Protein AF-A0A067MCN2-F1 (afdb_monomer_lite)

pLDDT: mean 72.57, std 23.81, range [27.14, 98.12]

Structure (mmCIF, N/CA/C/O backbone):
data_AF-A0A067MCN2-F1
#
_entry.id   AF-A0A067MCN2-F1
#
loop_
_atom_site.group_PDB
_atom_site.id
_atom_site.type_symbol
_atom_site.label_atom_id
_atom_site.label_alt_id
_atom_site.label_comp_id
_atom_site.label_asym_id
_atom_site.label_entity_id
_atom_site.label_seq_id
_atom_site.pdbx_PDB_ins_code
_atom_site.Cartn_x
_atom_site.Cartn_y
_atom_site.Cartn_z
_atom_site.occupancy
_atom_site.B_iso_or_equiv
_atom_site.auth_seq_id
_atom_site.auth_comp_id
_atom_site.auth_asym_id
_atom_site.auth_atom_id
_atom_site.pdbx_PDB_model_num
ATOM 1 N N . MET A 1 1 ? 66.334 -61.359 -11.860 1.00 48.31 1 MET A N 1
ATOM 2 C CA . MET A 1 1 ? 66.138 -59.903 -12.011 1.00 48.31 1 MET A CA 1
ATOM 3 C C . MET A 1 1 ? 66.367 -59.534 -13.465 1.00 48.31 1 MET A C 1
ATOM 5 O O . MET A 1 1 ? 67.465 -59.769 -13.944 1.00 48.31 1 MET A O 1
ATOM 9 N N . ALA A 1 2 ? 65.361 -58.977 -14.134 1.00 35.75 2 ALA A N 1
ATOM 10 C CA . ALA A 1 2 ? 65.529 -58.032 -15.238 1.00 35.75 2 ALA A CA 1
ATOM 11 C C . ALA A 1 2 ? 64.199 -57.281 -15.402 1.00 35.75 2 ALA A C 1
ATOM 13 O O . ALA A 1 2 ? 63.174 -57.877 -15.721 1.00 35.75 2 ALA A O 1
ATOM 14 N N . TYR A 1 3 ? 64.230 -55.997 -15.065 1.00 45.03 3 TYR A N 1
ATOM 15 C CA . TYR A 1 3 ? 63.166 -55.015 -15.247 1.00 45.03 3 TYR A CA 1
ATOM 16 C C . TYR A 1 3 ? 63.254 -54.443 -16.672 1.00 45.03 3 TYR A C 1
ATOM 18 O O . TYR A 1 3 ? 64.362 -54.212 -17.147 1.00 45.03 3 TYR A O 1
ATOM 26 N N . ASN A 1 4 ? 62.106 -54.195 -17.305 1.00 41.03 4 ASN A N 1
ATOM 27 C CA . ASN A 1 4 ? 61.803 -53.092 -18.238 1.00 41.03 4 ASN A CA 1
ATOM 28 C C . ASN A 1 4 ? 60.316 -53.272 -18.616 1.00 41.03 4 ASN A C 1
ATOM 30 O O . ASN A 1 4 ? 59.943 -54.330 -19.097 1.00 41.03 4 ASN A O 1
ATOM 34 N N . GLY A 1 5 ? 59.368 -52.377 -18.352 1.00 45.31 5 GLY A N 1
ATOM 35 C CA . GLY A 1 5 ? 59.460 -50.929 -18.265 1.00 45.31 5 GLY A CA 1
ATOM 36 C C . GLY A 1 5 ? 58.819 -50.308 -19.510 1.00 45.31 5 GLY A C 1
ATOM 37 O O . GLY A 1 5 ? 59.434 -50.318 -20.564 1.00 45.31 5 GLY A O 1
ATOM 38 N N . GLN A 1 6 ? 57.628 -49.724 -19.313 1.00 41.59 6 GLN A N 1
ATOM 39 C CA . GLN A 1 6 ? 57.078 -48.550 -20.016 1.00 41.59 6 GLN A CA 1
ATOM 40 C C . GLN A 1 6 ? 56.236 -48.734 -21.300 1.00 41.59 6 GLN A C 1
ATOM 42 O O . GLN A 1 6 ? 56.737 -48.913 -22.400 1.00 41.59 6 GLN A O 1
ATOM 47 N N . GLY A 1 7 ? 54.923 -48.520 -21.119 1.00 45.59 7 GLY A N 1
ATOM 48 C CA . GLY A 1 7 ? 54.154 -47.501 -21.846 1.00 45.59 7 GLY A CA 1
ATOM 49 C C . GLY A 1 7 ? 53.893 -47.726 -23.333 1.00 45.59 7 GLY A C 1
ATOM 50 O O . GLY A 1 7 ? 54.537 -47.095 -24.166 1.00 45.59 7 GLY A O 1
ATOM 51 N N . MET A 1 8 ? 52.852 -48.495 -23.667 1.00 43.06 8 MET A N 1
ATOM 52 C CA . MET A 1 8 ? 52.129 -48.269 -24.924 1.00 43.06 8 MET A CA 1
ATOM 53 C C . MET A 1 8 ? 51.456 -46.896 -24.837 1.00 43.06 8 MET A C 1
ATOM 55 O O . MET A 1 8 ? 50.372 -46.762 -24.274 1.00 43.06 8 MET A O 1
ATOM 59 N N . GLY A 1 9 ? 52.137 -45.859 -25.324 1.00 51.12 9 GLY A N 1
ATOM 60 C CA . GLY A 1 9 ? 51.478 -44.600 -25.637 1.00 51.12 9 GLY A CA 1
ATOM 61 C C . GLY A 1 9 ? 50.439 -44.858 -26.724 1.00 51.12 9 GLY A C 1
ATOM 62 O O . GLY A 1 9 ? 50.736 -45.538 -27.702 1.00 51.12 9 GLY A O 1
ATOM 63 N N . ASP A 1 10 ? 49.222 -44.353 -26.550 1.00 58.34 10 ASP A N 1
ATOM 64 C CA . ASP A 1 10 ? 48.214 -44.318 -27.610 1.00 58.34 10 ASP A CA 1
ATOM 65 C C . ASP A 1 10 ? 48.765 -43.464 -28.767 1.00 58.34 10 ASP A C 1
ATOM 67 O O . ASP A 1 10 ? 48.769 -42.231 -28.717 1.00 58.34 10 ASP A O 1
ATOM 71 N N . TYR A 1 11 ? 49.330 -44.108 -29.790 1.00 66.69 11 TYR A N 1
ATOM 72 C CA . TYR A 1 11 ? 49.914 -43.411 -30.933 1.00 66.69 11 TYR A CA 1
ATOM 73 C C . TYR A 1 11 ? 48.803 -43.018 -31.911 1.00 66.69 11 TYR A C 1
ATOM 75 O O . TYR A 1 11 ? 48.271 -43.843 -32.651 1.00 66.69 11 TYR A O 1
ATOM 83 N N . VAL A 1 12 ? 48.463 -41.730 -31.923 1.00 67.38 12 VAL A N 1
ATOM 84 C CA . VAL A 1 12 ? 47.519 -41.141 -32.881 1.00 67.38 12 VAL A CA 1
ATOM 85 C C . VAL A 1 12 ? 48.163 -41.100 -34.269 1.00 67.38 12 VAL A C 1
ATOM 87 O O . VAL A 1 12 ? 49.303 -40.657 -34.423 1.00 67.38 12 VAL A O 1
ATOM 90 N N . SER A 1 13 ? 47.441 -41.547 -35.300 1.00 77.25 13 SER A N 1
ATOM 91 C CA . SER A 1 13 ? 47.957 -41.518 -36.674 1.00 77.25 13 SER A CA 1
ATOM 92 C C . SER A 1 13 ? 48.257 -40.081 -37.128 1.00 77.25 13 SER A C 1
ATOM 94 O O . SER A 1 13 ? 47.570 -39.128 -36.752 1.00 77.25 13 SER A O 1
ATOM 96 N N . ALA A 1 14 ? 49.270 -39.904 -37.983 1.00 77.06 14 ALA A N 1
ATOM 97 C CA . ALA A 1 14 ? 49.677 -38.581 -38.472 1.00 77.06 14 ALA A CA 1
ATOM 98 C C . ALA A 1 14 ? 48.548 -37.825 -39.205 1.00 77.06 14 ALA A C 1
ATOM 100 O O . ALA A 1 14 ? 48.578 -36.597 -39.298 1.00 77.06 14 ALA A O 1
ATOM 101 N N . GLU A 1 15 ? 47.563 -38.551 -39.732 1.00 79.12 15 GLU A N 1
ATOM 102 C CA . GLU A 1 15 ? 46.374 -38.002 -40.379 1.00 79.12 15 GLU A CA 1
ATOM 103 C C . GLU A 1 15 ? 45.339 -37.510 -39.357 1.00 79.12 15 GLU A C 1
ATOM 105 O O . GLU A 1 15 ? 44.861 -36.383 -39.473 1.00 79.12 15 GLU A O 1
ATOM 110 N N . GLN A 1 16 ? 45.084 -38.277 -38.291 1.00 78.50 16 GLN A N 1
ATOM 111 C CA . GLN A 1 16 ? 44.243 -37.844 -37.166 1.00 78.50 16 GLN A CA 1
ATOM 112 C C . GLN A 1 16 ? 44.836 -36.629 -36.441 1.00 78.50 16 GLN A C 1
ATOM 114 O O . GLN A 1 16 ? 44.099 -35.716 -36.076 1.00 78.50 16 GLN A O 1
ATOM 119 N N . TYR A 1 17 ? 46.164 -36.572 -36.288 1.00 81.25 17 TYR A N 1
ATOM 120 C CA . TYR A 1 17 ? 46.850 -35.410 -35.719 1.00 81.25 17 TYR A CA 1
ATOM 121 C C . TYR A 1 17 ? 46.673 -34.155 -36.589 1.00 81.25 17 TYR A C 1
ATOM 123 O O . TYR A 1 17 ? 46.327 -33.087 -36.083 1.00 81.25 17 TYR A O 1
ATOM 131 N N . ARG A 1 18 ? 46.831 -34.281 -37.916 1.00 85.25 18 ARG A N 1
ATOM 132 C CA . ARG A 1 18 ? 46.593 -33.173 -38.856 1.00 85.25 18 ARG A CA 1
ATOM 133 C C . ARG A 1 18 ? 45.137 -32.710 -38.842 1.00 85.25 18 ARG A C 1
ATOM 135 O O . ARG A 1 18 ? 44.894 -31.511 -38.756 1.00 85.25 18 ARG A O 1
ATOM 142 N N . TYR A 1 19 ? 44.187 -33.643 -38.861 1.00 84.88 19 TYR A N 1
ATOM 143 C CA . TYR A 1 19 ? 42.757 -33.344 -38.782 1.00 84.88 19 TYR A CA 1
ATOM 144 C C . TYR A 1 19 ? 42.389 -32.622 -37.476 1.00 84.88 19 TYR A C 1
ATOM 146 O O . TYR A 1 19 ? 41.679 -31.617 -37.499 1.00 84.88 19 TYR A O 1
ATOM 154 N N . ALA A 1 20 ? 42.928 -33.076 -36.339 1.00 86.31 20 ALA A N 1
ATOM 155 C CA . ALA A 1 20 ? 42.730 -32.428 -35.047 1.00 86.31 20 ALA A CA 1
ATOM 156 C C . ALA A 1 20 ? 43.259 -30.986 -35.043 1.00 86.31 20 ALA A C 1
ATOM 158 O O . ALA A 1 20 ? 42.538 -30.082 -34.630 1.00 86.31 20 ALA A O 1
ATOM 159 N N . LEU A 1 21 ? 44.466 -30.740 -35.563 1.00 88.50 21 LEU A N 1
ATOM 160 C CA . LEU A 1 21 ? 45.024 -29.386 -35.661 1.00 88.50 21 LEU A CA 1
ATOM 161 C C . LEU A 1 21 ? 44.189 -28.466 -36.559 1.00 88.50 21 LEU A C 1
ATOM 163 O O . LEU A 1 21 ? 43.975 -27.302 -36.220 1.00 88.50 21 LEU A O 1
ATOM 167 N N . THR A 1 22 ? 43.683 -28.977 -37.684 1.00 90.12 22 THR A N 1
ATOM 168 C CA . THR A 1 22 ? 42.776 -28.214 -38.553 1.00 90.12 22 THR A CA 1
ATOM 169 C C . THR A 1 22 ? 41.476 -27.866 -37.827 1.00 90.12 22 THR A C 1
ATOM 171 O O . THR A 1 22 ? 41.043 -26.717 -37.881 1.00 90.12 22 THR A O 1
ATOM 174 N N . ASN A 1 23 ? 40.894 -28.805 -37.078 1.00 88.12 23 ASN A N 1
ATOM 175 C CA . ASN A 1 23 ? 39.693 -28.547 -36.282 1.00 88.12 23 ASN A CA 1
ATOM 176 C C . ASN A 1 23 ? 39.941 -27.560 -35.143 1.00 88.12 23 ASN A C 1
ATOM 178 O O . ASN A 1 23 ? 39.105 -26.689 -34.922 1.00 88.12 23 ASN A O 1
ATOM 182 N N . PHE A 1 24 ? 41.083 -27.647 -34.455 1.00 92.38 24 PHE A N 1
ATOM 183 C CA . PHE A 1 24 ? 41.461 -26.678 -33.426 1.00 92.38 24 PHE A CA 1
ATOM 184 C C . PHE A 1 24 ? 41.594 -25.276 -34.002 1.00 92.38 24 PHE A C 1
ATOM 186 O O . PHE A 1 24 ? 41.089 -24.329 -33.409 1.00 92.38 24 PHE A O 1
ATOM 193 N N . ARG A 1 25 ? 42.206 -25.141 -35.181 1.00 92.62 25 ARG A N 1
ATOM 194 C CA . ARG A 1 25 ? 42.311 -23.853 -35.867 1.00 92.62 25 ARG A CA 1
ATOM 195 C C . ARG A 1 25 ? 40.937 -23.299 -36.240 1.00 92.62 25 ARG A C 1
ATOM 197 O O . ARG A 1 25 ? 40.639 -22.161 -35.910 1.00 92.62 25 ARG A O 1
ATOM 204 N N . ILE A 1 26 ? 40.073 -24.117 -36.843 1.00 91.88 26 ILE A N 1
ATOM 205 C CA . ILE A 1 26 ? 38.706 -23.706 -37.202 1.00 91.88 26 ILE A CA 1
ATOM 206 C C . ILE A 1 26 ? 37.896 -23.330 -35.954 1.00 91.88 26 ILE A C 1
ATOM 208 O O . ILE A 1 26 ? 37.145 -22.357 -35.976 1.00 91.88 26 ILE A O 1
ATOM 212 N N . ALA A 1 27 ? 38.019 -24.095 -34.868 1.00 89.38 27 ALA A N 1
ATOM 213 C CA . ALA A 1 27 ? 37.332 -23.814 -33.614 1.00 89.38 27 ALA A CA 1
ATOM 214 C C . ALA A 1 27 ? 37.843 -22.517 -32.977 1.00 89.38 27 ALA A C 1
ATOM 216 O O . ALA A 1 27 ? 37.031 -21.697 -32.563 1.00 89.38 27 ALA A O 1
ATOM 217 N N . HIS A 1 28 ? 39.158 -22.300 -32.957 1.00 94.19 28 HIS A N 1
ATOM 218 C CA . HIS A 1 28 ? 39.766 -21.071 -32.457 1.00 94.19 28 HIS A CA 1
ATOM 219 C C . HIS A 1 28 ? 39.320 -19.854 -33.275 1.00 94.19 28 HIS A C 1
ATOM 221 O O . HIS A 1 28 ? 38.857 -18.873 -32.704 1.00 94.19 28 HIS A O 1
ATOM 227 N N . ASP A 1 29 ? 39.367 -19.939 -34.606 1.00 93.31 29 ASP A N 1
ATOM 228 C CA . ASP A 1 29 ? 38.913 -18.865 -35.495 1.00 93.31 29 ASP A CA 1
ATOM 229 C C . ASP A 1 29 ? 37.413 -18.570 -35.294 1.00 93.31 29 ASP A C 1
ATOM 231 O O . ASP A 1 29 ? 36.995 -17.411 -35.289 1.00 93.31 29 ASP A O 1
ATOM 235 N N . LYS A 1 30 ? 36.591 -19.603 -35.047 1.00 92.75 30 LYS A N 1
ATOM 236 C CA . LYS A 1 30 ? 35.173 -19.430 -34.691 1.00 92.75 30 LYS A CA 1
ATOM 237 C C . LYS A 1 30 ? 34.991 -18.755 -33.335 1.00 92.75 30 LYS A C 1
ATOM 239 O O . LYS A 1 30 ? 34.180 -17.837 -33.245 1.00 92.75 30 LYS A O 1
ATOM 244 N N . VAL A 1 31 ? 35.723 -19.172 -32.305 1.00 93.25 31 VAL A N 1
ATOM 245 C CA . VAL A 1 31 ? 35.661 -18.555 -30.970 1.00 93.25 31 VAL A CA 1
ATOM 246 C C . VAL A 1 31 ? 36.087 -17.091 -31.039 1.00 93.25 31 VAL A C 1
ATOM 248 O O . VAL A 1 31 ? 35.399 -16.236 -30.490 1.00 93.25 31 VAL A O 1
ATOM 251 N N . GLU A 1 32 ? 37.143 -16.774 -31.787 1.00 93.56 32 GLU A N 1
ATOM 252 C CA . GLU A 1 32 ? 37.590 -15.392 -31.971 1.00 93.56 32 GLU A CA 1
ATOM 253 C C . GLU A 1 32 ? 36.547 -14.564 -32.735 1.00 93.56 32 GLU A C 1
ATOM 255 O O . GLU A 1 32 ? 36.226 -13.445 -32.341 1.00 93.56 32 GLU A O 1
ATOM 260 N N . SER A 1 33 ? 35.921 -15.135 -33.771 1.00 91.62 33 SER A N 1
ATOM 261 C CA . SER A 1 33 ? 34.822 -14.465 -34.478 1.00 91.62 33 SER A CA 1
ATOM 262 C C . SER A 1 33 ? 33.610 -14.199 -33.574 1.00 91.62 33 SER A C 1
ATOM 264 O O . SER A 1 33 ? 32.999 -13.135 -33.668 1.00 91.62 33 SER A O 1
ATOM 266 N N . GLN A 1 34 ? 33.286 -15.123 -32.660 1.00 88.38 34 GLN A N 1
ATOM 267 C CA . GLN A 1 34 ? 32.222 -14.946 -31.668 1.00 88.38 34 GLN A CA 1
ATOM 268 C C . GLN A 1 34 ? 32.592 -13.877 -30.637 1.00 88.38 34 GLN A C 1
ATOM 270 O O . GLN A 1 34 ? 31.745 -13.059 -30.284 1.00 88.38 34 GLN A O 1
ATOM 275 N N . ARG A 1 35 ? 33.855 -13.837 -30.195 1.00 94.56 35 ARG A N 1
ATOM 276 C CA . ARG A 1 35 ? 34.378 -12.818 -29.276 1.00 94.56 35 ARG A CA 1
ATOM 277 C C . ARG A 1 35 ? 34.215 -11.415 -29.862 1.00 94.56 35 ARG A C 1
ATOM 279 O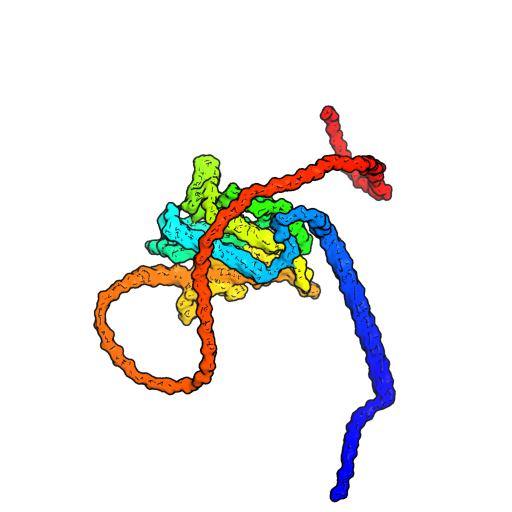 O . ARG A 1 35 ? 33.647 -10.550 -29.206 1.00 94.56 35 ARG A O 1
ATOM 286 N N . VAL A 1 36 ? 34.625 -11.216 -31.116 1.00 91.94 36 VAL A N 1
ATOM 287 C CA . VAL A 1 36 ? 34.497 -9.925 -31.817 1.00 91.94 36 VAL A CA 1
ATOM 288 C C . VAL A 1 36 ? 33.029 -9.523 -32.009 1.00 91.94 36 VAL A C 1
ATOM 290 O O . VAL A 1 36 ? 32.682 -8.356 -31.848 1.00 91.94 36 VAL A O 1
ATOM 293 N N . GLN A 1 37 ? 32.142 -10.476 -32.316 1.00 88.81 37 GLN A N 1
ATOM 294 C CA . GLN A 1 37 ? 30.702 -10.202 -32.406 1.00 88.81 37 GLN A CA 1
ATOM 295 C C . GLN A 1 37 ? 30.109 -9.765 -31.063 1.00 88.81 37 GLN A C 1
ATOM 297 O O . GLN A 1 37 ? 29.283 -8.854 -31.040 1.00 88.81 37 GLN A O 1
ATOM 302 N N . LEU A 1 38 ? 30.529 -10.384 -29.956 1.00 88.31 38 LEU A N 1
ATOM 303 C CA . LEU A 1 38 ? 30.098 -9.989 -28.615 1.00 88.31 38 LEU A CA 1
ATOM 304 C C . LEU A 1 38 ? 30.608 -8.593 -28.246 1.00 88.31 38 LEU A C 1
ATOM 306 O O . LEU A 1 38 ? 29.818 -7.784 -27.771 1.00 88.31 38 LEU A O 1
ATOM 310 N N . GLU A 1 39 ? 31.872 -8.272 -28.530 1.00 90.62 39 GLU A N 1
ATOM 311 C CA . GLU A 1 39 ? 32.421 -6.926 -28.292 1.00 90.62 39 GLU A CA 1
ATOM 312 C C . GLU A 1 39 ? 31.657 -5.845 -29.072 1.00 90.62 39 GLU A C 1
ATOM 314 O O . GLU A 1 39 ? 31.339 -4.782 -28.536 1.00 90.62 39 GLU A O 1
ATOM 319 N N . GLU A 1 40 ? 31.311 -6.117 -30.332 1.00 89.38 40 GLU A N 1
ATOM 320 C CA . GLU A 1 40 ? 30.525 -5.187 -31.146 1.00 89.38 40 GLU A CA 1
ATOM 321 C C . GLU A 1 40 ? 29.079 -5.062 -30.635 1.00 89.38 40 GLU A C 1
ATOM 323 O O . GLU A 1 40 ? 28.531 -3.959 -30.595 1.00 89.38 40 GLU A O 1
ATOM 328 N N . GLN A 1 41 ? 28.465 -6.155 -30.168 1.00 85.31 41 GLN A N 1
ATOM 329 C CA . GLN A 1 41 ? 27.161 -6.092 -29.502 1.00 85.31 41 GLN A CA 1
ATOM 330 C C . GLN A 1 41 ? 27.220 -5.259 -28.220 1.00 85.31 41 GLN A C 1
ATOM 332 O O . GLN A 1 41 ? 26.356 -4.410 -28.012 1.00 85.31 41 GLN A O 1
ATOM 337 N N . GLU A 1 42 ? 28.239 -5.439 -27.380 1.00 84.38 42 GLU A N 1
ATOM 338 C CA . GLU A 1 42 ? 28.426 -4.642 -26.165 1.00 84.38 42 GLU A CA 1
ATOM 339 C C . GLU A 1 42 ? 28.604 -3.155 -26.487 1.00 84.38 42 GLU A C 1
ATOM 341 O O . GLU A 1 42 ? 27.991 -2.300 -25.840 1.00 84.38 42 GLU A O 1
ATOM 346 N N . ARG A 1 43 ? 29.362 -2.838 -27.542 1.00 88.00 43 ARG A N 1
ATOM 347 C CA . ARG A 1 43 ? 29.525 -1.470 -28.045 1.00 88.00 43 ARG A CA 1
ATOM 348 C C . ARG A 1 43 ? 28.192 -0.873 -28.501 1.00 88.00 43 ARG A C 1
ATOM 350 O O . ARG A 1 43 ? 27.866 0.257 -28.131 1.00 88.00 43 ARG A O 1
ATOM 357 N N . GLN A 1 44 ? 27.406 -1.610 -29.282 1.00 85.12 44 GLN A N 1
ATOM 358 C CA . GLN A 1 44 ? 26.092 -1.154 -29.741 1.00 85.12 44 GLN A CA 1
ATOM 359 C C . GLN A 1 44 ? 25.116 -0.980 -28.575 1.00 85.12 44 GLN A C 1
ATOM 361 O O . GLN A 1 44 ? 24.413 0.028 -28.511 1.00 85.12 44 GLN A O 1
ATOM 366 N N . VAL A 1 45 ? 25.119 -1.902 -27.609 1.00 78.81 45 VAL A N 1
ATOM 367 C CA . VAL A 1 45 ? 24.333 -1.797 -26.374 1.00 78.81 45 VAL A CA 1
ATOM 368 C C . VAL A 1 45 ? 24.735 -0.554 -25.580 1.00 78.81 45 VAL A C 1
ATOM 370 O O . VAL A 1 45 ? 23.854 0.151 -25.092 1.00 78.81 45 VAL A O 1
ATOM 373 N N . ALA A 1 46 ? 26.026 -0.231 -25.479 1.00 77.38 46 ALA A N 1
ATOM 374 C CA . ALA A 1 46 ? 26.495 0.977 -24.802 1.00 77.38 46 ALA A CA 1
ATOM 375 C C . ALA A 1 46 ? 25.999 2.262 -25.491 1.00 77.38 46 ALA A C 1
ATOM 377 O O . ALA A 1 46 ? 25.467 3.147 -24.823 1.00 77.38 46 ALA A O 1
ATOM 378 N N . ILE A 1 47 ? 26.084 2.336 -26.824 1.00 81.06 47 ILE A N 1
ATOM 379 C CA . ILE A 1 47 ? 25.582 3.481 -27.604 1.00 81.06 47 ILE A CA 1
ATOM 380 C C . ILE A 1 47 ? 24.059 3.616 -27.470 1.00 81.06 47 ILE A C 1
ATOM 382 O O . ILE A 1 47 ? 23.537 4.723 -27.325 1.00 81.06 47 ILE A O 1
ATOM 386 N N . LEU A 1 48 ? 23.325 2.502 -27.510 1.00 75.62 48 LEU A N 1
ATOM 387 C CA . LEU A 1 48 ? 21.875 2.501 -27.317 1.00 75.62 48 LEU A CA 1
ATOM 388 C C . LEU A 1 48 ? 21.503 2.943 -25.900 1.00 75.62 48 LEU A C 1
ATOM 390 O O . LEU A 1 48 ? 20.591 3.750 -25.757 1.00 75.62 48 LEU A O 1
ATOM 394 N N . ARG A 1 49 ? 22.235 2.502 -24.870 1.00 71.06 49 ARG A N 1
ATOM 395 C CA . ARG A 1 49 ? 22.059 2.975 -23.486 1.00 71.06 49 ARG A CA 1
ATOM 396 C C . ARG A 1 49 ? 22.289 4.477 -23.365 1.00 71.06 49 ARG A C 1
ATOM 398 O O . ARG A 1 49 ? 21.480 5.155 -22.743 1.00 71.06 49 ARG A O 1
ATOM 405 N N . GLU A 1 50 ? 23.339 5.004 -23.991 1.00 70.75 50 GLU A N 1
ATOM 406 C CA . GLU A 1 50 ? 23.621 6.444 -24.002 1.00 70.75 50 GLU A CA 1
ATOM 407 C C . GLU A 1 50 ? 22.500 7.236 -24.694 1.00 70.75 50 GLU A C 1
ATOM 409 O O . GLU A 1 50 ? 22.066 8.279 -24.205 1.00 70.75 50 GLU A O 1
ATOM 414 N N . ARG A 1 51 ? 21.982 6.731 -25.821 1.00 69.81 51 ARG A N 1
ATOM 415 C CA . ARG A 1 51 ? 20.846 7.351 -26.519 1.00 69.81 51 ARG A CA 1
ATOM 416 C C . ARG A 1 51 ? 19.560 7.284 -25.706 1.00 69.81 51 ARG A C 1
ATOM 418 O O . ARG A 1 51 ? 18.851 8.282 -25.660 1.00 69.81 51 ARG A O 1
ATOM 425 N N . ILE A 1 52 ? 19.269 6.151 -25.068 1.00 67.44 52 ILE A N 1
ATOM 426 C CA . ILE A 1 52 ? 18.110 5.996 -24.182 1.00 67.44 52 ILE A CA 1
ATOM 427 C C . ILE A 1 52 ? 18.217 6.993 -23.027 1.00 67.44 52 ILE A C 1
ATOM 429 O O . ILE A 1 52 ? 17.279 7.747 -22.827 1.00 67.44 52 ILE A O 1
ATOM 433 N N . ALA A 1 53 ? 19.369 7.102 -22.358 1.00 66.88 53 ALA A N 1
ATOM 434 C CA . ALA A 1 53 ? 19.571 8.075 -21.282 1.00 66.88 53 ALA A CA 1
ATOM 435 C C . ALA A 1 53 ? 19.313 9.524 -21.744 1.00 66.88 53 ALA A C 1
ATOM 437 O O . ALA A 1 53 ? 18.593 10.272 -21.084 1.00 66.88 53 ALA A O 1
ATOM 438 N N . LYS A 1 54 ? 19.822 9.906 -22.924 1.00 66.56 54 LYS A N 1
ATOM 439 C CA . LYS A 1 54 ? 19.557 11.229 -23.519 1.00 66.56 54 LYS A CA 1
ATOM 440 C C . LYS A 1 54 ? 18.074 11.446 -23.841 1.00 66.56 54 LYS A C 1
ATOM 442 O O . LYS A 1 54 ? 17.554 12.527 -23.588 1.00 66.56 54 LYS A O 1
ATOM 447 N N . LEU A 1 55 ? 17.390 10.437 -24.383 1.00 60.91 55 LEU A N 1
ATOM 448 C CA . LEU A 1 55 ? 15.962 10.503 -24.725 1.00 60.91 55 LEU A CA 1
ATOM 449 C C . LEU A 1 55 ? 15.048 10.463 -23.490 1.00 60.91 55 LEU A C 1
ATOM 451 O O . LEU A 1 55 ? 13.970 11.049 -23.504 1.00 60.91 55 LEU A O 1
ATOM 455 N N . GLU A 1 56 ? 15.481 9.817 -22.410 1.00 62.78 56 GLU A N 1
ATOM 456 C CA . GLU A 1 56 ? 14.788 9.777 -21.120 1.00 62.78 56 GLU A CA 1
ATOM 457 C C . GLU A 1 56 ? 14.945 11.072 -20.307 1.00 62.78 56 GLU A C 1
ATOM 459 O O . GLU A 1 56 ? 14.333 11.200 -19.247 1.00 62.78 56 GLU A O 1
ATOM 464 N N . GLY A 1 57 ? 15.712 12.047 -20.805 1.00 52.53 57 GLY A N 1
ATOM 465 C CA . GLY A 1 57 ? 15.880 13.344 -20.157 1.00 52.53 57 GLY A CA 1
ATOM 466 C C . GLY A 1 57 ? 16.996 13.372 -19.117 1.00 52.53 57 GLY A C 1
ATOM 467 O O . GLY A 1 57 ? 16.886 14.095 -18.128 1.00 52.53 57 GLY A O 1
ATOM 468 N N . ASP A 1 58 ? 18.093 12.636 -19.330 1.00 47.44 58 ASP A N 1
ATOM 469 C CA . ASP A 1 58 ? 19.367 12.904 -18.651 1.00 47.44 58 ASP A CA 1
ATOM 470 C C . ASP A 1 58 ? 19.970 14.217 -19.183 1.00 47.44 58 ASP A C 1
ATOM 472 O O . ASP A 1 58 ? 21.018 14.260 -19.819 1.00 47.44 58 ASP A O 1
ATOM 476 N N . SER A 1 59 ? 19.245 15.321 -19.009 1.00 43.75 59 SER A N 1
ATOM 477 C CA . SER A 1 59 ? 19.798 16.646 -19.220 1.00 43.75 59 SER A CA 1
ATOM 478 C C . SER A 1 59 ? 20.773 16.910 -18.083 1.00 43.75 59 SER A C 1
ATOM 480 O O . SER A 1 59 ? 20.340 17.071 -16.935 1.00 43.75 59 SER A O 1
ATOM 482 N N . ASP A 1 60 ? 22.061 16.934 -18.431 1.00 42.47 60 ASP A N 1
ATOM 483 C CA . ASP A 1 60 ? 23.154 17.627 -17.748 1.00 42.47 60 ASP A CA 1
ATOM 484 C C . ASP A 1 60 ? 22.626 18.670 -16.754 1.00 42.47 60 ASP A C 1
ATOM 486 O O . ASP A 1 60 ? 22.367 19.829 -17.074 1.00 42.47 60 ASP A O 1
ATOM 490 N N . SER A 1 61 ? 22.425 18.238 -15.513 1.00 39.50 61 SER A N 1
ATOM 491 C CA . SER A 1 61 ? 22.160 19.130 -14.394 1.00 39.50 61 SER A CA 1
ATOM 492 C C . SER A 1 61 ? 23.480 19.337 -13.674 1.00 39.50 61 SER A C 1
ATOM 494 O O . SER A 1 61 ? 23.628 19.013 -12.500 1.00 39.50 61 SER A O 1
ATOM 496 N N . SER A 1 62 ? 24.445 19.913 -14.391 1.00 35.50 62 SER A N 1
ATOM 497 C CA . SER A 1 62 ? 25.640 20.547 -13.833 1.00 35.50 62 SER A CA 1
ATOM 498 C C . SER A 1 62 ? 25.285 21.879 -13.149 1.00 35.50 62 SER A C 1
ATOM 500 O O . SER A 1 62 ? 25.979 22.882 -13.310 1.00 35.50 62 SER A O 1
ATOM 502 N N . VAL A 1 63 ? 24.182 21.910 -12.396 1.00 38.25 63 VAL A N 1
ATOM 503 C CA . VAL A 1 63 ? 23.793 23.041 -11.557 1.00 38.25 63 VAL A CA 1
ATOM 504 C C . VAL A 1 63 ? 23.718 22.535 -10.129 1.00 38.25 63 VAL A C 1
ATOM 506 O O . VAL A 1 63 ? 22.799 21.825 -9.725 1.00 38.25 63 VAL A O 1
ATOM 509 N N . VAL A 1 64 ? 24.760 22.909 -9.399 1.00 40.56 64 VAL A N 1
ATOM 510 C CA . VAL A 1 64 ? 24.887 22.895 -7.950 1.00 40.56 64 VAL A CA 1
ATOM 511 C C . VAL A 1 64 ? 23.558 23.300 -7.307 1.00 40.56 64 VAL A C 1
ATOM 513 O O . VAL A 1 64 ? 23.187 24.467 -7.324 1.00 40.56 64 VAL A O 1
ATOM 516 N N . ASN A 1 65 ? 22.842 22.334 -6.735 1.00 30.84 65 ASN A N 1
ATOM 517 C CA . ASN A 1 65 ? 21.879 22.583 -5.670 1.00 30.84 65 ASN A CA 1
ATOM 518 C C . ASN A 1 65 ? 21.911 21.406 -4.696 1.00 30.84 65 ASN A C 1
ATOM 520 O O . ASN A 1 65 ? 21.302 20.353 -4.882 1.00 30.84 65 ASN A O 1
ATOM 524 N N . THR A 1 66 ? 22.704 21.610 -3.653 1.00 36.91 66 THR A N 1
ATOM 525 C CA . THR A 1 66 ? 22.775 20.844 -2.414 1.00 36.91 66 THR A CA 1
ATOM 526 C C . THR A 1 66 ? 21.448 20.960 -1.659 1.00 36.91 66 THR A C 1
ATOM 528 O O . THR A 1 66 ? 21.331 21.739 -0.725 1.00 36.91 66 THR A O 1
ATOM 531 N N . ALA A 1 67 ? 20.437 20.204 -2.081 1.00 37.81 67 ALA A N 1
ATOM 532 C CA . ALA A 1 67 ? 19.317 19.756 -1.251 1.00 37.81 67 ALA A CA 1
ATOM 533 C C . ALA A 1 67 ? 18.473 18.754 -2.056 1.00 37.81 67 ALA A C 1
ATOM 535 O O . ALA A 1 67 ? 17.941 19.082 -3.108 1.00 37.81 67 ALA A O 1
ATOM 536 N N . GLN A 1 68 ? 18.373 17.518 -1.562 1.00 39.94 68 GLN A N 1
ATOM 537 C CA . GLN A 1 68 ? 17.307 16.558 -1.892 1.00 39.94 68 GLN A CA 1
ATOM 538 C C . GLN A 1 68 ? 16.983 16.326 -3.386 1.00 39.94 68 GLN A C 1
ATOM 540 O O . GLN A 1 68 ? 15.866 16.541 -3.839 1.00 39.94 68 GLN A O 1
ATOM 545 N N . LYS A 1 69 ? 17.906 15.718 -4.139 1.00 39.56 69 LYS A N 1
ATOM 546 C CA . LYS A 1 69 ? 17.549 14.934 -5.339 1.00 39.56 69 LYS A CA 1
ATOM 547 C C . LYS A 1 69 ? 17.932 13.464 -5.146 1.00 39.56 69 LYS A C 1
ATOM 549 O O . LYS A 1 69 ? 18.911 12.981 -5.703 1.00 39.56 69 LYS A O 1
ATOM 554 N N . GLN A 1 70 ? 17.145 12.733 -4.352 1.00 44.31 70 GLN A N 1
ATOM 555 C CA . GLN A 1 70 ? 17.190 11.260 -4.255 1.00 44.31 70 GLN A CA 1
ATOM 556 C C . GLN A 1 70 ? 16.496 10.600 -5.468 1.00 44.31 70 GLN A C 1
ATOM 558 O O . GLN A 1 70 ? 15.576 9.806 -5.318 1.00 44.31 70 GLN A O 1
ATOM 563 N N . GLY A 1 71 ? 16.896 10.964 -6.690 1.00 41.47 71 GLY A N 1
ATOM 564 C CA . GLY A 1 71 ? 16.274 10.475 -7.933 1.00 41.47 71 GLY A CA 1
ATOM 565 C C . GLY A 1 71 ? 17.154 9.557 -8.790 1.00 41.47 71 GLY A C 1
ATOM 566 O O . GLY A 1 71 ? 16.776 9.248 -9.914 1.00 41.47 71 GLY A O 1
ATOM 567 N N . GLY A 1 72 ? 18.340 9.161 -8.310 1.00 43.53 72 GLY A N 1
ATOM 568 C CA . GLY A 1 72 ? 19.380 8.566 -9.164 1.00 43.53 72 GLY A CA 1
ATOM 569 C C . GLY A 1 72 ? 19.932 7.197 -8.759 1.00 43.53 72 GLY A C 1
ATOM 570 O O . GLY A 1 72 ? 20.736 6.653 -9.508 1.00 43.53 72 GLY A O 1
ATOM 571 N N . GLN A 1 73 ? 19.545 6.622 -7.615 1.00 45.66 73 GLN A N 1
ATOM 572 C CA . GLN A 1 73 ? 20.004 5.284 -7.216 1.00 45.66 73 GLN A CA 1
ATOM 573 C C . GLN A 1 73 ? 18.939 4.236 -7.539 1.00 45.66 73 GLN A C 1
ATOM 575 O O . GLN A 1 73 ? 17.758 4.419 -7.244 1.00 45.66 73 GLN A O 1
ATOM 580 N N . SER A 1 74 ? 19.364 3.145 -8.177 1.00 55.16 74 SER A N 1
ATOM 581 C CA . SER A 1 74 ? 18.547 1.950 -8.371 1.00 55.16 74 SER A CA 1
ATOM 582 C C . SER A 1 74 ? 17.989 1.483 -7.030 1.00 55.16 74 SER A C 1
ATOM 584 O O . SER A 1 74 ? 18.744 1.385 -6.064 1.00 55.16 74 SER A O 1
ATOM 586 N N . VAL A 1 75 ? 16.696 1.167 -6.967 1.00 68.56 75 VAL A N 1
ATOM 587 C CA . VAL A 1 75 ? 16.108 0.595 -5.752 1.00 68.56 75 VAL A CA 1
ATOM 588 C C . VAL A 1 75 ? 16.517 -0.863 -5.621 1.00 68.56 75 VAL A C 1
ATOM 590 O O . VAL A 1 75 ? 16.088 -1.713 -6.401 1.00 68.56 75 VAL A O 1
ATOM 593 N N . ASP A 1 76 ? 17.353 -1.123 -4.626 1.00 77.81 76 ASP A N 1
ATOM 594 C CA . ASP A 1 76 ? 17.760 -2.452 -4.191 1.00 77.81 76 ASP A CA 1
ATOM 595 C C . ASP A 1 76 ? 16.923 -2.938 -2.986 1.00 77.81 76 ASP A C 1
ATOM 597 O O . ASP A 1 76 ? 16.251 -2.160 -2.300 1.00 77.81 76 ASP A O 1
ATOM 601 N N . ASP A 1 77 ? 16.987 -4.240 -2.701 1.00 80.44 77 ASP A N 1
ATOM 602 C CA . ASP A 1 77 ? 16.231 -4.871 -1.612 1.00 80.44 77 ASP A CA 1
ATOM 603 C C . ASP A 1 77 ? 16.559 -4.295 -0.222 1.00 80.44 77 ASP A C 1
ATOM 605 O O . ASP A 1 77 ? 15.702 -4.296 0.665 1.00 80.44 77 ASP A O 1
ATOM 609 N N . PHE A 1 78 ? 17.783 -3.811 0.007 1.00 83.31 78 PHE A N 1
ATOM 610 C CA . PHE A 1 78 ? 18.188 -3.204 1.277 1.00 83.31 78 PHE A CA 1
ATOM 611 C C . PHE A 1 78 ? 17.566 -1.814 1.443 1.00 83.31 78 PHE A C 1
ATOM 613 O O . PHE A 1 78 ? 17.033 -1.506 2.513 1.00 83.31 78 PHE A O 1
ATOM 620 N N . SER A 1 79 ? 17.531 -1.016 0.377 1.00 86.94 79 SER A N 1
ATOM 621 C CA . SER A 1 79 ? 16.813 0.261 0.335 1.00 86.94 79 SER A CA 1
ATOM 622 C C . SER A 1 79 ? 15.315 0.078 0.615 1.00 86.94 79 SER A C 1
ATOM 624 O O . SER A 1 79 ? 14.770 0.768 1.484 1.00 86.94 79 SER A O 1
ATOM 626 N N . ILE A 1 80 ? 14.673 -0.919 -0.016 1.00 89.31 80 ILE A N 1
ATOM 627 C CA . ILE A 1 80 ? 13.267 -1.274 0.257 1.00 89.31 80 ILE A CA 1
ATOM 628 C C . ILE A 1 80 ? 13.090 -1.640 1.733 1.00 89.31 80 ILE A C 1
ATOM 630 O O . ILE A 1 80 ? 12.231 -1.071 2.409 1.00 89.31 80 ILE A O 1
ATOM 634 N N . LYS A 1 81 ? 13.909 -2.559 2.262 1.00 89.88 81 LYS A N 1
ATOM 635 C CA . LYS A 1 81 ? 13.812 -3.020 3.657 1.00 89.88 81 LYS A CA 1
ATOM 636 C C . LYS A 1 81 ? 13.967 -1.875 4.655 1.00 89.88 81 LYS A C 1
ATOM 638 O O . LYS A 1 81 ? 13.174 -1.785 5.591 1.00 89.88 81 LYS A O 1
ATOM 643 N N . ASN A 1 82 ? 14.935 -0.984 4.459 1.00 91.75 82 ASN A N 1
ATOM 644 C CA . ASN A 1 82 ? 15.188 0.134 5.370 1.00 91.75 82 ASN A CA 1
ATOM 645 C C . ASN A 1 82 ? 14.048 1.150 5.381 1.00 91.75 82 ASN A C 1
ATOM 647 O O . ASN A 1 82 ? 13.569 1.543 6.449 1.00 91.75 82 ASN A O 1
ATOM 651 N N . ALA A 1 83 ? 13.603 1.569 4.197 1.00 92.31 83 ALA A N 1
ATOM 652 C CA . ALA A 1 83 ? 12.529 2.543 4.059 1.00 92.31 83 ALA A CA 1
ATOM 653 C C . ALA A 1 83 ? 11.220 2.010 4.641 1.00 92.31 83 ALA A C 1
ATOM 655 O O . ALA A 1 83 ? 10.537 2.684 5.414 1.00 92.31 83 ALA A O 1
ATOM 656 N N . ALA A 1 84 ? 10.933 0.750 4.348 1.00 93.31 84 ALA A N 1
ATOM 657 C CA . ALA A 1 84 ? 9.733 0.104 4.808 1.00 93.31 84 ALA A CA 1
ATOM 658 C C . ALA A 1 84 ? 9.785 -0.185 6.325 1.00 93.31 84 ALA A C 1
ATOM 660 O O . ALA A 1 84 ? 8.783 -0.001 7.004 1.00 93.31 84 ALA A O 1
ATOM 661 N N . SER A 1 85 ? 10.958 -0.484 6.902 1.00 92.94 85 SER A N 1
ATOM 662 C CA . SER A 1 85 ? 11.152 -0.571 8.366 1.00 92.94 85 SER A CA 1
ATOM 663 C C . SER A 1 85 ? 10.986 0.780 9.079 1.00 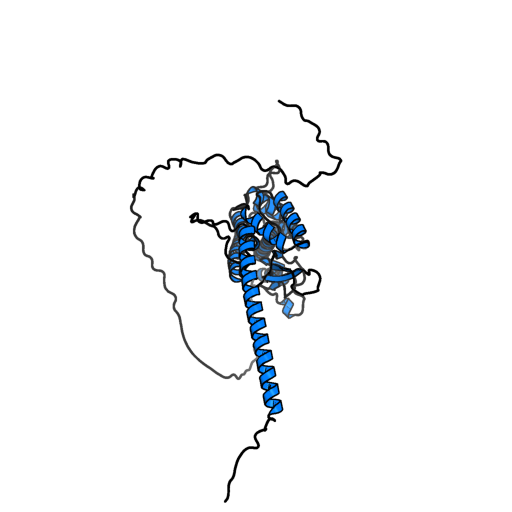92.94 85 SER A C 1
ATOM 665 O O . SER A 1 85 ? 10.622 0.844 10.256 1.00 92.94 85 SER A O 1
ATOM 667 N N . LYS A 1 86 ? 11.290 1.903 8.413 1.00 95.31 86 LYS A N 1
ATOM 668 C CA . LYS A 1 86 ? 11.006 3.244 8.950 1.00 95.31 86 LYS A CA 1
ATOM 669 C C . LYS A 1 86 ? 9.498 3.496 8.993 1.00 95.31 86 LYS A C 1
ATOM 671 O O . LYS A 1 86 ? 9.007 3.939 10.028 1.00 95.31 86 LYS A O 1
ATOM 676 N N . LEU A 1 87 ? 8.794 3.176 7.910 1.00 96.56 87 LEU A N 1
ATOM 677 C CA . LEU A 1 87 ? 7.343 3.326 7.815 1.00 96.56 87 LEU A CA 1
ATOM 678 C C . LEU A 1 87 ? 6.612 2.435 8.832 1.00 96.56 87 LEU A C 1
ATOM 680 O O . LEU A 1 87 ? 5.771 2.919 9.582 1.00 96.56 87 LEU A O 1
ATOM 684 N N . GLU A 1 88 ? 7.015 1.170 8.952 1.00 95.94 88 GLU A N 1
ATOM 685 C CA . GLU A 1 88 ? 6.471 0.211 9.922 1.00 95.94 88 GLU A CA 1
ATOM 686 C C . GLU A 1 88 ? 6.567 0.722 11.369 1.00 95.94 88 GLU A C 1
ATOM 688 O O . GLU A 1 88 ? 5.612 0.636 12.142 1.00 95.94 88 GLU A O 1
ATOM 693 N N . ARG A 1 89 ? 7.699 1.341 11.738 1.00 96.69 89 ARG A N 1
ATOM 694 C CA . ARG A 1 89 ? 7.878 1.947 13.068 1.00 96.69 89 ARG A CA 1
ATOM 695 C C . ARG A 1 89 ? 6.931 3.117 13.324 1.00 96.69 89 ARG A C 1
ATOM 697 O O . ARG A 1 89 ? 6.502 3.278 14.465 1.00 96.69 89 ARG A O 1
ATOM 704 N N . LEU A 1 90 ? 6.625 3.927 12.308 1.00 97.75 90 LEU A N 1
ATOM 705 C CA . LEU A 1 90 ? 5.668 5.032 12.434 1.00 97.75 90 LEU A CA 1
ATOM 706 C C . LEU A 1 90 ? 4.249 4.497 12.644 1.00 97.75 90 LEU A C 1
ATOM 708 O O . LEU A 1 90 ? 3.592 4.910 13.597 1.00 97.75 90 LEU A O 1
ATOM 712 N N . ILE A 1 91 ? 3.832 3.520 11.834 1.00 97.94 91 ILE A N 1
ATOM 713 C CA . ILE A 1 91 ? 2.522 2.861 11.949 1.00 97.94 91 ILE A CA 1
ATOM 714 C C . ILE A 1 91 ? 2.363 2.218 13.334 1.00 97.94 91 ILE A C 1
ATOM 716 O O . ILE A 1 91 ? 1.372 2.448 14.024 1.00 97.94 91 ILE A O 1
ATOM 720 N N . ASN A 1 92 ? 3.362 1.452 13.786 1.00 96.75 92 ASN A N 1
ATOM 721 C CA . ASN A 1 92 ? 3.324 0.798 15.093 1.00 96.75 92 ASN A CA 1
ATOM 722 C C . ASN A 1 92 ? 3.246 1.806 16.253 1.00 96.75 92 ASN A C 1
ATOM 724 O O . ASN A 1 92 ? 2.473 1.606 17.193 1.00 96.75 92 ASN A O 1
ATOM 728 N N . ARG A 1 93 ? 4.034 2.889 16.185 1.00 97.56 93 ARG A N 1
ATOM 729 C CA . ARG A 1 93 ? 4.023 3.953 17.195 1.00 97.56 93 ARG A CA 1
ATOM 730 C C . ARG A 1 93 ? 2.662 4.636 17.260 1.00 97.56 93 ARG A C 1
ATOM 732 O O . ARG A 1 93 ? 2.110 4.737 18.348 1.00 97.56 93 ARG A O 1
ATOM 739 N N . TRP A 1 94 ? 2.119 5.046 16.119 1.00 97.56 94 TRP A N 1
ATOM 740 C CA . TRP A 1 94 ? 0.804 5.680 16.045 1.00 97.56 94 TRP A CA 1
ATOM 741 C C . TRP A 1 94 ? -0.296 4.767 16.596 1.00 97.56 94 TRP A C 1
ATOM 743 O O . TRP A 1 94 ? -1.054 5.186 17.464 1.00 97.56 94 TRP A O 1
ATOM 753 N N . ALA A 1 95 ? -0.331 3.494 16.193 1.00 97.69 95 ALA A N 1
ATOM 754 C CA . ALA A 1 95 ? -1.325 2.553 16.703 1.00 97.69 95 ALA A CA 1
ATOM 755 C C . ALA A 1 95 ? -1.210 2.358 18.229 1.00 97.69 95 ALA A C 1
ATOM 757 O O . ALA A 1 95 ? -2.218 2.253 18.924 1.00 97.69 95 ALA A O 1
ATOM 758 N N . ALA A 1 96 ? 0.016 2.330 18.770 1.00 97.25 96 ALA A N 1
ATOM 759 C CA . ALA A 1 96 ? 0.240 2.274 20.216 1.00 97.25 96 ALA A CA 1
ATOM 760 C C . ALA A 1 96 ? -0.229 3.554 20.930 1.00 97.25 96 ALA A C 1
ATOM 762 O O . ALA A 1 96 ? -0.787 3.481 22.022 1.00 97.25 96 ALA A O 1
ATOM 763 N N . GLU A 1 97 ? 0.001 4.723 20.329 1.00 96.94 97 GLU A N 1
ATOM 764 C CA . GLU A 1 97 ? -0.423 6.018 20.866 1.00 96.94 97 GLU A CA 1
ATOM 765 C C . GLU A 1 97 ? -1.945 6.140 20.921 1.00 96.94 97 GLU A C 1
ATOM 767 O O . GLU A 1 97 ? -2.462 6.532 21.966 1.00 96.94 97 GLU A O 1
ATOM 772 N N . VAL A 1 98 ? -2.646 5.731 19.858 1.00 97.06 98 VAL A N 1
ATOM 773 C CA . VAL A 1 98 ? -4.116 5.707 19.811 1.00 97.06 98 VAL A CA 1
ATOM 774 C C . VAL A 1 98 ? -4.670 4.816 20.916 1.00 97.06 98 VAL A C 1
ATOM 776 O O . VAL A 1 98 ? -5.549 5.230 21.652 1.00 97.06 98 VAL A O 1
ATOM 779 N N . VAL A 1 99 ? -4.131 3.614 21.112 1.00 97.31 99 VAL A N 1
ATOM 780 C CA . VAL A 1 99 ? -4.633 2.713 22.163 1.00 97.31 99 VAL A CA 1
ATOM 781 C C . VAL A 1 99 ? -4.282 3.196 23.575 1.00 97.31 99 VAL A C 1
ATOM 783 O O . VAL A 1 99 ? -5.025 2.937 24.520 1.00 97.31 99 VAL A O 1
ATOM 786 N N . ARG A 1 100 ? -3.164 3.912 23.739 1.00 96.75 100 ARG A N 1
ATOM 787 C CA . ARG A 1 100 ? -2.748 4.490 25.026 1.00 96.75 100 ARG A CA 1
ATOM 788 C C . ARG A 1 100 ? -3.595 5.702 25.426 1.00 96.75 100 ARG A C 1
ATOM 790 O O . ARG A 1 100 ? -3.803 5.917 26.615 1.00 96.75 100 ARG A O 1
ATOM 797 N N . ALA A 1 101 ? -4.024 6.505 24.458 1.00 95.88 101 ALA A N 1
ATOM 798 C CA . ALA A 1 101 ? -4.847 7.693 24.660 1.00 95.88 101 ALA A CA 1
ATOM 799 C C . ALA A 1 101 ? -5.981 7.708 23.619 1.00 95.88 101 ALA A C 1
ATOM 801 O O . ALA A 1 101 ? -5.906 8.460 22.643 1.00 95.88 101 ALA A O 1
ATOM 802 N N . PRO A 1 102 ? -6.995 6.840 23.786 1.00 94.81 102 PRO A N 1
ATOM 803 C CA . PRO A 1 102 ? -7.987 6.611 22.748 1.00 94.81 102 PRO A CA 1
ATOM 804 C C . PRO A 1 102 ? -8.958 7.795 22.629 1.00 94.81 102 PRO A C 1
ATOM 806 O O . PRO A 1 102 ? -9.441 8.289 23.649 1.00 94.81 102 PRO A O 1
ATOM 809 N N . PRO A 1 103 ? -9.249 8.268 21.400 1.00 92.75 103 PRO A N 1
ATOM 810 C CA . PRO A 1 103 ? -10.173 9.383 21.175 1.00 92.75 103 PRO A CA 1
ATOM 811 C C . PRO A 1 103 ? -11.648 9.000 21.382 1.00 92.75 103 PRO A C 1
ATOM 813 O O . PRO A 1 103 ? -12.485 9.880 21.557 1.00 92.75 103 PRO A O 1
ATOM 816 N N . ALA A 1 104 ? -11.960 7.702 21.382 1.00 95.06 104 ALA A N 1
ATOM 817 C CA . ALA A 1 104 ? -13.281 7.127 21.637 1.00 95.06 104 ALA A CA 1
ATOM 818 C C . ALA A 1 104 ? -13.138 5.797 22.396 1.00 95.06 104 ALA A C 1
ATOM 820 O O . ALA A 1 104 ? -12.020 5.382 22.712 1.00 95.06 104 ALA A O 1
ATOM 821 N N . HIS A 1 105 ? -14.245 5.115 22.703 1.00 95.62 105 HIS A N 1
ATOM 822 C CA . HIS A 1 105 ? -14.160 3.814 23.357 1.00 95.62 105 HIS A CA 1
ATOM 823 C C . HIS A 1 105 ? -13.457 2.796 22.441 1.00 95.62 105 HIS A C 1
ATOM 825 O O . HIS A 1 105 ? -13.576 2.849 21.218 1.00 95.62 105 HIS A O 1
ATOM 831 N N . LEU A 1 106 ? -12.715 1.844 23.019 1.00 95.19 106 LEU A N 1
ATOM 832 C CA . LEU A 1 106 ? -11.985 0.846 22.224 1.00 95.19 106 LEU A CA 1
ATOM 833 C C . LEU A 1 106 ? -12.925 -0.033 21.382 1.00 95.19 106 LEU A C 1
ATOM 835 O O . LEU A 1 106 ? -12.522 -0.461 20.302 1.00 95.19 106 LEU A O 1
ATOM 839 N N . ASN A 1 107 ? -14.159 -0.258 21.852 1.00 94.50 107 ASN A N 1
ATOM 840 C CA . ASN A 1 107 ? -15.205 -0.938 21.075 1.00 94.50 107 ASN A CA 1
ATOM 841 C C . ASN A 1 107 ? -15.544 -0.132 19.818 1.00 94.50 107 ASN A C 1
ATOM 843 O O . ASN A 1 107 ? -15.424 -0.666 18.726 1.00 94.50 107 ASN A O 1
ATOM 847 N N . ASP A 1 108 ? -15.807 1.171 19.947 1.00 95.38 108 ASP A N 1
ATOM 848 C CA . ASP A 1 108 ? -16.135 2.035 18.805 1.00 95.38 108 ASP A CA 1
ATOM 849 C C . ASP A 1 108 ? -15.017 2.032 17.750 1.00 95.38 108 ASP A C 1
ATOM 851 O O . ASP A 1 108 ? -15.274 1.946 16.553 1.00 95.38 108 ASP A O 1
ATOM 855 N N . ILE A 1 109 ? -13.753 2.081 18.192 1.00 96.19 109 ILE A N 1
ATOM 856 C CA . ILE A 1 109 ? -12.590 2.051 17.292 1.00 96.19 109 ILE A CA 1
ATOM 857 C C . ILE A 1 109 ? -12.471 0.689 16.595 1.00 96.19 109 ILE A C 1
ATOM 859 O O . ILE A 1 109 ? -12.171 0.637 15.402 1.00 96.19 109 ILE A O 1
ATOM 863 N N . ARG A 1 110 ? -12.678 -0.415 17.325 1.00 94.38 110 ARG A N 1
ATOM 864 C CA . ARG A 1 110 ? -12.680 -1.772 16.759 1.00 94.38 110 ARG A CA 1
ATOM 865 C C . ARG A 1 110 ? -13.776 -1.908 15.708 1.00 94.38 110 ARG A C 1
ATOM 867 O O . ARG A 1 110 ? -13.493 -2.392 14.619 1.00 94.38 110 ARG A O 1
ATOM 874 N N . ASP A 1 111 ? -14.988 -1.494 16.044 1.00 94.12 111 ASP A N 1
ATOM 875 C CA . ASP A 1 111 ? -16.180 -1.688 15.224 1.00 94.12 111 ASP A CA 1
ATOM 876 C C . ASP A 1 111 ? -16.087 -0.837 13.953 1.00 94.12 111 ASP A C 1
ATOM 878 O O . ASP A 1 111 ? -16.326 -1.338 12.858 1.00 94.12 111 ASP A O 1
ATOM 882 N N . ALA A 1 112 ? -15.610 0.407 14.068 1.00 95.06 112 ALA A N 1
ATOM 883 C CA . ALA A 1 112 ? -15.310 1.247 12.913 1.00 95.06 112 ALA A CA 1
ATOM 884 C C . ALA A 1 112 ? -14.213 0.650 12.021 1.00 95.06 112 ALA A C 1
ATOM 886 O O . ALA A 1 112 ? -14.359 0.636 10.802 1.00 95.06 112 ALA A O 1
ATOM 887 N N . ALA A 1 113 ? -13.136 0.116 12.610 1.00 95.12 113 ALA A N 1
ATOM 888 C CA . ALA A 1 113 ? -12.086 -0.536 11.835 1.00 95.12 113 ALA A CA 1
ATOM 889 C C . ALA A 1 113 ? -12.608 -1.786 11.108 1.00 95.12 113 ALA A C 1
ATOM 891 O O . ALA A 1 113 ? -12.311 -1.965 9.937 1.00 95.12 113 ALA A O 1
ATOM 892 N N . LEU A 1 114 ? -13.397 -2.643 11.763 1.00 93.62 114 LEU A N 1
ATOM 893 C CA . LEU A 1 114 ? -13.974 -3.832 11.123 1.00 93.62 114 LEU A CA 1
ATOM 894 C C . LEU A 1 114 ? -14.990 -3.467 10.036 1.00 93.62 114 LEU A C 1
ATOM 896 O O . LEU A 1 114 ? -14.986 -4.101 8.984 1.00 93.62 114 LEU A O 1
ATOM 900 N N . SER A 1 115 ? -15.794 -2.423 10.262 1.00 94.06 115 SER A N 1
ATOM 901 C CA . SER A 1 115 ? -16.735 -1.894 9.272 1.00 94.06 115 SER A CA 1
ATOM 902 C C . SER A 1 115 ? -16.025 -1.432 8.001 1.00 94.06 115 SER A C 1
ATOM 904 O O . SER A 1 115 ? -16.501 -1.716 6.905 1.00 94.06 115 SER A O 1
ATOM 906 N N . ASP A 1 116 ? -14.894 -0.735 8.132 1.00 94.56 116 ASP A N 1
ATOM 907 C CA . ASP A 1 116 ? -14.121 -0.263 6.978 1.00 94.56 116 ASP A CA 1
ATOM 908 C C . ASP A 1 116 ? -13.375 -1.414 6.275 1.00 94.56 116 ASP A C 1
ATOM 910 O O . ASP A 1 116 ? -13.302 -1.445 5.051 1.00 94.56 116 ASP A O 1
ATOM 914 N N . LEU A 1 117 ? -12.865 -2.388 7.037 1.00 92.38 117 LEU A N 1
ATOM 915 C CA . LEU A 1 117 ? -12.064 -3.517 6.537 1.00 92.38 117 LEU A CA 1
ATOM 916 C C . LEU A 1 117 ? -12.893 -4.684 5.966 1.00 92.38 117 LEU A C 1
ATOM 918 O O . LEU A 1 117 ? -12.326 -5.704 5.572 1.00 92.38 117 LEU A O 1
ATOM 922 N N . GLY A 1 118 ? -14.227 -4.597 5.994 1.00 84.69 118 GLY A N 1
ATOM 923 C CA . GLY A 1 118 ? -15.109 -5.708 5.619 1.00 84.69 118 GLY A CA 1
ATOM 924 C C . GLY A 1 118 ? -14.957 -6.942 6.520 1.00 84.69 118 GLY A C 1
ATOM 925 O O . GLY A 1 118 ? -15.143 -8.068 6.062 1.00 84.69 118 GLY A O 1
ATOM 926 N N . GLY A 1 119 ? -14.564 -6.741 7.782 1.00 74.06 119 GLY A N 1
ATOM 927 C CA . GLY A 1 119 ? -14.414 -7.811 8.767 1.00 74.06 119 GLY A CA 1
ATOM 928 C C . GLY A 1 119 ? -15.757 -8.308 9.311 1.00 74.06 119 GLY A C 1
ATOM 929 O O . GLY A 1 119 ? -16.752 -7.587 9.289 1.00 74.06 119 GLY A O 1
ATOM 930 N N . ASP A 1 120 ? -15.771 -9.542 9.822 1.00 71.50 120 ASP A N 1
ATOM 931 C CA . ASP A 1 120 ? -16.953 -10.118 10.478 1.00 71.50 120 ASP A CA 1
ATOM 932 C C . ASP A 1 120 ? -17.377 -9.317 11.719 1.00 71.50 120 ASP A C 1
ATOM 934 O O . ASP A 1 120 ? -16.559 -8.647 12.360 1.00 71.50 120 ASP A O 1
ATOM 938 N N . ASP A 1 121 ? -18.661 -9.449 12.067 1.00 67.81 121 ASP A N 1
ATOM 939 C CA . ASP A 1 121 ? -19.298 -8.760 13.189 1.00 67.81 121 ASP A CA 1
ATOM 940 C C . ASP A 1 121 ? -18.489 -8.980 14.484 1.00 67.81 121 ASP A C 1
ATOM 942 O O . ASP A 1 121 ? -18.199 -10.132 14.850 1.00 67.81 121 ASP A O 1
ATOM 946 N N . PRO A 1 122 ? -18.055 -7.909 15.169 1.00 65.31 122 PRO A N 1
ATOM 947 C CA . PRO A 1 122 ? -17.361 -8.030 16.436 1.00 65.31 122 PRO A CA 1
ATOM 948 C C . PRO A 1 122 ? -18.245 -8.796 17.421 1.00 65.31 122 PRO A C 1
ATOM 950 O O . PRO A 1 122 ? -19.281 -8.303 17.848 1.00 65.31 122 PRO A O 1
ATOM 953 N N . GLY A 1 123 ? -17.835 -10.009 17.801 1.00 64.50 123 GLY A N 1
ATOM 954 C CA . GLY A 1 123 ? -18.554 -10.766 18.828 1.00 64.50 123 GLY A CA 1
ATOM 955 C C . GLY A 1 123 ? -18.744 -9.946 20.115 1.00 64.50 123 GLY A C 1
ATOM 956 O O . GLY A 1 123 ? -17.971 -9.026 20.378 1.00 64.50 123 GLY A O 1
ATOM 957 N N . ASP A 1 124 ? -19.728 -10.328 20.936 1.00 65.44 124 ASP A N 1
ATOM 958 C CA . ASP A 1 124 ? -20.270 -9.585 22.098 1.00 65.44 124 ASP A CA 1
ATOM 959 C C . ASP A 1 124 ? -19.283 -9.224 23.246 1.00 65.44 124 ASP A C 1
ATOM 961 O O . ASP A 1 124 ? -19.701 -8.847 24.340 1.00 65.44 124 ASP A O 1
ATOM 965 N N . GLY A 1 125 ? -17.968 -9.364 23.062 1.00 78.38 125 GLY A N 1
ATOM 966 C CA . GLY A 1 125 ? -16.948 -9.065 24.071 1.00 78.38 125 GLY A CA 1
ATOM 967 C C . GLY A 1 125 ? -16.365 -7.652 23.983 1.00 78.38 125 GLY A C 1
ATOM 968 O O . GLY A 1 125 ? -16.388 -7.014 22.931 1.00 78.38 125 GLY A O 1
ATOM 969 N N . ASP A 1 126 ? -15.753 -7.193 25.077 1.00 85.75 126 ASP A N 1
ATOM 970 C CA . ASP A 1 126 ? -14.990 -5.940 25.101 1.00 85.75 126 ASP A CA 1
ATOM 971 C C . ASP A 1 126 ? -13.714 -6.023 24.251 1.00 85.75 126 ASP A C 1
ATOM 973 O O . ASP A 1 126 ? -12.946 -6.991 24.292 1.00 85.75 126 ASP A O 1
ATOM 977 N N . ALA A 1 127 ? -13.467 -4.962 23.488 1.00 87.88 127 ALA A N 1
ATOM 978 C CA . ALA A 1 127 ? -12.319 -4.804 22.623 1.00 87.88 127 ALA A CA 1
ATOM 979 C C . ALA A 1 127 ? -11.045 -4.641 23.445 1.00 87.88 127 ALA A C 1
ATOM 981 O O . ALA A 1 127 ? -10.899 -3.760 24.295 1.00 87.88 127 ALA A O 1
ATOM 982 N N . GLN A 1 128 ? -10.061 -5.471 23.128 1.00 89.88 128 GLN A N 1
ATOM 983 C CA . GLN A 1 128 ? -8.768 -5.387 23.774 1.00 89.88 128 GLN A CA 1
ATOM 984 C C . GLN A 1 128 ? -7.841 -4.394 23.093 1.00 89.88 128 GLN A C 1
ATOM 986 O O . GLN A 1 128 ? -7.746 -4.344 21.867 1.00 89.88 128 GLN A O 1
ATOM 991 N N . SER A 1 129 ? -7.016 -3.725 23.897 1.00 93.06 129 SER A N 1
ATOM 992 C CA . SER A 1 129 ? -5.938 -2.846 23.438 1.00 93.06 129 SER A CA 1
ATOM 993 C C . SER A 1 129 ? -5.073 -3.477 22.341 1.00 93.06 129 SER A C 1
ATOM 995 O O . SER A 1 129 ? -4.816 -2.854 21.315 1.00 93.06 129 SER A O 1
ATOM 997 N N . ALA A 1 130 ? -4.660 -4.736 22.517 1.00 91.19 130 ALA A N 1
ATOM 998 C CA . ALA A 1 130 ? -3.832 -5.437 21.537 1.00 91.19 130 ALA A CA 1
ATOM 999 C C . ALA A 1 130 ? -4.583 -5.741 20.228 1.00 91.19 130 ALA A C 1
ATOM 1001 O O . ALA A 1 130 ? -3.981 -5.703 19.156 1.00 91.19 130 ALA A O 1
ATOM 1002 N N . GLN A 1 131 ? -5.884 -6.031 20.301 1.00 91.94 131 GLN A N 1
ATOM 1003 C CA . GLN A 1 131 ? -6.720 -6.266 19.126 1.00 91.94 131 GLN A CA 1
ATOM 1004 C C . GLN A 1 131 ? -6.876 -4.973 18.324 1.00 91.94 131 GLN A C 1
ATOM 1006 O O . GLN A 1 131 ? -6.511 -4.942 17.150 1.00 91.94 131 GLN A O 1
ATOM 1011 N N . VAL A 1 132 ? -7.319 -3.897 18.983 1.00 95.12 132 VAL A N 1
ATOM 1012 C CA . VAL A 1 132 ? -7.487 -2.572 18.370 1.00 95.12 132 VAL A CA 1
ATOM 1013 C C . VAL A 1 132 ? -6.177 -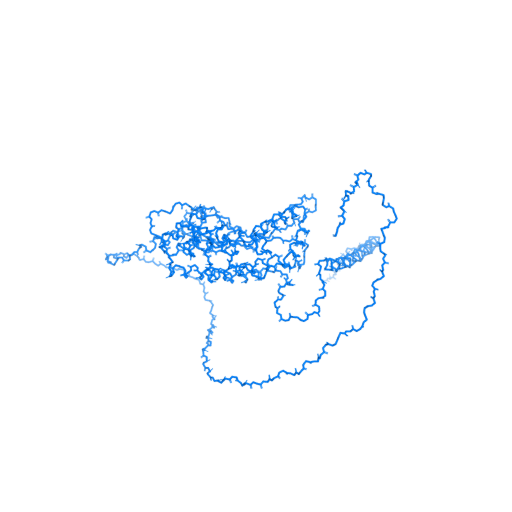2.098 17.753 1.00 95.12 132 VAL A C 1
ATOM 1015 O O . VAL A 1 132 ? -6.156 -1.687 16.598 1.00 95.12 132 VAL A O 1
ATOM 1018 N N . GLN A 1 133 ? -5.055 -2.238 18.466 1.00 95.81 133 GLN A N 1
ATOM 1019 C CA . GLN A 1 133 ? -3.753 -1.833 17.946 1.00 95.81 133 GLN A CA 1
ATOM 1020 C C . GLN A 1 133 ? -3.417 -2.532 16.624 1.00 95.81 133 GLN A C 1
ATOM 1022 O O . GLN A 1 133 ? -2.899 -1.889 15.719 1.00 95.81 133 GLN A O 1
ATOM 1027 N N . ASN A 1 134 ? -3.685 -3.831 16.494 1.00 95.19 134 ASN A N 1
ATOM 1028 C CA . ASN A 1 134 ? -3.371 -4.570 15.271 1.00 95.19 134 ASN A CA 1
ATOM 1029 C C . ASN A 1 134 ? -4.364 -4.279 14.136 1.00 95.19 134 ASN A C 1
ATOM 1031 O O . ASN A 1 134 ? -3.933 -4.199 12.989 1.00 95.19 134 ASN A O 1
ATOM 1035 N N . LEU A 1 135 ? -5.646 -4.054 14.445 1.00 95.50 135 LEU A N 1
ATOM 1036 C CA . LEU A 1 135 ? -6.641 -3.606 13.462 1.00 95.50 135 LEU A CA 1
ATOM 1037 C C . LEU A 1 135 ? -6.285 -2.228 12.892 1.00 95.50 135 LEU A C 1
ATOM 1039 O O . LEU A 1 135 ? -6.306 -2.049 11.681 1.00 95.50 135 LEU A O 1
ATOM 1043 N N . LEU A 1 136 ? -5.840 -1.289 13.734 1.00 97.38 136 LEU A N 1
ATOM 1044 C CA . LEU A 1 136 ? -5.340 0.016 13.287 1.00 97.38 136 LEU A CA 1
ATOM 1045 C C . LEU A 1 136 ? -4.158 -0.128 12.314 1.00 97.38 136 LEU A C 1
ATOM 1047 O O . LEU A 1 136 ? -4.095 0.568 11.301 1.00 97.38 136 LEU A O 1
ATOM 1051 N N . ARG A 1 137 ? -3.217 -1.043 12.593 1.00 97.50 137 ARG A N 1
ATOM 1052 C CA . ARG A 1 137 ? -2.093 -1.313 11.676 1.00 97.50 137 ARG A CA 1
ATOM 1053 C C . ARG A 1 137 ? -2.558 -1.936 10.361 1.00 97.50 137 ARG A C 1
ATOM 1055 O O . ARG A 1 137 ? -1.982 -1.596 9.329 1.00 97.50 137 ARG A O 1
ATOM 1062 N N . HIS A 1 138 ? -3.584 -2.790 10.393 1.00 97.19 138 HIS A N 1
ATOM 1063 C CA . HIS A 1 138 ? -4.199 -3.352 9.188 1.00 97.19 138 HIS A CA 1
ATOM 1064 C C . HIS A 1 138 ? -4.812 -2.238 8.338 1.00 97.19 138 HIS A C 1
ATOM 1066 O O . HIS A 1 138 ? -4.390 -2.052 7.202 1.00 97.19 138 HIS A O 1
ATOM 1072 N N . ALA A 1 139 ? -5.700 -1.438 8.927 1.00 97.56 139 ALA A N 1
ATOM 1073 C CA . ALA A 1 139 ? -6.369 -0.309 8.283 1.00 97.56 139 ALA A CA 1
ATOM 1074 C C . ALA A 1 139 ? -5.383 0.676 7.636 1.00 97.56 139 ALA A C 1
ATOM 1076 O O . ALA A 1 139 ? -5.533 1.067 6.478 1.00 97.56 139 ALA A O 1
ATOM 1077 N N . MET A 1 140 ? -4.304 1.019 8.345 1.00 98.12 140 MET A N 1
ATOM 1078 C CA . MET A 1 140 ? -3.259 1.882 7.792 1.00 98.12 140 MET A CA 1
ATOM 1079 C C . MET A 1 140 ? -2.438 1.188 6.692 1.00 98.12 140 MET A C 1
ATOM 1081 O O . MET A 1 140 ? -2.056 1.830 5.717 1.00 98.12 140 MET A O 1
ATOM 1085 N N . SER A 1 141 ? -2.164 -0.115 6.819 1.00 97.62 141 SER A N 1
ATOM 1086 C CA . SER A 1 141 ? -1.470 -0.888 5.778 1.00 97.62 141 SER A CA 1
ATOM 1087 C C . SER A 1 141 ? -2.279 -0.939 4.483 1.00 97.62 141 SER A C 1
ATOM 1089 O O . SER A 1 141 ? -1.699 -0.804 3.409 1.00 97.62 141 SER A O 1
ATOM 1091 N N . GLU A 1 142 ? -3.597 -1.102 4.584 1.00 96.56 142 GLU A N 1
ATOM 1092 C CA . GLU A 1 142 ? -4.517 -1.118 3.444 1.00 96.56 142 GLU A CA 1
ATOM 1093 C C . GLU A 1 142 ? -4.622 0.259 2.791 1.00 96.56 142 GLU A C 1
ATOM 1095 O O . GLU A 1 142 ? -4.397 0.385 1.588 1.00 96.56 142 GLU A O 1
ATOM 1100 N N . THR A 1 143 ? -4.799 1.307 3.601 1.00 97.25 143 THR A N 1
ATOM 1101 C CA . THR A 1 143 ? -4.782 2.702 3.130 1.00 97.25 143 THR A CA 1
ATOM 1102 C C . THR A 1 143 ? -3.489 3.027 2.372 1.00 97.25 143 THR A C 1
ATOM 1104 O O . THR A 1 143 ? -3.515 3.672 1.328 1.00 97.25 143 THR A O 1
ATOM 1107 N N . ILE A 1 144 ? -2.333 2.569 2.865 1.00 97.19 144 ILE A N 1
ATOM 1108 C CA . ILE A 1 144 ? -1.043 2.772 2.190 1.00 97.19 144 ILE A CA 1
ATOM 1109 C C . ILE A 1 144 ? -0.938 1.928 0.915 1.00 97.19 144 ILE A C 1
ATOM 1111 O O . ILE A 1 144 ? -0.388 2.404 -0.080 1.00 97.19 144 ILE A O 1
ATOM 1115 N N . SER A 1 145 ? -1.426 0.686 0.935 1.00 96.50 145 SER A N 1
ATOM 1116 C CA . SER A 1 145 ? -1.406 -0.195 -0.234 1.00 96.50 145 SER A CA 1
ATOM 1117 C C . SER A 1 145 ? -2.178 0.431 -1.388 1.00 96.50 145 SER A C 1
ATOM 1119 O O . SER A 1 145 ? -1.583 0.730 -2.422 1.00 96.50 145 SER A O 1
ATOM 1121 N N . GLU A 1 146 ? -3.464 0.703 -1.179 1.00 94.81 146 GLU A N 1
ATOM 1122 C CA . GLU A 1 146 ? -4.377 1.140 -2.235 1.00 94.81 146 GLU A CA 1
ATOM 1123 C C . GLU A 1 146 ? -4.258 2.638 -2.521 1.00 94.81 146 GLU A C 1
ATOM 1125 O O . GLU A 1 146 ? -4.125 3.046 -3.676 1.00 94.81 146 GLU A O 1
ATOM 1130 N N . GLY A 1 147 ? -4.203 3.459 -1.473 1.00 93.69 147 GLY A N 1
ATOM 1131 C CA . GLY A 1 147 ? -4.213 4.914 -1.602 1.00 93.69 147 GLY A CA 1
ATOM 1132 C C . GLY A 1 147 ? -2.874 5.529 -1.999 1.00 93.69 147 GLY A C 1
ATOM 1133 O O . GLY A 1 147 ? -2.862 6.634 -2.538 1.00 93.69 147 GLY A O 1
ATOM 1134 N N . ILE A 1 148 ? -1.743 4.848 -1.753 1.00 94.62 148 ILE A N 1
ATOM 1135 C CA . ILE A 1 148 ? -0.401 5.449 -1.894 1.00 94.62 148 ILE A CA 1
ATOM 1136 C C . ILE A 1 148 ? 0.544 4.666 -2.811 1.00 94.62 148 ILE A C 1
ATOM 1138 O O . ILE A 1 148 ? 1.227 5.264 -3.644 1.00 94.62 148 ILE A O 1
ATOM 1142 N N . VAL A 1 149 ? 0.678 3.350 -2.626 1.00 94.19 149 VAL A N 1
ATOM 1143 C CA . VAL A 1 149 ? 1.637 2.548 -3.410 1.00 94.19 149 VAL A CA 1
ATOM 1144 C C . VAL A 1 149 ? 1.026 2.132 -4.745 1.00 94.19 149 VAL A C 1
ATOM 1146 O O . VAL A 1 149 ? 1.669 2.265 -5.782 1.00 94.19 149 VAL A O 1
ATOM 1149 N N . ASN A 1 150 ? -0.220 1.664 -4.736 1.00 94.38 150 ASN A N 1
ATOM 1150 C CA . ASN A 1 150 ? -0.914 1.220 -5.943 1.00 94.38 150 ASN A CA 1
ATOM 1151 C C . ASN A 1 150 ? -1.509 2.387 -6.751 1.00 94.38 150 ASN A C 1
ATOM 1153 O O . ASN A 1 150 ? -1.833 2.204 -7.924 1.00 94.38 150 ASN A O 1
ATOM 1157 N N . CYS A 1 151 ? -1.576 3.590 -6.171 1.00 91.75 151 CYS A N 1
ATOM 1158 C CA . CYS A 1 151 ? -1.986 4.822 -6.840 1.00 91.75 151 CYS A CA 1
ATOM 1159 C C . CYS A 1 151 ? -0.767 5.707 -7.162 1.00 91.75 151 CYS A C 1
ATOM 1161 O O . CYS A 1 151 ? 0.027 6.053 -6.288 1.00 91.75 151 CYS A O 1
ATOM 1163 N N . LEU A 1 152 ? -0.607 6.111 -8.426 1.00 87.69 152 LEU A N 1
ATOM 1164 C CA . LEU A 1 152 ? 0.453 7.031 -8.843 1.00 87.69 152 LEU A CA 1
ATOM 1165 C C . LEU A 1 152 ? 0.131 8.454 -8.371 1.00 87.69 152 LEU A C 1
ATOM 1167 O O . LEU A 1 152 ? -0.491 9.237 -9.090 1.00 87.69 152 LEU A O 1
ATOM 1171 N N . ILE A 1 153 ? 0.582 8.795 -7.165 1.00 90.31 153 ILE A N 1
ATOM 1172 C CA . ILE A 1 153 ? 0.448 10.145 -6.615 1.00 90.31 153 ILE A CA 1
ATOM 1173 C C . ILE A 1 153 ? 1.434 11.087 -7.305 1.00 90.31 153 ILE A C 1
ATOM 1175 O O . ILE A 1 153 ? 2.643 11.019 -7.093 1.00 90.31 153 ILE A O 1
ATOM 1179 N N . VAL A 1 154 ? 0.900 11.970 -8.144 1.00 88.56 154 VAL A N 1
ATOM 1180 C CA . VAL A 1 154 ? 1.675 12.923 -8.948 1.00 88.56 154 VAL A CA 1
ATOM 1181 C C . VAL A 1 154 ? 1.173 14.343 -8.725 1.00 88.56 154 VAL A C 1
ATOM 1183 O O . VAL A 1 154 ? 1.972 15.269 -8.630 1.00 88.56 154 VAL A O 1
ATOM 1186 N N . ALA A 1 155 ? -0.140 14.523 -8.615 1.00 89.69 155 ALA A N 1
ATOM 1187 C CA . ALA A 1 155 ? -0.789 15.810 -8.422 1.00 89.69 155 ALA A CA 1
ATOM 1188 C C . ALA A 1 155 ? -1.451 15.895 -7.043 1.00 89.69 155 ALA A C 1
ATOM 1190 O O . ALA A 1 155 ? -1.771 14.880 -6.424 1.00 89.69 155 ALA A O 1
ATOM 1191 N N . ASN A 1 156 ? -1.743 17.118 -6.594 1.00 86.94 156 ASN A N 1
ATOM 1192 C CA . ASN A 1 156 ? -2.498 17.365 -5.364 1.00 86.94 156 ASN A CA 1
ATOM 1193 C C . ASN A 1 156 ? -4.022 17.188 -5.566 1.00 86.94 156 ASN A C 1
ATOM 1195 O O . ASN A 1 156 ? -4.816 18.053 -5.206 1.00 86.94 156 ASN A O 1
ATOM 1199 N N . SER A 1 157 ? -4.417 16.111 -6.248 1.00 89.50 157 SER A N 1
ATOM 1200 C CA . SER A 1 157 ? -5.800 15.775 -6.601 1.00 89.50 157 SER A CA 1
ATOM 1201 C C . SER A 1 157 ? -5.935 14.257 -6.705 1.00 89.50 157 SER A C 1
ATOM 1203 O O . SER A 1 157 ? -5.307 13.639 -7.568 1.00 89.50 157 SER A O 1
ATOM 1205 N N . VAL A 1 158 ? -6.769 13.664 -5.845 1.00 89.62 158 VAL A N 1
ATOM 1206 C CA . VAL A 1 158 ? -7.001 12.210 -5.810 1.00 89.62 158 VAL A CA 1
ATOM 1207 C C . VAL A 1 158 ? -7.572 11.713 -7.142 1.00 89.62 158 VAL A C 1
ATOM 1209 O O . VAL A 1 158 ? -7.016 10.795 -7.738 1.00 89.62 158 VAL A O 1
ATOM 1212 N N . GLU A 1 159 ? -8.587 12.388 -7.689 1.00 90.38 159 GLU A N 1
ATOM 1213 C CA . GLU A 1 159 ? -9.191 12.037 -8.987 1.00 90.38 159 GLU A CA 1
ATOM 1214 C C . GLU A 1 159 ? -8.171 12.030 -10.134 1.00 90.38 159 GLU A C 1
ATOM 1216 O O . GLU A 1 159 ? -8.149 11.119 -10.966 1.00 90.38 159 GLU A O 1
ATOM 1221 N N . THR A 1 160 ? -7.284 13.031 -10.163 1.00 91.88 160 THR A N 1
ATOM 1222 C CA . THR A 1 160 ? -6.223 13.112 -11.176 1.00 91.88 160 THR A CA 1
ATOM 1223 C C . THR A 1 160 ? -5.264 11.931 -11.048 1.00 91.88 160 THR A C 1
ATOM 1225 O O . THR A 1 160 ? -4.919 11.310 -12.053 1.00 91.88 160 THR A O 1
ATOM 1228 N N . ASN A 1 161 ? -4.867 11.578 -9.824 1.00 92.75 161 ASN A N 1
ATOM 1229 C CA . ASN A 1 161 ? -3.967 10.453 -9.570 1.00 92.75 161 ASN A CA 1
ATOM 1230 C C . ASN A 1 161 ? -4.610 9.109 -9.945 1.00 92.75 161 ASN A C 1
ATOM 1232 O O . ASN A 1 161 ? -3.956 8.270 -10.567 1.00 92.75 161 ASN A O 1
ATOM 1236 N N . VAL A 1 162 ? -5.909 8.928 -9.685 1.00 92.69 162 VAL A N 1
ATOM 1237 C CA . VAL A 1 162 ? -6.668 7.748 -10.132 1.00 92.69 162 VAL A CA 1
ATOM 1238 C C . VAL A 1 162 ? -6.673 7.648 -11.660 1.00 92.69 162 VAL A C 1
ATOM 1240 O O . VAL A 1 162 ? -6.398 6.584 -12.219 1.00 92.69 162 VAL A O 1
ATOM 1243 N N . HIS A 1 163 ? -6.928 8.750 -12.369 1.00 93.38 163 HIS A N 1
ATOM 1244 C CA . HIS A 1 163 ? -6.894 8.760 -13.834 1.00 93.38 163 HIS A CA 1
ATOM 1245 C C . HIS A 1 163 ? -5.500 8.471 -14.397 1.00 93.38 163 HIS A C 1
ATOM 1247 O O . HIS A 1 163 ? -5.373 7.661 -15.317 1.00 93.38 163 HIS A O 1
ATOM 1253 N N . LEU A 1 164 ? -4.451 9.073 -13.833 1.00 92.62 164 LEU A N 1
ATOM 1254 C CA . LEU A 1 164 ? -3.065 8.814 -14.232 1.00 92.62 164 LEU A CA 1
ATOM 1255 C C . LEU A 1 164 ? -2.667 7.356 -13.986 1.00 92.62 164 LEU A C 1
ATOM 1257 O O . LEU A 1 164 ? -2.014 6.751 -14.836 1.00 92.62 164 LEU A O 1
ATOM 1261 N N . THR A 1 165 ? -3.118 6.772 -12.877 1.00 92.19 165 THR A N 1
ATOM 1262 C CA . THR A 1 165 ? -2.914 5.352 -12.565 1.00 92.19 165 THR A CA 1
ATOM 1263 C C . THR A 1 165 ? -3.567 4.466 -13.621 1.00 92.19 165 THR A C 1
ATOM 1265 O O . THR A 1 165 ? -2.900 3.614 -14.203 1.00 92.19 165 THR A O 1
ATOM 1268 N N . ARG A 1 166 ? -4.832 4.724 -13.978 1.00 92.69 166 ARG A N 1
ATOM 1269 C CA . ARG A 1 166 ? -5.527 3.976 -15.041 1.00 92.69 166 ARG A CA 1
ATOM 1270 C C . ARG A 1 166 ? -4.845 4.125 -16.400 1.00 92.69 166 ARG A C 1
ATOM 1272 O O . ARG A 1 166 ? -4.738 3.154 -17.147 1.00 92.69 166 ARG A O 1
ATOM 1279 N N . ILE A 1 167 ? -4.386 5.327 -16.753 1.00 92.88 167 ILE A N 1
ATOM 1280 C CA . ILE A 1 167 ? -3.637 5.556 -17.998 1.00 92.88 167 ILE A CA 1
ATOM 1281 C C . ILE A 1 167 ? -2.353 4.727 -17.987 1.00 92.88 167 ILE A C 1
ATOM 1283 O O . ILE A 1 167 ? -2.091 4.006 -18.948 1.00 92.88 167 ILE A O 1
ATOM 1287 N N . HIS A 1 168 ? -1.593 4.768 -16.892 1.00 90.94 168 HIS A N 1
ATOM 1288 C CA . HIS A 1 168 ? -0.384 3.969 -16.739 1.00 90.94 168 HIS A CA 1
ATOM 1289 C C . HIS A 1 168 ? -0.657 2.476 -16.901 1.00 90.94 168 HIS A C 1
ATOM 1291 O O . HIS A 1 168 ? 0.056 1.819 -17.649 1.00 90.94 168 HIS A O 1
ATOM 1297 N N . GLU A 1 169 ? -1.685 1.935 -16.250 1.00 89.12 169 GLU A N 1
ATOM 1298 C CA . GLU A 1 169 ? -2.038 0.517 -16.361 1.00 89.12 169 GLU A CA 1
ATOM 1299 C C . GLU A 1 169 ? -2.389 0.116 -17.796 1.00 89.12 169 GLU A C 1
ATOM 1301 O O . GLU A 1 169 ? -1.916 -0.912 -18.284 1.00 89.12 169 GLU A O 1
ATOM 1306 N N . ASN A 1 170 ? -3.143 0.958 -18.507 1.00 90.56 170 ASN A N 1
ATOM 1307 C CA . ASN A 1 170 ? -3.462 0.741 -19.918 1.00 90.56 170 ASN A CA 1
ATOM 1308 C C . ASN A 1 170 ? -2.214 0.765 -20.811 1.00 90.56 170 ASN A C 1
ATOM 1310 O O . ASN A 1 170 ? -2.098 -0.046 -21.732 1.00 90.56 170 ASN A O 1
ATOM 1314 N N . ILE A 1 171 ? -1.272 1.681 -20.559 1.00 90.31 171 ILE A N 1
ATOM 1315 C CA . ILE A 1 171 ? 0.010 1.709 -21.276 1.00 90.31 171 ILE A CA 1
ATOM 1316 C C . ILE A 1 171 ? 0.816 0.458 -20.915 1.00 90.31 171 ILE A C 1
ATOM 1318 O O . ILE A 1 171 ? 1.343 -0.189 -21.811 1.00 90.31 171 ILE A O 1
ATOM 1322 N N . PHE A 1 172 ? 0.854 0.066 -19.640 1.00 87.00 172 PHE A N 1
ATOM 1323 C CA . PHE A 1 172 ? 1.650 -1.055 -19.140 1.00 87.00 172 PHE A CA 1
ATOM 1324 C C . PHE A 1 172 ? 1.200 -2.394 -19.728 1.00 87.00 172 PHE A C 1
ATOM 1326 O O . PHE A 1 172 ? 2.035 -3.227 -20.066 1.00 87.00 172 PHE A O 1
ATOM 1333 N N . GLN A 1 173 ? -0.106 -2.593 -19.921 1.00 84.25 173 GLN A N 1
ATOM 1334 C CA . GLN A 1 173 ? -0.640 -3.776 -20.604 1.00 84.25 173 GLN A CA 1
ATOM 1335 C C . GLN A 1 173 ? -0.193 -3.875 -22.070 1.00 84.25 173 GLN A C 1
ATOM 1337 O O . GLN A 1 173 ? -0.034 -4.977 -22.595 1.00 84.25 173 GLN A O 1
ATOM 1342 N N . ARG A 1 174 ? -0.002 -2.733 -22.742 1.00 86.25 174 ARG A N 1
ATOM 1343 C CA . ARG A 1 174 ? 0.428 -2.676 -24.147 1.00 86.25 174 ARG A CA 1
ATOM 1344 C C . ARG A 1 174 ? 1.941 -2.794 -24.268 1.00 86.25 174 ARG A C 1
ATOM 1346 O O . ARG A 1 174 ? 2.442 -3.609 -25.038 1.00 86.25 174 ARG A O 1
ATOM 1353 N N . ASP A 1 175 ? 2.648 -1.974 -23.503 1.00 83.00 175 ASP A N 1
ATOM 1354 C CA . ASP A 1 175 ? 4.096 -1.871 -23.493 1.00 83.00 175 ASP A CA 1
ATOM 1355 C C . ASP A 1 175 ? 4.595 -1.474 -22.084 1.00 83.00 175 ASP A C 1
ATOM 1357 O O . ASP A 1 175 ? 4.587 -0.289 -21.719 1.00 83.00 175 ASP A O 1
ATOM 1361 N N . PRO A 1 176 ? 5.052 -2.458 -21.282 1.00 81.69 176 PRO A N 1
ATOM 1362 C CA . PRO A 1 176 ? 5.622 -2.213 -19.959 1.00 81.69 176 PRO A CA 1
ATOM 1363 C C . PRO A 1 176 ? 6.811 -1.249 -19.970 1.00 81.69 176 PRO A C 1
ATOM 1365 O O . PRO A 1 176 ? 6.987 -0.490 -19.020 1.00 81.69 176 PRO A O 1
ATOM 1368 N N . THR A 1 177 ? 7.610 -1.244 -21.040 1.00 80.38 177 THR A N 1
ATOM 1369 C CA . THR A 1 177 ? 8.785 -0.377 -21.157 1.00 80.38 177 THR A CA 1
ATOM 1370 C C . THR A 1 177 ? 8.362 1.076 -21.293 1.00 80.38 177 THR A C 1
ATOM 1372 O O . THR A 1 177 ? 8.808 1.927 -20.521 1.00 80.38 177 THR A O 1
ATOM 1375 N N . VAL A 1 178 ? 7.430 1.364 -22.204 1.00 84.81 178 VAL A N 1
ATOM 1376 C CA . VAL A 1 178 ? 6.890 2.723 -22.377 1.00 84.81 178 VAL A CA 1
ATOM 1377 C C . VAL A 1 178 ? 6.194 3.201 -21.104 1.00 84.81 178 VAL A C 1
ATOM 1379 O O . VAL A 1 178 ? 6.402 4.340 -20.685 1.00 84.81 178 VAL A O 1
ATOM 1382 N N . ALA A 1 179 ? 5.417 2.337 -20.448 1.00 87.25 179 ALA A N 1
ATOM 1383 C CA . ALA A 1 179 ? 4.769 2.673 -19.183 1.00 87.25 179 ALA A CA 1
ATOM 1384 C C . ALA A 1 179 ? 5.779 3.013 -18.083 1.00 87.25 179 ALA A C 1
ATOM 1386 O O . ALA A 1 179 ? 5.605 4.006 -17.378 1.00 87.25 179 ALA A O 1
ATOM 1387 N N . CYS A 1 180 ? 6.863 2.244 -17.962 1.00 82.06 180 CYS A N 1
ATOM 1388 C CA . CYS A 1 180 ? 7.917 2.513 -16.992 1.00 82.06 180 CYS A CA 1
ATOM 1389 C C . CYS A 1 180 ? 8.649 3.836 -17.268 1.00 82.06 180 CYS A C 1
ATOM 1391 O O . CYS A 1 180 ? 8.901 4.581 -16.320 1.00 82.06 180 CYS A O 1
ATOM 1393 N N . VAL A 1 181 ? 8.941 4.168 -18.532 1.00 83.06 181 VAL A N 1
ATOM 1394 C CA . VAL A 1 181 ? 9.512 5.476 -18.914 1.00 83.06 181 VAL A CA 1
ATOM 1395 C C . VAL A 1 181 ? 8.551 6.607 -18.554 1.00 83.06 181 VAL A C 1
ATOM 1397 O O . VAL A 1 181 ? 8.936 7.546 -17.856 1.00 83.06 181 VAL A O 1
ATOM 1400 N N . TRP A 1 182 ? 7.288 6.488 -18.971 1.00 87.56 182 TRP A N 1
ATOM 1401 C CA . TRP A 1 182 ? 6.251 7.478 -18.694 1.00 87.56 182 TRP A CA 1
ATOM 1402 C C . TRP A 1 182 ? 6.068 7.691 -17.192 1.00 87.56 182 TRP A C 1
ATOM 1404 O O . TRP A 1 182 ? 6.034 8.829 -16.730 1.00 87.56 182 TRP A O 1
ATOM 1414 N N . ARG A 1 183 ? 6.030 6.610 -16.405 1.00 88.56 183 ARG A N 1
ATOM 1415 C CA . ARG A 1 183 ? 5.937 6.665 -14.943 1.00 88.56 183 ARG A CA 1
ATOM 1416 C C . ARG A 1 183 ? 7.106 7.448 -14.362 1.00 88.56 183 ARG A C 1
ATOM 1418 O O . ARG A 1 183 ? 6.881 8.380 -13.600 1.00 88.56 183 ARG A O 1
ATOM 1425 N N . ARG A 1 184 ? 8.347 7.117 -14.738 1.00 83.44 184 ARG A N 1
ATOM 1426 C CA . ARG A 1 184 ? 9.541 7.825 -14.244 1.00 83.44 184 ARG A CA 1
ATOM 1427 C C . ARG A 1 184 ? 9.471 9.316 -14.559 1.00 83.44 184 ARG A C 1
ATOM 1429 O O . ARG A 1 184 ? 9.645 10.123 -13.652 1.00 83.44 184 ARG A O 1
ATOM 1436 N N . GLN A 1 185 ? 9.158 9.674 -15.805 1.00 83.69 185 GLN A N 1
ATOM 1437 C CA . GLN A 1 185 ? 9.003 11.071 -16.222 1.00 83.69 185 GLN A CA 1
ATOM 1438 C C . GLN A 1 185 ? 7.903 11.776 -15.428 1.00 83.69 185 GLN A C 1
ATOM 1440 O O . GLN A 1 185 ? 8.113 12.869 -14.912 1.00 83.69 185 GLN A O 1
ATOM 1445 N N . THR A 1 186 ? 6.764 11.123 -15.236 1.00 85.25 186 THR A N 1
ATOM 1446 C CA . THR A 1 186 ? 5.645 11.674 -14.470 1.00 85.25 186 THR A CA 1
ATOM 1447 C C . THR A 1 186 ? 6.041 11.927 -13.008 1.00 85.25 186 THR A C 1
ATOM 1449 O O . THR A 1 186 ? 5.751 12.990 -12.466 1.00 85.25 186 THR A O 1
ATOM 1452 N N . PHE A 1 187 ? 6.817 11.028 -12.392 1.00 84.69 187 PHE A N 1
ATOM 1453 C CA . PHE A 1 187 ? 7.351 11.209 -11.035 1.00 84.69 187 PHE A CA 1
ATOM 1454 C C . PHE A 1 187 ? 8.412 12.317 -10.913 1.00 84.69 187 PHE A C 1
ATOM 1456 O O . PHE A 1 187 ? 8.665 12.785 -9.800 1.00 84.69 187 PHE A O 1
ATOM 1463 N N . THR A 1 188 ? 9.017 12.776 -12.018 1.00 78.81 188 THR A N 1
ATOM 1464 C CA . THR A 1 188 ? 9.901 13.960 -11.992 1.00 78.81 188 THR A CA 1
ATOM 1465 C C . THR A 1 188 ? 9.135 15.270 -11.817 1.00 78.81 188 THR A C 1
ATOM 1467 O O . THR A 1 188 ? 9.690 16.221 -11.273 1.00 78.81 188 THR A O 1
ATOM 1470 N N . ALA A 1 189 ? 7.865 15.302 -12.226 1.00 79.06 189 ALA A N 1
ATOM 1471 C CA . ALA A 1 189 ? 6.962 16.441 -12.072 1.00 79.06 189 ALA A CA 1
ATOM 1472 C C . ALA A 1 189 ? 5.978 16.270 -10.899 1.00 79.06 189 ALA A C 1
ATOM 1474 O O . ALA A 1 189 ? 5.062 17.075 -10.744 1.00 79.06 189 ALA A O 1
ATOM 1475 N N . ALA A 1 190 ? 6.142 15.214 -10.096 1.00 84.31 190 ALA A N 1
ATOM 1476 C CA . ALA A 1 190 ? 5.246 14.910 -8.991 1.00 84.31 190 ALA A CA 1
ATOM 1477 C C . ALA A 1 190 ? 5.412 15.881 -7.815 1.00 84.31 190 ALA A C 1
ATOM 1479 O O . ALA A 1 190 ? 6.498 16.412 -7.572 1.00 84.31 190 ALA A O 1
ATOM 1480 N N . ILE A 1 191 ? 4.335 16.048 -7.045 1.00 88.06 191 ILE A N 1
ATOM 1481 C CA . ILE A 1 191 ? 4.338 16.790 -5.779 1.00 88.06 191 ILE A CA 1
ATOM 1482 C C . ILE A 1 191 ? 5.414 16.271 -4.813 1.00 88.06 191 ILE A C 1
ATOM 1484 O O . ILE A 1 191 ? 5.792 15.099 -4.835 1.00 88.06 191 ILE A O 1
ATOM 1488 N N . GLU A 1 192 ? 5.923 17.128 -3.931 1.00 85.69 192 GLU A N 1
ATOM 1489 C CA . GLU A 1 192 ? 6.963 16.729 -2.972 1.00 85.69 192 GLU A CA 1
ATOM 1490 C C . GLU A 1 192 ? 6.395 16.086 -1.701 1.00 85.69 192 GLU A C 1
ATOM 1492 O O . GLU A 1 192 ? 7.016 15.172 -1.155 1.00 85.69 192 GLU A O 1
ATOM 1497 N N . SER A 1 193 ? 5.200 16.509 -1.284 1.00 87.00 193 SER A N 1
ATOM 1498 C CA . SER A 1 193 ? 4.467 16.023 -0.110 1.00 87.00 193 SER A CA 1
ATOM 1499 C C . SER A 1 193 ? 2.962 16.020 -0.380 1.00 87.00 193 SER A C 1
ATOM 1501 O O . SER A 1 193 ? 2.484 16.772 -1.233 1.00 87.00 193 SER A O 1
ATOM 1503 N N . CYS A 1 194 ? 2.208 15.203 0.357 1.00 89.81 194 CYS A N 1
ATOM 1504 C CA . CYS A 1 194 ? 0.749 15.208 0.260 1.00 89.81 194 CYS A CA 1
ATOM 1505 C C . CYS A 1 194 ? 0.192 16.425 1.011 1.00 89.81 194 CYS A C 1
ATOM 1507 O O . CYS A 1 194 ? 0.625 16.722 2.124 1.00 89.81 194 CYS A O 1
ATOM 1509 N N . SER A 1 195 ? -0.765 17.151 0.425 1.00 92.31 195 SER A N 1
ATOM 1510 C CA . SER A 1 195 ? -1.449 18.209 1.180 1.00 92.31 195 SER A CA 1
ATOM 1511 C C . SER A 1 195 ? -2.318 17.616 2.298 1.00 92.31 195 SER A C 1
ATOM 1513 O O . SER A 1 195 ? -2.733 16.452 2.203 1.00 92.31 195 SER A O 1
ATOM 1515 N N . PRO A 1 196 ? -2.636 18.391 3.352 1.00 91.56 196 PRO A N 1
ATOM 1516 C CA . PRO A 1 196 ? -3.591 17.965 4.371 1.00 91.56 196 PRO A CA 1
ATOM 1517 C C . PRO A 1 196 ? -4.944 17.576 3.771 1.00 91.56 196 PRO A C 1
ATOM 1519 O O . PRO A 1 196 ? -5.518 16.571 4.171 1.00 91.56 196 PRO A O 1
ATOM 1522 N N . GLU A 1 197 ? -5.418 18.320 2.770 1.00 92.25 197 GLU A N 1
ATOM 1523 C CA . GLU A 1 197 ? -6.691 18.065 2.099 1.00 92.25 197 GLU A CA 1
ATOM 1524 C C . GLU A 1 197 ? -6.677 16.724 1.363 1.00 92.25 197 GLU A C 1
ATOM 1526 O O . GLU A 1 197 ? -7.595 15.921 1.519 1.00 92.25 197 GLU A O 1
ATOM 1531 N N . MET A 1 198 ? -5.612 16.450 0.605 1.00 92.75 198 MET A N 1
ATOM 1532 C CA . MET A 1 198 ? -5.433 15.171 -0.082 1.00 92.75 198 MET A CA 1
ATOM 1533 C C . MET A 1 198 ? -5.304 14.013 0.913 1.00 92.75 198 MET A C 1
ATOM 1535 O O . MET A 1 198 ? -5.868 12.946 0.697 1.00 92.75 198 MET A O 1
ATOM 1539 N N . THR A 1 199 ? -4.604 14.231 2.026 1.00 94.75 199 THR A N 1
ATOM 1540 C CA . THR A 1 199 ? -4.470 13.234 3.094 1.00 94.75 199 THR A CA 1
ATOM 1541 C C . THR A 1 199 ? -5.830 12.893 3.700 1.00 94.75 199 THR A C 1
ATOM 1543 O O . THR A 1 199 ? -6.153 11.717 3.840 1.00 94.75 199 THR A O 1
ATOM 1546 N N . SER A 1 200 ? -6.658 13.897 4.004 1.00 95.38 200 SER A N 1
ATOM 1547 C CA . SER A 1 200 ? -8.024 13.675 4.489 1.00 95.38 200 SER A CA 1
ATOM 1548 C C . SER A 1 200 ? -8.880 12.925 3.472 1.00 95.38 200 SER A C 1
ATOM 1550 O O . SER A 1 200 ? -9.643 12.051 3.866 1.00 95.38 200 SER A O 1
ATOM 1552 N N . GLN A 1 201 ? -8.746 13.232 2.178 1.00 94.75 201 GLN A N 1
ATOM 1553 C CA . GLN A 1 201 ? -9.475 12.527 1.119 1.00 94.75 201 GLN A CA 1
ATOM 1554 C C . GLN A 1 201 ? -9.074 11.050 1.030 1.00 94.75 201 GLN A C 1
ATOM 1556 O O . GLN A 1 201 ? -9.954 10.199 1.009 1.00 94.75 201 GLN A O 1
ATOM 1561 N N . ILE A 1 202 ? -7.772 10.741 1.060 1.00 95.31 202 ILE A N 1
ATOM 1562 C CA . ILE A 1 202 ? -7.268 9.357 1.045 1.00 95.31 202 ILE A CA 1
ATOM 1563 C C . ILE A 1 202 ? -7.812 8.571 2.246 1.00 95.31 202 ILE A C 1
ATOM 1565 O O . ILE A 1 202 ? -8.277 7.445 2.099 1.00 95.31 202 ILE A O 1
ATOM 1569 N N . LEU A 1 203 ? -7.786 9.163 3.443 1.00 96.00 203 LEU A N 1
ATOM 1570 C CA . LEU A 1 203 ? -8.299 8.510 4.650 1.00 96.00 203 LEU A CA 1
ATOM 1571 C C . LEU A 1 203 ? -9.817 8.312 4.586 1.00 96.00 203 LEU A C 1
ATOM 1573 O O . LEU A 1 203 ? -10.304 7.247 4.947 1.00 96.00 203 LEU A O 1
ATOM 1577 N N . ALA A 1 204 ? -10.557 9.314 4.110 1.00 95.25 204 ALA A N 1
ATOM 1578 C CA . ALA A 1 204 ? -12.006 9.232 3.962 1.00 95.25 204 ALA A CA 1
ATOM 1579 C C . ALA A 1 204 ? -12.444 8.215 2.894 1.00 95.25 204 ALA A C 1
ATOM 1581 O O . ALA A 1 204 ? -13.553 7.701 2.979 1.00 95.25 204 ALA A O 1
ATOM 1582 N N . GLU A 1 205 ? -11.599 7.924 1.902 1.00 94.50 205 GLU A N 1
ATOM 1583 C CA . GLU A 1 205 ? -11.871 6.909 0.880 1.00 94.50 205 GLU A CA 1
ATOM 1584 C C . GLU A 1 205 ? -11.634 5.485 1.400 1.00 94.50 205 GLU A C 1
ATOM 1586 O O . GLU A 1 205 ? -12.457 4.607 1.155 1.00 94.50 205 GLU A O 1
ATOM 1591 N N . HIS A 1 206 ? -10.540 5.253 2.133 1.00 95.12 206 HIS A N 1
ATOM 1592 C CA . HIS A 1 206 ? -10.137 3.898 2.533 1.00 95.12 206 HIS A CA 1
ATOM 1593 C C . HIS A 1 206 ? -10.603 3.474 3.926 1.00 95.12 206 HIS A C 1
ATOM 1595 O O . HIS A 1 206 ? -10.814 2.290 4.158 1.00 95.12 206 HIS A O 1
ATOM 1601 N N . ILE A 1 207 ? -10.727 4.412 4.864 1.00 96.25 207 ILE A N 1
ATOM 1602 C CA . ILE A 1 207 ? -11.085 4.131 6.260 1.00 96.25 207 ILE A CA 1
ATOM 1603 C C . ILE A 1 207 ? -12.084 5.172 6.798 1.00 96.25 207 ILE A C 1
ATOM 1605 O O . ILE A 1 207 ? -11.786 5.865 7.774 1.00 96.25 207 ILE A O 1
ATOM 1609 N N . PRO A 1 208 ? -13.253 5.355 6.151 1.00 95.75 208 PRO A N 1
ATOM 1610 C CA . PRO A 1 208 ? -14.180 6.445 6.459 1.00 95.75 208 PRO A CA 1
ATOM 1611 C C . PRO A 1 208 ? -14.683 6.442 7.907 1.00 95.75 208 PRO A C 1
ATOM 1613 O O . PRO A 1 208 ? -14.714 7.500 8.547 1.00 95.75 208 PRO A O 1
ATOM 1616 N N . SER A 1 209 ? -15.066 5.281 8.442 1.00 95.75 209 SER A N 1
ATOM 1617 C CA . SER A 1 209 ? -15.635 5.161 9.790 1.00 95.75 209 SER A CA 1
ATOM 1618 C C . SER A 1 209 ? -14.567 5.421 10.845 1.00 95.75 209 SER A C 1
ATOM 1620 O O . SER A 1 209 ? -14.768 6.182 11.795 1.00 95.75 209 SER A O 1
ATOM 1622 N N . LEU A 1 210 ? -13.387 4.833 10.654 1.00 95.81 210 LEU A N 1
ATOM 1623 C CA . LEU A 1 210 ? -12.254 5.009 11.545 1.00 95.81 210 LEU A CA 1
ATOM 1624 C C . LEU A 1 210 ? -11.707 6.443 11.474 1.00 95.81 210 LEU A C 1
ATOM 1626 O O . LEU A 1 210 ? -11.371 7.026 12.505 1.00 95.81 210 LEU A O 1
ATOM 1630 N N . PHE A 1 211 ? -11.659 7.049 10.287 1.00 96.06 211 PHE A N 1
ATOM 1631 C CA . PHE A 1 211 ? -11.249 8.441 10.103 1.00 96.06 211 PHE A CA 1
ATOM 1632 C C . PHE A 1 211 ? -12.167 9.401 10.864 1.00 96.06 211 PHE A C 1
ATOM 1634 O O . PHE A 1 211 ? -11.668 10.295 11.557 1.00 96.06 211 PHE A O 1
ATOM 1641 N N . ALA A 1 212 ? -13.482 9.165 10.824 1.00 95.06 212 ALA A N 1
ATOM 1642 C CA . ALA A 1 212 ? -14.454 9.960 11.567 1.00 95.06 212 ALA A CA 1
ATOM 1643 C C . ALA A 1 212 ? -14.218 9.914 13.087 1.00 95.06 212 ALA A C 1
ATOM 1645 O O . ALA A 1 212 ? -14.330 10.937 13.763 1.00 95.06 212 ALA A O 1
ATOM 1646 N N . ILE A 1 213 ? -13.831 8.757 13.632 1.00 95.38 213 ILE A N 1
ATOM 1647 C CA . ILE A 1 213 ? -13.505 8.616 15.060 1.00 95.38 213 ILE A CA 1
ATOM 1648 C C . ILE A 1 213 ? -12.166 9.278 15.405 1.00 95.38 213 ILE A C 1
ATOM 1650 O O . ILE A 1 213 ? -12.039 9.941 16.434 1.00 95.38 213 ILE A O 1
ATOM 1654 N N . LEU A 1 214 ? -11.146 9.090 14.567 1.00 94.12 214 LEU A N 1
ATOM 1655 C CA . LEU A 1 214 ? -9.783 9.533 14.866 1.00 94.12 214 LEU A CA 1
ATOM 1656 C C . LEU A 1 214 ? -9.572 11.038 14.680 1.00 94.12 214 LEU A C 1
ATOM 1658 O O . LEU A 1 214 ? -8.740 11.624 15.373 1.00 94.12 214 LEU A O 1
ATOM 1662 N N . CYS A 1 215 ? -10.256 11.643 13.709 1.00 92.00 215 CYS A N 1
ATOM 1663 C CA . CYS A 1 215 ? -10.054 13.039 13.308 1.00 92.00 215 CYS A CA 1
ATOM 1664 C C . CYS A 1 215 ? -11.321 13.899 13.449 1.00 92.00 215 CYS A C 1
ATOM 1666 O O . CYS A 1 215 ? -11.222 15.125 13.421 1.00 92.00 215 CYS A O 1
ATOM 1668 N N . GLY A 1 216 ? -12.488 13.281 13.643 1.00 90.38 216 GLY A N 1
ATOM 1669 C CA . GLY A 1 216 ? -13.789 13.943 13.724 1.00 90.38 216 GLY A CA 1
ATOM 1670 C C . GLY A 1 216 ? -14.660 13.686 12.492 1.00 90.38 216 GLY A C 1
ATOM 1671 O O . GLY A 1 216 ? -14.181 13.308 11.427 1.00 90.38 216 GLY A O 1
ATOM 1672 N N . ALA A 1 217 ? -15.966 13.898 12.625 1.00 87.00 217 ALA A N 1
ATOM 1673 C CA . ALA A 1 217 ? -16.880 13.822 11.490 1.00 87.00 217 ALA A CA 1
ATOM 1674 C C . ALA A 1 217 ? -16.721 15.048 10.562 1.00 87.00 217 ALA A C 1
ATOM 1676 O O . ALA A 1 217 ? -16.270 16.104 11.021 1.00 87.00 217 ALA A O 1
ATOM 1677 N N . PRO A 1 218 ? -17.116 14.942 9.278 1.00 88.19 218 PRO A N 1
ATOM 1678 C CA . PRO A 1 218 ? -17.232 16.103 8.400 1.00 88.19 218 PRO A CA 1
ATOM 1679 C C . PRO A 1 218 ? -18.124 17.186 9.025 1.00 88.19 218 PRO A C 1
ATOM 1681 O O . PRO A 1 218 ? -19.104 16.873 9.707 1.00 88.19 218 PRO A O 1
ATOM 1684 N N . ASP A 1 219 ? -17.797 18.458 8.795 1.00 87.88 219 ASP A N 1
ATOM 1685 C CA . ASP A 1 219 ? -18.633 19.561 9.277 1.00 87.88 219 ASP A CA 1
ATOM 1686 C C . ASP A 1 219 ? -19.974 19.653 8.517 1.00 87.88 219 ASP A C 1
ATOM 1688 O O . ASP A 1 219 ? -20.240 18.920 7.562 1.00 87.88 219 ASP A O 1
ATOM 1692 N N . GLN A 1 220 ? -20.848 20.577 8.931 1.00 85.94 220 GLN A N 1
ATOM 1693 C CA . GLN A 1 220 ? -22.157 20.775 8.290 1.00 85.94 220 GLN A CA 1
ATOM 1694 C C . GLN A 1 220 ? -22.054 21.201 6.815 1.00 85.94 220 GLN A C 1
ATOM 1696 O O . GLN A 1 220 ? -23.039 21.124 6.083 1.00 85.94 220 GLN A O 1
ATOM 1701 N N . GLN A 1 221 ? -20.883 21.668 6.381 1.00 86.44 221 GLN A N 1
ATOM 1702 C CA . GLN A 1 221 ? -20.581 22.061 5.011 1.00 86.44 221 GLN A CA 1
ATOM 1703 C C . GLN A 1 221 ? -19.909 20.924 4.217 1.00 86.44 221 GLN A C 1
ATOM 1705 O O . GLN A 1 221 ? -19.558 21.122 3.054 1.00 86.44 221 GLN A O 1
ATOM 1710 N N . GLY A 1 222 ? -19.746 19.739 4.815 1.00 84.56 222 GLY A N 1
ATOM 1711 C CA . GLY A 1 222 ? -19.099 18.580 4.202 1.00 84.56 222 GLY A CA 1
ATOM 1712 C C . GLY A 1 222 ? -17.573 18.681 4.146 1.00 84.56 222 GLY A C 1
ATOM 1713 O O . GLY A 1 222 ? -16.934 17.897 3.445 1.00 84.56 222 GLY A O 1
ATOM 1714 N N . LYS A 1 223 ? -16.961 19.634 4.858 1.00 88.38 223 LYS A N 1
ATOM 1715 C CA . LYS A 1 223 ? -15.508 19.763 4.926 1.00 88.38 223 LYS A CA 1
ATOM 1716 C C . LYS A 1 223 ? -14.943 18.674 5.831 1.00 88.38 223 LYS A C 1
ATOM 1718 O O . LYS A 1 223 ? -15.340 18.534 6.988 1.00 88.38 223 LYS A O 1
ATOM 1723 N N . LEU A 1 224 ? -13.980 17.926 5.299 1.00 91.19 224 LEU A N 1
ATOM 1724 C CA . LEU A 1 224 ? -13.256 16.910 6.055 1.00 91.19 224 LEU A CA 1
ATOM 1725 C C . LEU A 1 224 ? -12.371 17.562 7.133 1.00 91.19 224 LEU A C 1
ATOM 1727 O O . LEU A 1 224 ? -11.793 18.630 6.888 1.00 91.19 224 LEU A O 1
ATOM 1731 N N . PRO A 1 225 ? -12.226 16.930 8.310 1.00 92.25 225 PRO A N 1
ATOM 1732 C CA . PRO A 1 225 ? -11.311 17.413 9.335 1.00 92.25 225 PRO A CA 1
ATOM 1733 C C . PRO A 1 225 ? -9.856 17.317 8.864 1.00 92.25 225 PRO A C 1
ATOM 1735 O O . PRO A 1 225 ? -9.505 16.520 7.987 1.00 92.25 225 PRO A O 1
ATOM 1738 N N . ALA A 1 226 ? -8.990 18.122 9.480 1.00 90.94 226 ALA A N 1
ATOM 1739 C CA . ALA A 1 226 ? -7.555 18.017 9.261 1.00 90.94 226 ALA A CA 1
ATOM 1740 C C . ALA A 1 226 ? -7.012 16.732 9.922 1.00 90.94 226 ALA A C 1
ATOM 1742 O O . ALA A 1 226 ? -7.384 16.445 11.065 1.00 90.94 226 ALA A O 1
ATOM 1743 N N . PRO A 1 227 ? -6.113 15.978 9.265 1.00 92.94 227 PRO A N 1
ATOM 1744 C CA . PRO A 1 227 ? -5.510 14.797 9.866 1.00 92.94 227 PRO A CA 1
ATOM 1745 C C . PRO A 1 227 ? -4.603 15.189 11.035 1.00 92.94 227 PRO A C 1
ATOM 1747 O O . PRO A 1 227 ? -3.997 16.265 11.053 1.00 92.94 227 PRO A O 1
ATOM 1750 N N . THR A 1 228 ? -4.453 14.289 12.006 1.00 92.69 228 THR A N 1
ATOM 1751 C CA . THR A 1 228 ? -3.467 14.480 13.080 1.00 92.69 228 THR A CA 1
ATOM 1752 C C . THR A 1 228 ? -2.038 14.469 12.528 1.00 92.69 228 THR A C 1
ATOM 1754 O O . THR A 1 228 ? -1.742 13.795 11.541 1.00 92.69 228 THR A O 1
ATOM 1757 N N . GLN A 1 229 ? -1.112 15.148 13.213 1.00 93.06 229 GLN A N 1
ATOM 1758 C CA . GLN A 1 229 ? 0.294 15.213 12.795 1.00 93.06 229 GLN A CA 1
ATOM 1759 C C . GLN A 1 229 ? 0.937 13.824 12.631 1.00 93.06 229 GLN A C 1
ATOM 1761 O O . GLN A 1 229 ? 1.727 13.618 11.710 1.00 93.06 229 GLN A O 1
ATOM 1766 N N . SER A 1 230 ? 0.592 12.863 13.498 1.00 93.81 230 SER A N 1
ATOM 1767 C CA . SER A 1 230 ? 1.097 11.487 13.413 1.00 93.81 230 SER A CA 1
ATOM 1768 C C . SER A 1 230 ? 0.619 10.778 12.144 1.00 93.81 230 SER A C 1
ATOM 1770 O O . SER A 1 230 ? 1.403 10.066 11.520 1.00 93.81 230 SER A O 1
ATOM 1772 N N . ILE A 1 231 ? -0.636 11.002 11.735 1.00 95.38 231 ILE A N 1
ATOM 1773 C CA . ILE A 1 231 ? -1.190 10.436 10.500 1.00 95.38 231 ILE A CA 1
ATOM 1774 C C . ILE A 1 231 ? -0.535 11.089 9.280 1.00 95.38 231 ILE A C 1
ATOM 1776 O O . ILE A 1 231 ? -0.051 10.370 8.407 1.00 95.38 231 ILE A O 1
ATOM 1780 N N . SER A 1 232 ? -0.418 12.420 9.249 1.00 95.00 232 SER A N 1
ATOM 1781 C CA . SER A 1 232 ? 0.267 13.120 8.152 1.00 95.00 232 SER A CA 1
ATOM 1782 C C . SER A 1 232 ? 1.709 12.633 7.981 1.00 95.00 232 SER A C 1
ATOM 1784 O O . SER A 1 232 ? 2.133 12.344 6.868 1.00 95.00 232 SER A O 1
ATOM 1786 N N . ALA A 1 233 ? 2.443 12.424 9.080 1.00 95.69 233 ALA A N 1
ATOM 1787 C CA . ALA A 1 233 ? 3.808 11.898 9.031 1.00 95.69 233 ALA A CA 1
ATOM 1788 C C . ALA A 1 233 ? 3.896 10.465 8.467 1.00 95.69 233 ALA A C 1
ATOM 1790 O O . ALA A 1 233 ? 4.887 10.120 7.815 1.00 95.69 233 ALA A O 1
ATOM 1791 N N . ILE A 1 234 ? 2.888 9.621 8.717 1.00 97.25 234 ILE A N 1
ATOM 1792 C CA . ILE A 1 234 ? 2.801 8.280 8.123 1.00 97.25 234 ILE A CA 1
ATOM 1793 C C . ILE A 1 234 ? 2.567 8.390 6.620 1.00 97.25 234 ILE A C 1
ATOM 1795 O O . ILE A 1 234 ? 3.297 7.756 5.860 1.00 97.25 234 ILE A O 1
ATOM 1799 N N . ILE A 1 235 ? 1.604 9.210 6.194 1.00 96.44 235 ILE A N 1
ATOM 1800 C CA . ILE A 1 235 ? 1.243 9.371 4.782 1.00 96.44 235 ILE A CA 1
ATOM 1801 C C . ILE A 1 235 ? 2.385 10.003 3.983 1.00 96.44 235 ILE A C 1
ATOM 1803 O O . ILE A 1 235 ? 2.737 9.485 2.927 1.00 96.44 235 ILE A O 1
ATOM 1807 N N . ASP A 1 236 ? 3.069 11.012 4.520 1.00 94.25 236 ASP A N 1
ATOM 1808 C CA . ASP A 1 236 ? 4.267 11.580 3.891 1.00 94.25 236 ASP A CA 1
ATOM 1809 C C . ASP A 1 236 ? 5.396 10.546 3.776 1.00 94.25 236 ASP A C 1
ATOM 1811 O O . ASP A 1 236 ? 6.064 10.442 2.743 1.00 94.25 236 ASP A O 1
ATOM 1815 N N . SER A 1 237 ? 5.609 9.731 4.816 1.00 95.56 237 SER A N 1
ATOM 1816 C CA . SER A 1 237 ? 6.609 8.661 4.766 1.00 95.56 237 SER A CA 1
ATOM 1817 C C . SER A 1 237 ? 6.216 7.540 3.799 1.00 95.56 237 SER A C 1
ATOM 1819 O O . SER A 1 237 ? 7.104 6.940 3.189 1.00 95.56 237 SER A O 1
ATOM 1821 N N . ALA A 1 238 ? 4.924 7.238 3.661 1.00 96.19 238 ALA A N 1
ATOM 1822 C CA . ALA A 1 238 ? 4.397 6.274 2.703 1.00 96.19 238 ALA A CA 1
ATOM 1823 C C . ALA A 1 238 ? 4.532 6.798 1.270 1.00 96.19 238 ALA A C 1
ATOM 1825 O O . ALA A 1 238 ? 4.961 6.064 0.382 1.00 96.19 238 ALA A O 1
ATOM 1826 N N . TYR A 1 239 ? 4.266 8.085 1.053 1.00 94.31 239 TYR A N 1
ATOM 1827 C CA . TYR A 1 239 ? 4.451 8.732 -0.236 1.00 94.31 239 TYR A CA 1
ATOM 1828 C C . TYR A 1 239 ? 5.928 8.763 -0.641 1.00 94.31 239 TYR A C 1
ATOM 1830 O O . TYR A 1 239 ? 6.270 8.385 -1.759 1.00 94.31 239 TYR A O 1
ATOM 1838 N N . ALA A 1 240 ? 6.837 9.100 0.279 1.00 92.56 240 ALA A N 1
ATOM 1839 C CA . ALA A 1 240 ? 8.276 9.013 0.031 1.00 92.56 240 ALA A CA 1
ATOM 1840 C C . ALA A 1 240 ? 8.723 7.579 -0.317 1.00 92.56 240 ALA A C 1
ATOM 1842 O O . ALA A 1 240 ? 9.576 7.384 -1.186 1.00 92.56 240 ALA A O 1
ATOM 1843 N N . PHE A 1 241 ? 8.128 6.569 0.328 1.00 92.88 241 PHE A N 1
ATOM 1844 C CA . PHE A 1 241 ? 8.353 5.164 -0.005 1.00 92.88 241 PHE A CA 1
ATOM 1845 C C . PHE A 1 241 ? 7.833 4.815 -1.411 1.00 92.88 241 PHE A C 1
ATOM 1847 O O . PHE A 1 241 ? 8.575 4.234 -2.200 1.00 92.88 241 PHE A O 1
ATOM 1854 N N . SER A 1 242 ? 6.624 5.247 -1.776 1.00 92.31 242 SER A N 1
ATOM 1855 C CA . SER A 1 242 ? 6.055 5.089 -3.124 1.00 92.31 242 SER A CA 1
ATOM 1856 C C . SER A 1 242 ? 6.919 5.775 -4.197 1.00 92.31 242 SER A C 1
ATOM 1858 O O . SER A 1 242 ? 7.314 5.150 -5.184 1.00 92.31 242 SER A O 1
ATOM 1860 N N . ARG A 1 243 ? 7.357 7.021 -3.966 1.00 89.50 243 ARG A N 1
ATOM 1861 C CA . ARG A 1 243 ? 8.285 7.736 -4.860 1.00 89.50 243 ARG A CA 1
ATOM 1862 C C . ARG A 1 243 ? 9.605 7.005 -5.050 1.00 89.50 243 ARG A C 1
ATOM 1864 O O . ARG A 1 243 ? 10.127 6.994 -6.159 1.00 89.50 243 ARG A O 1
ATOM 1871 N N . MET A 1 244 ? 10.146 6.390 -4.003 1.00 88.69 244 MET A N 1
ATOM 1872 C CA . MET A 1 244 ? 11.351 5.573 -4.120 1.00 88.69 244 MET A CA 1
ATOM 1873 C C . MET A 1 244 ? 11.112 4.392 -5.068 1.00 88.69 244 MET A C 1
ATOM 1875 O O . MET A 1 244 ? 11.855 4.215 -6.035 1.00 88.69 244 MET A O 1
ATOM 1879 N N . LEU A 1 245 ? 10.036 3.631 -4.842 1.00 88.31 245 LEU A N 1
ATOM 1880 C CA . LEU A 1 245 ? 9.675 2.461 -5.646 1.00 88.31 245 LEU A CA 1
ATOM 1881 C C . LEU A 1 245 ? 9.425 2.807 -7.121 1.00 88.31 245 LEU A C 1
ATOM 1883 O O . LEU A 1 245 ? 9.878 2.088 -8.014 1.00 88.31 245 LEU A O 1
ATOM 1887 N N . HIS A 1 246 ? 8.715 3.903 -7.387 1.00 86.19 246 HIS A N 1
ATOM 1888 C CA . HIS A 1 246 ? 8.218 4.230 -8.726 1.00 86.19 246 HIS A CA 1
ATOM 1889 C C . HIS A 1 246 ? 9.053 5.270 -9.478 1.00 86.19 246 HIS A C 1
ATOM 1891 O O . HIS A 1 246 ? 9.115 5.231 -10.711 1.00 86.19 246 HIS A O 1
ATOM 1897 N N . GLY A 1 247 ? 9.728 6.164 -8.760 1.00 79.75 247 GLY A N 1
ATOM 1898 C CA . GLY A 1 247 ? 10.552 7.232 -9.324 1.00 79.75 247 GLY A CA 1
ATOM 1899 C C . GLY A 1 247 ? 11.999 6.832 -9.620 1.00 79.75 247 GLY A C 1
ATOM 1900 O O . GLY A 1 247 ? 12.684 7.550 -10.344 1.00 79.75 247 GLY A O 1
ATOM 1901 N N . SER A 1 248 ? 12.483 5.700 -9.101 1.00 71.94 248 SER A N 1
ATOM 1902 C CA . SER A 1 248 ? 13.860 5.253 -9.342 1.00 71.94 248 SER A CA 1
ATOM 1903 C C . SER A 1 248 ? 14.095 4.752 -10.772 1.00 71.94 248 SER A C 1
ATOM 1905 O O . SER A 1 248 ? 13.221 4.162 -11.418 1.00 71.94 248 SER A O 1
ATOM 1907 N N . ARG A 1 249 ? 15.317 4.979 -11.276 1.00 64.56 249 ARG A N 1
ATOM 1908 C CA . ARG A 1 249 ? 15.792 4.420 -12.548 1.00 64.56 249 ARG A CA 1
ATOM 1909 C C . ARG A 1 249 ? 16.086 2.926 -12.370 1.00 64.56 249 ARG A C 1
ATOM 1911 O O . ARG A 1 249 ? 16.777 2.519 -11.436 1.00 64.56 249 ARG A O 1
ATOM 1918 N N . SER A 1 250 ? 15.562 2.097 -13.267 1.00 55.59 250 SER A N 1
ATOM 1919 C CA . SER A 1 250 ? 15.801 0.652 -13.261 1.00 55.59 250 SER A CA 1
ATOM 1920 C C . SER A 1 250 ? 17.153 0.341 -13.902 1.00 55.59 250 SER A C 1
ATOM 1922 O O . SER A 1 250 ? 17.209 0.200 -15.114 1.00 55.59 250 SER A O 1
ATOM 1924 N N . THR A 1 251 ? 18.242 0.194 -13.136 1.00 49.44 251 THR A N 1
ATOM 1925 C CA . THR A 1 251 ? 19.496 -0.342 -13.707 1.00 49.44 251 THR A CA 1
ATOM 1926 C C . THR A 1 251 ? 20.395 -1.066 -12.709 1.00 49.44 251 THR A C 1
ATOM 1928 O O . THR A 1 251 ? 21.018 -0.447 -11.849 1.00 49.44 251 THR A O 1
ATOM 1931 N N . SER A 1 252 ? 20.538 -2.376 -12.918 1.00 38.44 252 SER A N 1
ATOM 1932 C CA . SER A 1 252 ? 21.779 -3.158 -12.776 1.00 38.44 252 SER A CA 1
ATOM 1933 C C . SER A 1 252 ? 21.507 -4.582 -13.292 1.00 38.44 252 SER A C 1
ATOM 1935 O O . SER A 1 252 ? 20.722 -5.324 -12.716 1.00 38.44 252 SER A O 1
ATOM 1937 N N . GLY A 1 253 ? 22.105 -4.959 -14.428 1.00 41.66 253 GLY A N 1
ATOM 1938 C CA . GLY A 1 253 ? 22.201 -6.366 -14.858 1.00 41.66 253 GLY A CA 1
ATOM 1939 C C . GLY A 1 253 ? 21.001 -7.026 -15.559 1.00 41.66 253 GLY A C 1
ATOM 1940 O O . GLY A 1 253 ? 21.081 -8.215 -15.844 1.00 41.66 253 GLY A O 1
ATOM 1941 N N . GLY A 1 254 ? 19.922 -6.315 -15.895 1.00 44.78 254 GLY A N 1
ATOM 1942 C CA . GLY A 1 254 ? 18.826 -6.899 -16.679 1.00 44.78 254 GLY A CA 1
ATOM 1943 C C . GLY A 1 254 ? 17.782 -5.870 -17.101 1.00 44.78 254 GLY A C 1
ATOM 1944 O O . GLY A 1 254 ? 17.437 -4.990 -16.317 1.00 44.78 254 GLY A O 1
ATOM 1945 N N . ASN A 1 255 ? 17.292 -5.993 -18.337 1.00 48.69 255 ASN A N 1
ATOM 1946 C CA . ASN A 1 255 ? 16.251 -5.178 -18.983 1.00 48.69 255 ASN A CA 1
ATOM 1947 C C . ASN A 1 255 ? 14.866 -5.316 -18.317 1.00 48.69 255 ASN A C 1
ATOM 1949 O O . ASN A 1 255 ? 13.885 -5.631 -18.987 1.00 48.69 255 ASN A O 1
ATOM 1953 N N . VAL A 1 256 ? 14.762 -5.176 -16.999 1.00 57.12 256 VAL A N 1
ATOM 1954 C CA . VAL A 1 256 ? 13.500 -5.430 -16.308 1.00 57.12 256 VAL A CA 1
ATOM 1955 C C . VAL A 1 256 ? 12.862 -4.112 -15.903 1.00 57.12 256 VAL A C 1
ATOM 1957 O O . VAL A 1 256 ? 12.992 -3.668 -14.761 1.00 57.12 256 VAL A O 1
ATOM 1960 N N . ASP A 1 257 ? 12.161 -3.507 -16.862 1.00 65.62 257 ASP A N 1
ATOM 1961 C CA . ASP A 1 257 ? 11.116 -2.523 -16.593 1.00 65.62 257 ASP A CA 1
ATOM 1962 C C . ASP A 1 257 ? 10.122 -3.148 -15.614 1.00 65.62 257 ASP A C 1
ATOM 1964 O O . ASP A 1 257 ? 9.408 -4.104 -15.933 1.00 65.62 257 ASP A O 1
ATOM 1968 N N . ALA A 1 258 ? 10.183 -2.677 -14.370 1.00 72.00 258 ALA A N 1
ATOM 1969 C CA . ALA A 1 258 ? 9.471 -3.277 -13.263 1.00 72.00 258 ALA A CA 1
ATOM 1970 C C . ALA A 1 258 ? 8.546 -2.276 -12.576 1.00 72.00 258 ALA A C 1
ATOM 1972 O O . ALA A 1 258 ? 8.886 -1.112 -12.321 1.00 72.00 258 ALA A O 1
ATOM 1973 N N . PHE A 1 259 ? 7.364 -2.767 -12.239 1.00 83.88 259 PHE A N 1
ATOM 1974 C CA . PHE A 1 259 ? 6.325 -2.043 -11.537 1.00 83.88 259 PHE A CA 1
ATOM 1975 C C . PHE A 1 259 ? 6.067 -2.707 -10.190 1.00 83.88 259 PHE A C 1
ATOM 1977 O O . PHE A 1 259 ? 5.858 -3.913 -10.130 1.00 83.88 259 PHE A O 1
ATOM 1984 N N . TYR A 1 260 ? 6.129 -1.941 -9.104 1.00 89.62 260 TYR A N 1
ATOM 1985 C CA . TYR A 1 260 ? 5.840 -2.473 -7.777 1.00 89.62 26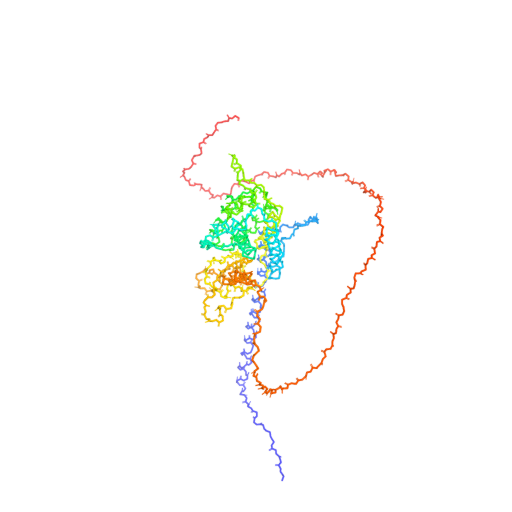0 TYR A CA 1
ATOM 1986 C C . TYR A 1 260 ? 4.339 -2.378 -7.488 1.00 89.62 260 TYR A C 1
ATOM 1988 O O . TYR A 1 260 ? 3.694 -1.420 -7.890 1.00 89.62 260 TYR A O 1
ATOM 1996 N N . ARG A 1 261 ? 3.778 -3.369 -6.806 1.00 92.31 261 ARG A N 1
ATOM 1997 C CA . ARG A 1 261 ? 2.428 -3.312 -6.241 1.00 92.31 261 ARG A CA 1
ATOM 1998 C C . ARG A 1 261 ? 2.483 -3.741 -4.793 1.00 92.31 261 ARG A C 1
ATOM 2000 O O . ARG A 1 261 ? 3.143 -4.735 -4.476 1.00 92.31 261 ARG A O 1
ATOM 2007 N N . ALA A 1 262 ? 1.824 -2.988 -3.931 1.00 95.69 262 ALA A N 1
ATOM 2008 C CA . ALA A 1 262 ? 1.566 -3.416 -2.573 1.00 95.69 262 ALA A CA 1
ATOM 2009 C C . ALA A 1 262 ? 0.340 -4.333 -2.544 1.00 95.69 262 ALA A C 1
ATOM 2011 O O . ALA A 1 262 ? -0.508 -4.285 -3.435 1.00 95.69 262 ALA A O 1
ATOM 2012 N N . PHE A 1 263 ? 0.278 -5.193 -1.536 1.00 95.81 263 PHE A N 1
ATOM 2013 C CA . PHE A 1 263 ? -0.922 -5.963 -1.244 1.00 95.81 263 PHE A CA 1
ATOM 2014 C C . PHE A 1 263 ? -1.080 -6.147 0.261 1.00 95.81 263 PHE A C 1
ATOM 2016 O O . PHE A 1 263 ? -0.097 -6.303 0.997 1.00 95.81 263 PHE A O 1
ATOM 2023 N N . VAL A 1 264 ? -2.331 -6.185 0.703 1.00 96.06 264 VAL A N 1
ATOM 2024 C CA . VAL A 1 264 ? -2.726 -6.530 2.066 1.00 96.06 264 VAL A CA 1
ATOM 2025 C C . VAL A 1 264 ? -3.635 -7.755 1.992 1.00 96.06 264 VAL A C 1
ATOM 2027 O O . VAL A 1 264 ? -4.616 -7.728 1.257 1.00 96.06 264 VAL A O 1
ATOM 2030 N N . PRO A 1 265 ? -3.294 -8.866 2.670 1.00 93.75 265 PRO A N 1
ATOM 2031 C CA . PRO A 1 265 ? -4.171 -10.029 2.721 1.00 93.75 265 PRO A CA 1
ATOM 2032 C C . PRO A 1 265 ? -5.484 -9.704 3.438 1.00 93.75 265 PRO A C 1
ATOM 2034 O O . PRO A 1 265 ? -5.452 -9.137 4.532 1.00 93.75 265 PRO A O 1
ATOM 2037 N N . GLU A 1 266 ? -6.604 -10.128 2.856 1.00 92.12 266 GLU A N 1
ATOM 2038 C CA . GLU A 1 266 ? -7.941 -9.967 3.437 1.00 92.12 266 GLU A CA 1
ATOM 2039 C C . GLU A 1 266 ? -8.030 -10.625 4.819 1.00 92.12 266 GLU A C 1
ATOM 2041 O O . GLU A 1 266 ? -7.439 -11.688 5.059 1.00 92.12 266 GLU A O 1
ATOM 2046 N N . LEU A 1 267 ? -8.788 -10.011 5.729 1.00 91.69 267 LEU A N 1
ATOM 2047 C CA . LEU A 1 267 ? -9.095 -10.595 7.033 1.00 91.69 267 LEU A CA 1
ATOM 2048 C C . LEU A 1 267 ? -9.747 -11.974 6.866 1.00 91.69 267 LEU A C 1
ATOM 2050 O O . LEU A 1 267 ? -10.505 -12.217 5.935 1.00 91.69 267 LEU A O 1
ATOM 2054 N N . ASN A 1 268 ? -9.421 -12.903 7.764 1.00 88.94 268 ASN A N 1
ATOM 2055 C CA . ASN A 1 268 ? -9.910 -14.284 7.779 1.00 88.94 268 ASN A CA 1
ATOM 2056 C C . ASN A 1 268 ? -9.557 -15.139 6.544 1.00 88.94 268 ASN A C 1
ATOM 2058 O O . ASN A 1 268 ? -9.894 -16.324 6.511 1.00 88.94 268 ASN A O 1
ATOM 2062 N N . SER A 1 269 ? -8.806 -14.607 5.574 1.00 90.06 269 SER A N 1
ATOM 2063 C CA . SER A 1 269 ? -8.321 -15.385 4.432 1.00 90.06 269 SER A CA 1
ATOM 2064 C C . SER A 1 269 ? -7.273 -16.429 4.839 1.00 90.06 269 SER A C 1
ATOM 2066 O O . SER A 1 269 ? -6.616 -16.333 5.882 1.00 90.06 269 SER A O 1
ATOM 2068 N N . VAL A 1 270 ? -7.113 -17.463 4.008 1.00 88.81 270 VAL A N 1
ATOM 2069 C CA . VAL A 1 270 ? -6.121 -18.527 4.224 1.00 88.81 270 VAL A CA 1
ATOM 2070 C C . VAL A 1 270 ? -4.710 -17.973 4.045 1.00 88.81 270 VAL A C 1
ATOM 2072 O O . VAL A 1 270 ? -4.429 -17.227 3.105 1.00 88.81 270 VAL A O 1
ATOM 2075 N N . LEU A 1 271 ? -3.784 -18.374 4.919 1.00 83.75 271 LEU A N 1
ATOM 2076 C CA . LEU A 1 271 ? -2.393 -17.961 4.781 1.00 83.75 271 LEU A CA 1
ATOM 2077 C C . LEU A 1 271 ? -1.703 -18.628 3.590 1.00 83.75 271 LEU A C 1
ATOM 2079 O O . LEU A 1 271 ? -1.605 -19.851 3.512 1.00 83.75 271 LEU A O 1
ATOM 2083 N N . TYR A 1 272 ? -1.107 -17.809 2.723 1.00 85.44 272 TYR A N 1
ATOM 2084 C CA . TYR A 1 272 ? -0.231 -18.254 1.642 1.00 85.44 272 TYR A CA 1
ATOM 2085 C C . TYR A 1 272 ? 1.243 -18.047 2.028 1.00 85.44 272 TYR A C 1
ATOM 2087 O O . TYR A 1 272 ? 1.744 -16.923 1.931 1.00 85.44 272 TYR A O 1
ATOM 2095 N N . PRO A 1 273 ? 2.004 -19.101 2.399 1.00 82.62 273 PRO A N 1
ATOM 2096 C CA . PRO A 1 273 ? 3.368 -18.957 2.934 1.00 82.62 273 PRO A CA 1
ATOM 2097 C C . PRO A 1 273 ? 4.370 -18.287 1.981 1.00 82.62 273 PRO A C 1
ATOM 2099 O O . PRO A 1 273 ? 5.407 -17.780 2.401 1.00 82.62 273 PRO A O 1
ATOM 2102 N N . ARG A 1 274 ? 4.079 -18.289 0.673 1.00 86.00 274 ARG A N 1
ATOM 2103 C CA . ARG A 1 274 ? 4.911 -17.624 -0.342 1.00 86.00 274 ARG A CA 1
ATOM 2104 C C . ARG A 1 274 ? 4.757 -16.102 -0.333 1.00 86.00 274 ARG A C 1
ATOM 2106 O O . ARG A 1 274 ? 5.693 -15.404 -0.707 1.00 86.00 274 ARG A O 1
ATOM 2113 N N . GLN A 1 275 ? 3.599 -15.600 0.083 1.00 86.94 275 GLN A N 1
ATOM 2114 C CA . GLN A 1 275 ? 3.248 -14.177 0.072 1.00 86.94 275 GLN A CA 1
ATOM 2115 C C . GLN A 1 275 ? 3.205 -13.577 1.479 1.00 86.94 275 GLN A C 1
ATOM 2117 O O . GLN A 1 275 ? 3.340 -12.365 1.624 1.00 86.94 275 GLN A O 1
ATOM 2122 N N . ILE A 1 276 ? 3.057 -14.408 2.511 1.00 90.38 276 ILE A N 1
ATOM 2123 C CA . ILE A 1 276 ? 2.795 -13.968 3.878 1.00 90.38 276 ILE A CA 1
ATOM 2124 C C . ILE A 1 276 ? 3.879 -14.475 4.827 1.00 90.38 276 ILE A C 1
ATOM 2126 O O . ILE A 1 276 ? 4.290 -15.633 4.787 1.00 90.38 276 ILE A O 1
ATOM 2130 N N . GLU A 1 277 ? 4.324 -13.584 5.704 1.00 90.50 277 GLU A N 1
ATOM 2131 C CA . GLU A 1 277 ? 5.196 -13.857 6.834 1.00 90.50 277 GLU A CA 1
ATOM 2132 C C . GLU A 1 277 ? 4.410 -13.703 8.134 1.00 90.50 277 GLU A C 1
ATOM 2134 O O . GLU A 1 277 ? 3.903 -12.626 8.447 1.00 90.50 277 GLU A O 1
ATOM 2139 N N . LEU A 1 278 ? 4.315 -14.786 8.905 1.00 86.19 278 LEU A N 1
ATOM 2140 C CA . LEU A 1 278 ? 3.687 -14.748 10.219 1.00 86.19 278 LEU A CA 1
ATOM 2141 C C . LEU A 1 278 ? 4.639 -14.148 11.253 1.00 86.19 278 LEU A C 1
ATOM 2143 O O . LEU A 1 278 ? 5.628 -14.775 11.623 1.00 86.19 278 LEU A O 1
ATOM 2147 N N . VAL A 1 279 ? 4.291 -12.971 11.769 1.00 86.06 279 VAL A N 1
ATOM 2148 C CA . VAL A 1 279 ? 5.027 -12.314 12.864 1.00 86.06 279 VAL A CA 1
ATOM 2149 C C . VAL A 1 279 ? 4.621 -12.894 14.220 1.00 86.06 279 VAL A C 1
ATOM 2151 O O . VAL A 1 279 ? 5.426 -12.967 15.145 1.00 86.06 279 VAL A O 1
ATOM 2154 N N . LYS A 1 280 ? 3.367 -13.346 14.341 1.00 81.25 280 LYS A N 1
ATOM 2155 C CA . LYS A 1 280 ? 2.859 -14.038 15.528 1.00 81.25 280 LYS A CA 1
ATOM 2156 C C . LYS A 1 280 ? 1.985 -15.216 15.109 1.00 81.25 280 LYS A C 1
ATOM 2158 O O . LYS A 1 280 ? 0.912 -15.029 14.530 1.00 81.25 280 LYS A O 1
ATOM 2163 N N . ARG A 1 281 ? 2.466 -16.424 15.407 1.00 73.12 281 ARG A N 1
ATOM 2164 C CA . ARG A 1 281 ? 1.772 -17.693 15.155 1.00 73.12 281 ARG A CA 1
ATOM 2165 C C . ARG A 1 281 ? 0.854 -18.032 16.332 1.00 73.12 281 ARG A C 1
ATOM 2167 O O . ARG A 1 281 ? 1.150 -17.683 17.475 1.00 73.12 281 ARG A O 1
ATOM 2174 N N . CYS A 1 282 ? -0.275 -18.675 16.047 1.00 71.88 282 CYS A N 1
ATOM 2175 C CA . CYS A 1 282 ? -1.161 -19.201 17.077 1.00 71.88 282 CYS A CA 1
ATOM 2176 C C . CYS A 1 282 ? -0.826 -20.669 17.389 1.00 71.88 282 CYS A C 1
ATOM 2178 O O . CYS A 1 282 ? -0.384 -21.408 16.508 1.00 71.88 282 CYS A O 1
ATOM 2180 N N . MET A 1 283 ? -1.107 -21.112 18.617 1.00 67.62 283 MET A N 1
ATOM 2181 C CA . MET A 1 283 ? -0.924 -22.517 19.013 1.00 67.62 283 MET A CA 1
ATOM 2182 C C . MET A 1 283 ? -1.915 -23.466 18.316 1.00 67.62 283 MET A C 1
ATOM 2184 O O . MET A 1 283 ? -1.655 -24.659 18.242 1.00 67.62 283 MET A O 1
ATOM 2188 N N . LYS A 1 284 ? -3.036 -22.969 17.763 1.00 66.44 284 LYS A N 1
ATOM 2189 C CA . LYS A 1 284 ? -4.002 -23.823 17.041 1.00 66.44 284 LYS A CA 1
ATOM 2190 C C . LYS A 1 284 ? -3.408 -24.445 15.775 1.00 66.44 284 LYS A C 1
ATOM 2192 O O . LYS A 1 284 ? -3.745 -25.575 15.443 1.00 66.44 284 LYS A O 1
ATOM 2197 N N . SER A 1 285 ? -2.451 -23.765 15.138 1.00 62.03 285 SER A N 1
ATOM 2198 C CA . SER A 1 285 ? -1.704 -24.337 14.011 1.00 62.03 285 SER A CA 1
ATOM 2199 C C . SER A 1 285 ? -0.910 -25.593 14.380 1.00 62.03 285 SER A C 1
ATOM 2201 O O . SER A 1 285 ? -0.685 -26.445 13.526 1.00 62.03 285 SER A O 1
ATOM 2203 N N . GLU A 1 286 ? -0.530 -25.759 15.652 1.00 66.44 286 GLU A N 1
ATOM 2204 C CA . GLU A 1 286 ? 0.166 -26.961 16.131 1.00 66.44 286 GLU A CA 1
ATOM 2205 C C . GLU A 1 286 ? -0.771 -28.173 16.256 1.00 66.44 286 GLU A C 1
ATOM 2207 O O . GLU A 1 286 ? -0.308 -29.309 16.287 1.00 66.44 286 GLU A O 1
ATOM 2212 N N . VAL A 1 287 ? -2.089 -27.941 16.280 1.00 73.06 287 VAL A N 1
ATOM 2213 C CA . VAL A 1 287 ? -3.134 -28.977 16.369 1.00 73.06 287 VAL A CA 1
ATOM 2214 C C . VAL A 1 287 ? -3.626 -29.412 14.976 1.00 73.06 287 VAL A C 1
ATOM 2216 O O . VAL A 1 287 ? -4.378 -30.375 14.856 1.00 73.06 287 VAL A O 1
ATOM 2219 N N . GLY A 1 288 ? -3.154 -28.758 13.908 1.00 69.62 288 GLY A N 1
ATOM 2220 C CA . GLY A 1 288 ? -3.517 -29.066 12.520 1.00 69.62 288 GLY A CA 1
ATOM 2221 C C . GLY A 1 288 ? -4.625 -28.186 11.932 1.00 69.62 288 GLY A C 1
ATOM 2222 O O . GLY A 1 288 ? -5.030 -28.425 10.795 1.00 69.62 288 GLY A O 1
ATOM 2223 N N . ASP A 1 289 ? -5.086 -27.163 12.660 1.00 79.75 289 ASP A N 1
ATOM 2224 C CA . ASP A 1 289 ? -6.040 -26.182 12.134 1.00 79.75 289 ASP A CA 1
ATOM 2225 C C . ASP A 1 289 ? -5.371 -25.244 11.114 1.00 79.75 289 ASP A C 1
ATOM 2227 O O . ASP A 1 289 ? -4.196 -24.880 11.237 1.00 79.75 289 ASP A O 1
ATOM 2231 N N . VAL A 1 290 ? -6.139 -24.815 10.108 1.00 82.00 290 VAL A N 1
ATOM 2232 C CA . VAL A 1 290 ? -5.667 -23.868 9.090 1.00 82.00 290 VAL A CA 1
ATOM 2233 C C . VAL A 1 290 ? -5.515 -22.483 9.716 1.00 82.00 290 VAL A C 1
ATOM 2235 O O . VAL A 1 290 ? -6.480 -21.903 10.212 1.00 82.00 290 VAL A O 1
ATOM 2238 N N . ASP A 1 291 ? -4.301 -21.932 9.669 1.00 84.12 291 ASP A N 1
ATOM 2239 C CA . ASP A 1 291 ? -4.068 -20.543 10.054 1.00 84.12 291 ASP A CA 1
ATOM 2240 C C . ASP A 1 291 ? -4.776 -19.587 9.075 1.00 84.12 291 ASP A C 1
ATOM 2242 O O . ASP A 1 291 ? -4.659 -19.721 7.850 1.00 84.12 291 ASP A O 1
ATOM 2246 N N . THR A 1 292 ? -5.435 -18.568 9.623 1.00 89.56 292 THR A N 1
ATOM 2247 C CA . THR A 1 292 ? -6.080 -17.488 8.865 1.00 89.56 292 THR A CA 1
ATOM 2248 C C . THR A 1 292 ? -5.493 -16.122 9.218 1.00 89.56 292 THR A C 1
ATOM 2250 O O . THR A 1 292 ? -4.899 -15.926 10.287 1.00 89.56 292 THR A O 1
ATOM 2253 N N . VAL A 1 293 ? -5.622 -15.158 8.305 1.00 90.62 293 VAL A N 1
ATOM 2254 C CA . VAL A 1 293 ? -5.170 -13.772 8.492 1.00 90.62 293 VAL A CA 1
ATOM 2255 C C . VAL A 1 293 ? -5.994 -13.098 9.587 1.00 90.62 293 VAL A C 1
ATOM 2257 O O . VAL A 1 293 ? -7.207 -12.990 9.482 1.00 90.62 293 VAL A O 1
ATOM 2260 N N . GLY A 1 294 ? -5.333 -12.606 10.632 1.00 90.62 294 GLY A N 1
ATOM 2261 C CA . GLY A 1 294 ? -5.964 -11.803 11.682 1.00 90.62 294 GLY A CA 1
ATOM 2262 C C . GLY A 1 294 ? -5.767 -10.310 11.487 1.00 90.62 294 GLY A C 1
ATOM 2263 O O . GLY A 1 294 ? -6.701 -9.536 11.612 1.00 90.62 294 GLY A O 1
ATOM 2264 N N . ALA A 1 295 ? -4.533 -9.889 11.219 1.00 93.62 295 ALA A N 1
ATOM 2265 C CA . ALA A 1 295 ? -4.222 -8.494 10.933 1.00 93.62 295 ALA A CA 1
ATOM 2266 C C . ALA A 1 295 ? -2.918 -8.378 10.143 1.00 93.62 295 ALA A C 1
ATOM 2268 O O . ALA A 1 295 ? -1.948 -9.076 10.448 1.00 93.62 295 ALA A O 1
ATOM 2269 N N . CYS A 1 296 ? -2.872 -7.469 9.173 1.00 95.25 296 CYS A N 1
ATOM 2270 C CA . CYS A 1 296 ? -1.660 -7.111 8.457 1.00 95.25 296 CYS A CA 1
ATOM 2271 C C . CYS A 1 296 ? -0.938 -5.986 9.209 1.00 95.25 296 CYS A C 1
ATOM 2273 O O . CYS A 1 296 ? -1.470 -4.901 9.405 1.00 95.25 296 CYS A O 1
ATOM 2275 N N . VAL A 1 297 ? 0.283 -6.249 9.663 1.00 92.69 297 VAL A N 1
ATOM 2276 C CA . VAL A 1 297 ? 1.124 -5.273 10.371 1.00 92.69 297 VAL A CA 1
ATOM 2277 C C . VAL A 1 297 ? 1.881 -4.382 9.388 1.00 92.69 297 VAL A C 1
ATOM 2279 O O . VAL A 1 297 ? 2.169 -3.229 9.706 1.00 92.69 297 VAL A O 1
ATOM 2282 N N . PHE A 1 298 ? 2.205 -4.922 8.211 1.00 95.00 298 PHE A N 1
ATOM 2283 C CA . PHE A 1 298 ? 2.852 -4.187 7.134 1.00 95.00 298 PHE A CA 1
ATOM 2284 C C . PHE A 1 298 ? 2.558 -4.847 5.774 1.00 95.00 298 PHE A C 1
ATOM 2286 O O . PHE A 1 298 ? 2.662 -6.079 5.685 1.00 95.00 298 PHE A O 1
ATOM 2293 N N . PRO A 1 299 ? 2.235 -4.071 4.718 1.00 95.88 299 PRO A N 1
ATOM 2294 C CA . PRO A 1 299 ? 1.841 -4.621 3.425 1.00 95.88 299 PRO A CA 1
ATOM 2295 C C . PRO A 1 299 ? 2.967 -5.418 2.758 1.00 95.88 299 PRO A C 1
ATOM 2297 O O . PRO A 1 299 ? 4.161 -5.138 2.915 1.00 95.88 299 PRO A O 1
ATOM 2300 N N . GLY A 1 300 ? 2.573 -6.423 1.982 1.00 94.81 300 GLY A N 1
ATOM 2301 C CA . GLY A 1 300 ? 3.474 -7.138 1.092 1.00 94.81 300 GLY A CA 1
ATOM 2302 C C . GLY A 1 300 ? 3.788 -6.309 -0.147 1.00 94.81 300 GLY A C 1
ATOM 2303 O O . GLY A 1 300 ? 3.079 -5.361 -0.472 1.00 94.81 300 GLY A O 1
ATOM 2304 N N . LEU A 1 301 ? 4.867 -6.661 -0.844 1.00 94.25 301 LEU A N 1
ATOM 2305 C CA . LEU A 1 301 ? 5.308 -5.974 -2.052 1.00 94.25 301 LEU A CA 1
ATOM 2306 C C . LEU A 1 301 ? 5.640 -6.988 -3.145 1.00 94.25 301 LEU A C 1
ATOM 2308 O O . LEU A 1 301 ? 6.424 -7.921 -2.944 1.00 94.25 301 LEU A O 1
ATOM 2312 N N . VAL A 1 302 ? 5.067 -6.772 -4.321 1.00 91.75 302 VAL A N 1
ATOM 2313 C CA . VAL A 1 302 ? 5.277 -7.565 -5.529 1.00 91.75 302 VAL A CA 1
ATOM 2314 C C . VAL A 1 302 ? 5.949 -6.698 -6.575 1.00 91.75 302 VAL A C 1
ATOM 2316 O O . VAL A 1 302 ? 5.557 -5.562 -6.808 1.00 91.75 302 VAL A O 1
ATOM 2319 N N . LYS A 1 303 ? 6.958 -7.254 -7.233 1.00 88.69 303 LYS A N 1
ATOM 2320 C CA . LYS A 1 303 ? 7.577 -6.709 -8.431 1.00 88.69 303 LYS A CA 1
ATOM 2321 C C . LYS A 1 303 ? 6.948 -7.379 -9.646 1.00 88.69 303 LYS A C 1
ATOM 2323 O O . LYS A 1 303 ? 7.102 -8.580 -9.850 1.00 88.69 303 LYS A O 1
ATOM 2328 N N . VAL A 1 304 ? 6.246 -6.596 -10.446 1.00 85.75 304 VAL A N 1
ATOM 2329 C CA . VAL A 1 304 ? 5.669 -6.991 -11.727 1.00 85.75 304 VAL A CA 1
ATOM 2330 C C . VAL A 1 304 ? 6.676 -6.660 -12.818 1.00 85.75 304 VAL A C 1
ATOM 2332 O O . VAL A 1 304 ? 7.100 -5.516 -12.959 1.00 85.75 304 VAL A O 1
ATOM 2335 N N . SER A 1 305 ? 7.071 -7.666 -13.580 1.00 79.56 305 SER A N 1
ATOM 2336 C CA . SER A 1 305 ? 8.055 -7.563 -14.653 1.00 79.56 305 SER A CA 1
ATOM 2337 C C . SER A 1 305 ? 7.605 -8.343 -15.875 1.00 79.56 305 SER A C 1
ATOM 2339 O O . SER A 1 305 ? 6.880 -9.324 -15.750 1.00 79.56 305 SER A O 1
ATOM 2341 N N . LYS A 1 306 ? 8.068 -7.957 -17.062 1.00 72.06 306 LYS A N 1
ATOM 2342 C CA . LYS A 1 306 ? 7.855 -8.762 -18.266 1.00 72.06 306 LYS A CA 1
ATOM 2343 C C . LYS A 1 306 ? 8.693 -10.046 -18.201 1.00 72.06 306 LYS A C 1
ATOM 2345 O O . LYS A 1 306 ? 9.912 -9.979 -18.050 1.00 72.06 306 LYS A O 1
ATOM 2350 N N . GLY A 1 307 ? 8.039 -11.203 -18.309 1.00 58.09 307 GLY A N 1
ATOM 2351 C CA . GLY A 1 307 ? 8.697 -12.504 -18.377 1.00 58.09 307 GLY A CA 1
ATOM 2352 C C . GLY A 1 307 ? 9.478 -12.648 -19.683 1.00 58.09 307 GLY A C 1
ATOM 2353 O O . GLY A 1 307 ? 8.934 -12.479 -20.773 1.00 58.09 307 GLY A O 1
ATOM 2354 N N . GLY A 1 308 ? 10.777 -12.923 -19.577 1.00 52.41 308 GLY A N 1
ATOM 2355 C CA . GLY A 1 308 ? 11.664 -13.128 -20.719 1.00 52.41 308 GLY A CA 1
ATOM 2356 C C . GLY A 1 308 ? 11.778 -14.604 -21.081 1.00 52.41 308 GLY A C 1
ATOM 2357 O O . GLY A 1 308 ? 12.768 -15.235 -20.730 1.00 52.41 308 GLY A O 1
ATOM 2358 N N . ALA A 1 309 ? 10.796 -15.152 -21.796 1.00 49.28 309 ALA A N 1
ATOM 2359 C CA . ALA A 1 309 ? 10.966 -16.408 -22.524 1.00 49.28 309 ALA A CA 1
ATOM 2360 C C . ALA A 1 309 ? 10.694 -16.150 -24.009 1.00 49.28 309 ALA A C 1
ATOM 2362 O O . ALA A 1 309 ? 9.593 -15.759 -24.398 1.00 49.28 309 ALA A O 1
ATOM 2363 N N . ALA A 1 310 ? 11.723 -16.320 -24.842 1.00 47.00 310 ALA A N 1
ATOM 2364 C CA . ALA A 1 310 ? 11.617 -16.130 -26.283 1.00 47.00 310 ALA A CA 1
ATOM 2365 C C . ALA A 1 310 ? 10.555 -17.086 -26.859 1.00 47.00 310 ALA A C 1
ATOM 2367 O O . ALA A 1 310 ? 10.725 -18.301 -26.810 1.00 47.00 310 ALA A O 1
ATOM 2368 N N . GLY A 1 311 ? 9.460 -16.531 -27.387 1.00 51.56 311 GLY A N 1
ATOM 2369 C CA . GLY A 1 311 ? 8.398 -17.285 -28.065 1.00 51.56 311 GLY A CA 1
ATOM 2370 C C . GLY A 1 311 ? 7.089 -17.468 -27.287 1.00 51.56 311 GLY A C 1
ATOM 2371 O O . GLY A 1 311 ? 6.139 -17.988 -27.866 1.00 51.56 311 GLY A O 1
ATOM 2372 N N . VAL A 1 312 ? 6.993 -17.014 -26.031 1.00 51.84 312 VAL A N 1
ATOM 2373 C CA . VAL A 1 312 ? 5.734 -17.027 -25.258 1.00 51.84 312 VAL A CA 1
ATOM 2374 C C . VAL A 1 312 ? 5.142 -15.610 -25.235 1.00 51.84 312 VAL A C 1
ATOM 2376 O O . VAL A 1 312 ? 5.886 -14.650 -25.010 1.00 51.84 312 VAL A O 1
ATOM 2379 N N . PRO A 1 313 ? 3.837 -15.425 -25.509 1.00 52.38 313 PRO A N 1
ATOM 2380 C CA . PRO A 1 313 ? 3.221 -14.102 -25.510 1.00 52.38 313 PRO A CA 1
ATOM 2381 C C . PRO A 1 313 ? 3.348 -13.436 -24.135 1.00 52.38 313 PRO A C 1
ATOM 2383 O O . PRO A 1 313 ? 2.772 -13.920 -23.174 1.00 52.38 313 PRO A O 1
ATOM 2386 N N . ASN A 1 314 ? 4.100 -12.330 -24.080 1.00 57.62 314 ASN A N 1
ATOM 2387 C CA . ASN A 1 314 ? 4.028 -11.199 -23.137 1.00 57.62 314 ASN A CA 1
ATOM 2388 C C . ASN A 1 314 ? 3.504 -11.482 -21.704 1.00 57.62 314 ASN A C 1
ATOM 2390 O O . ASN A 1 314 ? 2.730 -10.693 -21.163 1.00 57.62 314 ASN A O 1
ATOM 2394 N N . GLU A 1 315 ? 3.914 -12.579 -21.066 1.00 67.62 315 GLU A N 1
ATOM 2395 C CA . GLU A 1 315 ? 3.393 -12.940 -19.748 1.00 67.62 315 GLU A CA 1
ATOM 2396 C C . GLU A 1 315 ? 4.049 -12.069 -18.667 1.00 67.62 315 GLU A C 1
ATOM 2398 O O . GLU A 1 315 ? 5.277 -12.002 -18.533 1.00 67.62 315 GLU A O 1
ATOM 2403 N N . LEU A 1 316 ? 3.224 -11.349 -17.906 1.00 75.69 316 LEU A N 1
ATOM 2404 C CA . LEU A 1 316 ? 3.682 -10.562 -16.767 1.00 75.69 316 LEU A CA 1
ATOM 2405 C C . LEU A 1 316 ? 4.058 -11.514 -15.628 1.00 75.69 316 LEU A C 1
ATOM 2407 O O . LEU A 1 316 ? 3.212 -12.194 -15.059 1.00 75.69 316 LEU A O 1
ATOM 2411 N N . THR A 1 317 ? 5.336 -11.537 -15.269 1.00 81.62 317 THR A N 1
ATOM 2412 C CA . THR A 1 317 ? 5.839 -12.262 -14.104 1.00 81.62 317 THR A CA 1
ATOM 2413 C C . THR A 1 317 ? 5.700 -11.393 -12.862 1.00 81.62 317 THR A C 1
ATOM 2415 O O . THR A 1 317 ? 6.194 -10.263 -12.824 1.00 81.62 317 THR A O 1
ATOM 2418 N N . GLN A 1 318 ? 5.055 -11.933 -11.832 1.00 84.75 318 GLN A N 1
ATOM 2419 C CA . GLN A 1 318 ? 4.929 -11.305 -10.522 1.00 84.75 318 GLN A CA 1
ATOM 2420 C C . GLN A 1 318 ? 5.843 -12.003 -9.516 1.00 84.75 318 GLN A C 1
ATOM 2422 O O . GLN A 1 318 ? 5.674 -13.184 -9.220 1.00 84.75 318 GLN A O 1
ATOM 2427 N N . THR A 1 319 ? 6.795 -11.258 -8.964 1.00 86.44 319 THR A N 1
ATOM 2428 C CA . THR A 1 319 ? 7.752 -11.760 -7.978 1.00 86.44 319 THR A CA 1
ATOM 2429 C C . THR A 1 319 ? 7.527 -11.054 -6.654 1.00 86.44 319 THR A C 1
ATOM 2431 O O . THR A 1 319 ? 7.653 -9.835 -6.570 1.00 86.44 319 THR A O 1
ATOM 2434 N N . VAL A 1 320 ? 7.221 -11.802 -5.596 1.00 87.75 320 VAL A N 1
ATOM 2435 C CA . VAL A 1 320 ? 7.128 -11.245 -4.239 1.00 87.75 320 VAL A CA 1
ATOM 2436 C C . VAL A 1 320 ? 8.525 -10.800 -3.799 1.00 87.75 320 VAL A C 1
ATOM 2438 O O . VAL A 1 320 ? 9.411 -11.631 -3.626 1.00 87.75 320 VAL A O 1
ATOM 2441 N N . VAL A 1 321 ? 8.722 -9.492 -3.623 1.00 87.50 321 VAL A N 1
ATOM 2442 C CA . VAL A 1 321 ? 9.988 -8.900 -3.144 1.00 87.50 321 VAL A CA 1
ATOM 2443 C C . VAL A 1 321 ? 9.963 -8.640 -1.640 1.00 87.50 321 VAL A C 1
ATOM 2445 O O . VAL A 1 321 ? 11.004 -8.608 -0.987 1.00 87.50 321 VAL A O 1
ATOM 2448 N N . ARG A 1 322 ? 8.766 -8.517 -1.061 1.00 90.31 322 ARG A N 1
ATOM 2449 C CA . ARG A 1 322 ? 8.551 -8.523 0.385 1.00 90.31 322 ARG A CA 1
ATOM 2450 C C . ARG A 1 322 ? 7.249 -9.252 0.693 1.00 90.31 322 ARG A C 1
ATOM 2452 O O . ARG A 1 322 ? 6.222 -8.954 0.093 1.00 90.31 322 ARG A O 1
ATOM 2459 N N . ARG A 1 323 ? 7.279 -10.185 1.644 1.00 92.81 323 ARG A N 1
ATOM 2460 C CA . ARG A 1 323 ? 6.056 -10.818 2.152 1.00 92.81 323 ARG A CA 1
ATOM 2461 C C . ARG A 1 323 ? 5.282 -9.849 3.043 1.00 92.81 323 ARG A C 1
ATOM 2463 O O . ARG A 1 323 ? 5.896 -9.077 3.779 1.00 92.81 323 ARG A O 1
ATOM 2470 N N . ALA A 1 324 ? 3.956 -9.920 2.993 1.00 94.75 324 ALA A N 1
ATOM 2471 C CA . ALA A 1 324 ? 3.100 -9.208 3.933 1.00 94.75 324 ALA A CA 1
ATOM 2472 C C . ALA A 1 324 ? 3.339 -9.750 5.343 1.00 94.75 324 ALA A C 1
ATOM 2474 O O . ALA A 1 324 ? 3.392 -10.964 5.540 1.00 94.75 324 ALA A O 1
ATOM 2475 N N . GLN A 1 325 ? 3.498 -8.864 6.318 1.00 94.56 325 GLN A N 1
ATOM 2476 C CA . GLN A 1 325 ? 3.688 -9.257 7.709 1.00 94.56 325 GLN A CA 1
ATOM 2477 C C . GLN A 1 325 ? 2.334 -9.357 8.391 1.00 94.56 325 GLN A C 1
ATOM 2479 O O . GLN A 1 325 ? 1.625 -8.362 8.507 1.00 94.56 325 GLN A O 1
ATOM 2484 N N . VAL A 1 326 ? 1.975 -10.552 8.847 1.00 94.12 326 VAL A N 1
ATOM 2485 C CA . VAL A 1 326 ? 0.626 -10.855 9.331 1.00 94.12 326 VAL A CA 1
ATOM 2486 C C . VAL A 1 326 ? 0.664 -11.478 10.722 1.00 94.12 326 VAL A C 1
ATOM 2488 O O . VAL A 1 326 ? 1.572 -12.229 11.086 1.00 94.12 326 VAL A O 1
ATOM 2491 N N . ILE A 1 327 ? -0.357 -11.168 11.512 1.00 91.94 327 ILE A N 1
ATOM 2492 C CA . ILE A 1 327 ? -0.701 -11.846 12.759 1.00 91.94 327 ILE A CA 1
ATOM 2493 C C . ILE A 1 327 ? -1.842 -12.812 12.458 1.00 91.94 327 ILE A C 1
ATOM 2495 O O . ILE A 1 327 ? -2.822 -12.421 11.828 1.00 91.94 327 ILE A O 1
ATOM 2499 N N . CYS A 1 328 ? -1.727 -14.061 12.909 1.00 89.38 328 CYS A N 1
ATOM 2500 C CA . CYS A 1 328 ? -2.794 -15.051 12.758 1.00 89.38 328 CYS A CA 1
ATOM 2501 C C . CYS A 1 328 ? -4.064 -14.620 13.520 1.00 89.38 328 CYS A C 1
ATOM 2503 O O . CYS A 1 328 ? -3.958 -14.132 14.650 1.00 89.38 328 CYS A O 1
ATOM 2505 N N . ALA A 1 329 ? -5.255 -14.843 12.953 1.00 87.00 329 ALA A N 1
ATOM 2506 C CA . ALA A 1 329 ? -6.545 -14.501 13.569 1.00 87.00 329 ALA A CA 1
ATOM 2507 C C . ALA A 1 329 ? -6.673 -15.081 14.978 1.00 87.00 329 ALA A C 1
ATOM 2509 O O . ALA A 1 329 ? -6.992 -14.384 15.936 1.00 87.00 329 ALA A O 1
ATOM 2510 N N . CYS A 1 330 ? -6.265 -16.333 15.153 1.00 80.81 330 CYS A N 1
ATOM 2511 C CA . CYS A 1 330 ? -6.290 -16.984 16.455 1.00 80.81 330 CYS A CA 1
ATOM 2512 C C . CYS A 1 330 ? -5.332 -16.334 17.469 1.00 80.81 330 CYS A C 1
ATOM 2514 O O . CYS A 1 330 ? -5.611 -16.344 18.663 1.00 80.81 330 CYS A O 1
ATOM 2516 N N . ALA A 1 331 ? -4.208 -15.758 17.028 1.00 82.50 331 ALA A N 1
ATOM 2517 C CA . ALA A 1 331 ? -3.281 -15.033 17.903 1.00 82.50 331 ALA A CA 1
ATOM 2518 C C . ALA A 1 331 ? -3.771 -13.613 18.236 1.00 82.50 331 ALA A C 1
ATOM 2520 O O . ALA A 1 331 ? -3.385 -13.067 19.275 1.00 82.50 331 ALA A O 1
ATOM 2521 N N . LEU A 1 332 ? -4.609 -13.038 17.368 1.00 81.81 332 LEU A N 1
ATOM 2522 C CA . LEU A 1 332 ? -5.331 -11.795 17.614 1.00 81.81 332 LEU A CA 1
ATOM 2523 C C . LEU A 1 332 ? -6.392 -12.010 18.705 1.00 81.81 332 LEU A C 1
ATOM 2525 O O . LEU A 1 332 ? -6.440 -11.243 19.662 1.00 81.81 332 LEU A O 1
ATOM 2529 N N . SER A 1 333 ? -7.151 -13.109 18.622 1.00 70.38 333 SER A N 1
ATOM 2530 C CA . SER A 1 333 ? -8.174 -13.487 19.607 1.00 70.38 333 SER A CA 1
ATOM 2531 C C . SER A 1 333 ? -7.604 -14.103 20.891 1.00 70.38 333 SER A C 1
ATOM 2533 O O . SER A 1 333 ? -8.212 -13.983 21.941 1.00 70.38 333 SER A O 1
ATOM 2535 N N . ALA A 1 334 ? -6.441 -14.764 20.878 1.00 58.59 334 ALA A N 1
ATOM 2536 C CA . ALA A 1 334 ? -5.880 -15.392 22.086 1.00 58.59 334 ALA A CA 1
ATOM 2537 C C . ALA A 1 334 ? -5.343 -14.380 23.116 1.00 58.59 334 ALA A C 1
ATOM 2539 O O . ALA A 1 334 ? -5.245 -14.705 24.300 1.00 58.59 334 ALA A O 1
ATOM 2540 N N . GLY A 1 335 ? -5.057 -13.139 22.701 1.00 52.69 335 GLY A N 1
ATOM 2541 C CA . GLY A 1 335 ? -4.914 -12.031 23.652 1.00 52.69 335 GLY A CA 1
ATOM 2542 C C . GLY A 1 335 ? -6.172 -11.853 24.515 1.00 52.69 335 GLY A C 1
ATOM 2543 O O . GLY A 1 335 ? -6.047 -11.548 25.705 1.00 52.69 335 GLY A O 1
ATOM 2544 N N . ALA A 1 336 ? -7.358 -12.137 23.943 1.00 44.00 336 ALA A N 1
ATOM 2545 C CA . ALA A 1 336 ? -8.675 -12.049 24.589 1.00 44.00 336 ALA A CA 1
ATOM 2546 C C . ALA A 1 336 ? -8.777 -12.964 25.804 1.00 44.00 336 ALA A C 1
ATOM 2548 O O . ALA A 1 336 ? -9.136 -12.523 26.893 1.00 44.00 336 ALA A O 1
ATOM 2549 N N . ALA A 1 337 ? -8.361 -14.219 25.642 1.00 43.25 337 ALA A N 1
ATOM 2550 C CA . ALA A 1 337 ? -8.431 -15.214 26.704 1.00 43.25 337 ALA A CA 1
ATOM 2551 C C . ALA A 1 337 ? -7.342 -15.031 27.780 1.00 43.25 337 ALA A C 1
ATOM 2553 O O . ALA A 1 337 ? -7.602 -15.259 28.959 1.00 43.25 337 ALA A O 1
ATOM 2554 N N . ALA A 1 338 ? -6.134 -14.593 27.406 1.00 42.47 338 ALA A N 1
ATOM 2555 C CA . ALA A 1 338 ? -5.016 -14.485 28.348 1.00 42.47 338 ALA A CA 1
ATOM 2556 C C . ALA A 1 338 ? -5.152 -13.314 29.344 1.00 42.47 338 ALA A C 1
ATOM 2558 O O . ALA A 1 338 ? -4.651 -13.416 30.460 1.00 42.47 338 ALA A O 1
ATOM 2559 N N . ALA A 1 339 ? -5.842 -12.225 28.979 1.00 40.44 339 ALA A N 1
ATOM 2560 C CA . ALA A 1 339 ? -6.079 -11.094 29.887 1.00 40.44 339 ALA A CA 1
ATOM 2561 C C . ALA A 1 339 ? -7.315 -11.275 30.794 1.00 40.44 339 ALA A C 1
ATOM 2563 O O . ALA A 1 339 ? -7.396 -10.639 31.841 1.00 40.44 339 ALA A O 1
ATOM 2564 N N . ALA A 1 340 ? -8.253 -12.156 30.423 1.00 41.28 340 ALA A N 1
ATOM 2565 C CA . ALA A 1 340 ? -9.407 -12.523 31.253 1.00 41.28 340 ALA A CA 1
ATOM 2566 C C . ALA A 1 340 ? -9.066 -13.578 32.328 1.00 41.28 340 ALA A C 1
ATOM 2568 O O . ALA A 1 340 ? -9.839 -13.797 33.259 1.00 41.28 340 ALA A O 1
ATOM 2569 N N . GLY A 1 341 ? -7.889 -14.207 32.234 1.00 36.62 341 GLY A N 1
ATOM 2570 C CA . GLY A 1 341 ? -7.337 -15.118 33.237 1.00 36.62 341 GLY A CA 1
ATOM 2571 C C . GLY A 1 341 ? -6.770 -14.376 34.446 1.00 36.62 341 GLY A C 1
ATOM 2572 O O . GLY A 1 341 ? -5.571 -14.437 34.710 1.00 36.62 341 GLY A O 1
ATOM 2573 N N . GLY A 1 342 ? -7.633 -13.662 35.170 1.00 30.58 342 GLY A N 1
ATOM 2574 C CA . GLY A 1 342 ? -7.332 -13.137 36.495 1.00 30.58 342 GLY A CA 1
ATOM 2575 C C . GLY A 1 342 ? -6.871 -14.271 37.408 1.00 30.58 342 GLY A C 1
ATOM 2576 O O . GLY A 1 342 ? -7.603 -15.217 37.682 1.00 30.58 342 GLY A O 1
ATOM 2577 N N . TYR A 1 343 ? -5.626 -14.165 37.849 1.00 31.03 343 TYR A N 1
ATOM 2578 C CA . TYR A 1 343 ? -4.980 -15.041 38.811 1.00 31.03 343 TYR A CA 1
ATOM 2579 C C . TYR A 1 343 ? -5.808 -15.103 40.109 1.00 31.03 343 TYR A C 1
ATOM 2581 O O . TYR A 1 343 ? -5.765 -14.180 40.920 1.00 31.03 343 TYR A O 1
ATOM 2589 N N . THR A 1 344 ? -6.565 -16.178 40.330 1.00 30.31 344 THR A N 1
ATOM 2590 C CA . THR A 1 344 ? -7.114 -16.516 41.653 1.00 30.31 344 THR A CA 1
ATOM 2591 C C . THR A 1 344 ? -6.060 -17.290 42.449 1.00 30.31 344 THR A C 1
ATOM 2593 O O . THR A 1 344 ? -5.678 -18.381 42.017 1.00 30.31 344 THR A O 1
ATOM 2596 N N . PRO A 1 345 ? -5.569 -16.789 43.598 1.00 37.41 345 PRO A N 1
ATOM 2597 C CA . PRO A 1 345 ? -4.669 -17.552 44.447 1.00 37.41 345 PRO A CA 1
ATOM 2598 C C . PRO A 1 345 ? -5.464 -18.459 45.400 1.00 37.41 345 PRO A C 1
ATOM 2600 O O . PRO A 1 345 ? -6.345 -18.000 46.121 1.00 37.41 345 PRO A O 1
ATOM 2603 N N . GLY A 1 346 ? -5.092 -19.738 45.443 1.00 27.91 346 GLY A N 1
ATOM 2604 C CA . GLY A 1 346 ? -5.541 -20.722 46.436 1.00 27.91 346 GLY A CA 1
ATOM 2605 C C . GLY A 1 346 ? -6.042 -21.997 45.760 1.00 27.91 346 GLY A C 1
ATOM 2606 O O . GLY A 1 346 ? -6.748 -21.937 44.769 1.00 27.91 346 GLY A O 1
ATOM 2607 N N . SER A 1 347 ? -5.718 -23.205 46.192 1.00 29.73 347 SER A N 1
ATOM 2608 C CA . SER A 1 347 ? -4.934 -23.685 47.323 1.00 29.73 347 SER A CA 1
ATOM 2609 C C . SER A 1 347 ? -4.642 -25.162 47.044 1.00 29.73 347 SER A C 1
ATOM 2611 O O . SER A 1 347 ? -5.544 -25.880 46.632 1.00 29.73 347 SER A O 1
ATOM 2613 N N . GLY A 1 348 ? -3.389 -25.567 47.262 1.00 29.83 348 GLY A N 1
ATOM 2614 C CA . GLY A 1 348 ? -2.858 -26.927 47.422 1.00 29.83 348 GLY A CA 1
ATOM 2615 C C . GLY A 1 348 ? -3.628 -28.135 46.872 1.00 29.83 348 GLY A C 1
ATOM 2616 O O . GLY A 1 348 ? -4.654 -28.512 47.418 1.00 29.83 348 GLY A O 1
ATOM 2617 N N . GLN A 1 349 ? -2.969 -28.908 46.006 1.00 31.16 349 GLN A N 1
ATOM 2618 C CA . GLN A 1 349 ? -2.491 -30.223 46.442 1.00 31.16 349 GLN A CA 1
ATOM 2619 C C . GLN A 1 349 ? -1.342 -30.742 45.572 1.00 31.16 349 GLN A C 1
ATOM 2621 O O . GLN A 1 349 ? -1.387 -30.751 44.347 1.00 31.16 349 GLN A O 1
ATOM 2626 N N . SER A 1 350 ? -0.296 -31.147 46.285 1.00 31.89 350 SER A N 1
ATOM 2627 C CA . SER A 1 350 ? 0.894 -31.836 45.815 1.00 31.89 350 SER A CA 1
ATOM 2628 C C . SER A 1 350 ? 0.551 -33.294 45.503 1.00 31.89 350 SER A C 1
ATOM 2630 O O . SER A 1 350 ? -0.030 -33.966 46.355 1.00 31.89 350 SER A O 1
ATOM 2632 N N . MET A 1 351 ? 0.971 -33.808 44.348 1.00 29.73 351 MET A N 1
ATOM 2633 C CA . MET A 1 351 ? 1.349 -35.215 44.237 1.00 29.73 351 MET A CA 1
ATOM 2634 C C . MET A 1 351 ? 2.618 -35.354 43.404 1.00 29.73 351 MET A C 1
ATOM 2636 O O . MET A 1 351 ? 2.719 -34.928 42.257 1.00 29.73 351 MET A O 1
ATOM 2640 N N . TYR A 1 352 ? 3.589 -35.951 44.075 1.00 30.59 352 TYR A N 1
ATOM 2641 C CA . TYR A 1 352 ? 4.897 -36.376 43.631 1.00 30.59 352 TYR A CA 1
ATOM 2642 C C . TYR A 1 352 ? 4.774 -37.588 42.707 1.00 30.59 352 TYR A C 1
ATOM 2644 O O . TYR A 1 352 ? 4.085 -38.534 43.071 1.00 30.59 352 TYR A O 1
ATOM 2652 N N . THR A 1 353 ? 5.545 -37.630 41.619 1.00 30.27 353 THR A N 1
ATOM 2653 C CA . THR A 1 353 ? 6.146 -38.880 41.125 1.00 30.27 353 THR A CA 1
ATOM 2654 C C . THR A 1 353 ? 7.488 -38.603 40.450 1.00 30.27 353 THR A C 1
ATOM 2656 O O . THR A 1 353 ? 7.723 -37.539 39.883 1.00 30.27 353 THR A O 1
ATOM 2659 N N . THR A 1 354 ? 8.370 -39.584 40.584 1.00 30.91 354 THR A N 1
ATOM 2660 C CA . THR A 1 354 ? 9.832 -39.505 40.635 1.00 30.91 354 THR A CA 1
ATOM 2661 C C . THR A 1 354 ? 10.486 -40.077 39.359 1.00 30.91 354 THR A C 1
ATOM 2663 O O . THR A 1 354 ? 9.871 -40.872 38.653 1.00 30.91 354 THR A O 1
ATOM 2666 N N . SER A 1 355 ? 11.778 -39.749 39.170 1.00 28.75 355 SER A N 1
ATOM 2667 C CA . SER A 1 355 ? 12.885 -40.506 38.512 1.00 28.75 355 SER A CA 1
ATOM 2668 C C . SER A 1 355 ? 13.164 -40.441 36.981 1.00 28.75 355 SER A C 1
ATOM 2670 O O . SER A 1 355 ? 12.609 -41.217 36.218 1.00 28.75 355 SER A O 1
ATOM 2672 N N . THR A 1 356 ? 14.087 -39.532 36.577 1.00 29.59 356 THR A N 1
ATOM 2673 C CA . THR A 1 356 ? 15.500 -39.703 36.055 1.00 29.59 356 THR A CA 1
ATOM 2674 C C . THR A 1 356 ? 15.916 -40.865 35.106 1.00 29.59 356 THR A C 1
ATOM 2676 O O . THR A 1 356 ? 15.347 -41.939 35.256 1.00 29.59 356 THR A O 1
ATOM 2679 N N . PRO A 1 357 ? 17.094 -40.828 34.397 1.00 42.31 357 PRO A N 1
ATOM 2680 C CA . PRO A 1 357 ? 17.868 -39.726 33.751 1.00 42.31 357 PRO A CA 1
ATOM 2681 C C . PRO A 1 357 ? 18.559 -40.063 32.368 1.00 42.31 357 PRO A C 1
ATOM 2683 O O . PRO A 1 357 ? 18.688 -41.226 32.016 1.00 42.31 357 PRO A O 1
ATOM 2686 N N . SER A 1 358 ? 19.038 -39.016 31.652 1.00 31.53 358 SER A N 1
ATOM 2687 C CA . SER A 1 358 ? 20.256 -38.802 30.783 1.00 31.53 358 SER A CA 1
ATOM 2688 C C . SER A 1 358 ? 20.992 -39.951 30.023 1.00 31.53 358 SER A C 1
ATOM 2690 O O . SER A 1 358 ? 21.022 -41.068 30.528 1.00 31.53 358 SER A O 1
ATOM 2692 N N . PRO A 1 359 ? 21.714 -39.698 28.886 1.00 40.81 359 PRO A N 1
ATOM 2693 C CA . PRO A 1 359 ? 22.899 -38.804 28.858 1.00 40.81 359 PRO A CA 1
ATOM 2694 C C . PRO A 1 359 ? 23.169 -37.967 27.576 1.00 40.81 359 PRO A C 1
ATOM 2696 O O . PRO A 1 359 ? 22.784 -38.326 26.467 1.00 40.81 359 PRO A O 1
ATOM 2699 N N . GLY A 1 360 ? 23.912 -36.863 27.751 1.00 29.64 360 GLY A N 1
ATOM 2700 C CA . GLY A 1 360 ? 24.615 -36.115 26.689 1.00 29.64 360 GLY A CA 1
ATOM 2701 C C . GLY A 1 360 ? 25.971 -36.738 26.305 1.00 29.64 360 GLY A C 1
ATOM 2702 O O . GLY A 1 360 ? 26.368 -37.748 26.891 1.00 29.64 360 GLY A O 1
ATOM 2703 N N . PRO A 1 361 ? 26.669 -36.178 25.298 1.00 46.25 361 PRO A N 1
ATOM 2704 C CA . PRO A 1 361 ? 27.909 -35.399 25.539 1.00 46.25 361 PRO A CA 1
ATOM 2705 C C . PRO A 1 361 ? 28.051 -34.228 24.522 1.00 46.25 361 PRO A C 1
ATOM 2707 O O . PRO A 1 361 ? 27.329 -34.198 23.535 1.00 46.25 361 PRO A O 1
ATOM 2710 N N . GLN A 1 362 ? 28.930 -33.226 24.587 1.00 33.38 362 GLN A N 1
ATOM 2711 C CA . GLN A 1 362 ? 29.941 -32.728 25.519 1.00 33.38 362 GLN A CA 1
ATOM 2712 C C . GLN A 1 362 ? 30.311 -31.297 25.065 1.00 33.38 362 GLN A C 1
ATOM 2714 O O . GLN A 1 362 ? 30.091 -30.911 23.918 1.00 33.38 362 GLN A O 1
ATOM 2719 N N . ASP A 1 363 ? 30.888 -30.560 26.004 1.00 28.94 363 ASP A N 1
ATOM 2720 C CA . ASP A 1 363 ? 31.456 -29.213 25.967 1.00 28.94 363 ASP A CA 1
ATOM 2721 C C . ASP A 1 363 ? 32.280 -28.797 24.730 1.00 28.94 363 ASP A C 1
ATOM 2723 O O . ASP A 1 363 ? 33.146 -29.532 24.259 1.00 28.94 363 ASP A O 1
ATOM 2727 N N . TYR A 1 364 ? 32.151 -27.521 24.341 1.00 29.95 364 TYR A N 1
ATOM 2728 C CA . TYR A 1 364 ? 33.329 -26.678 24.102 1.00 29.95 364 TYR A CA 1
ATOM 2729 C C . TYR A 1 364 ? 33.056 -25.232 24.534 1.00 29.95 364 TYR A C 1
ATOM 2731 O O . TYR A 1 364 ? 32.098 -24.591 24.101 1.00 29.95 364 TYR A O 1
ATOM 2739 N N . ALA A 1 365 ? 33.907 -24.750 25.436 1.00 30.11 365 ALA A N 1
ATOM 2740 C CA . ALA A 1 365 ? 33.842 -23.455 26.092 1.00 30.11 365 ALA A CA 1
ATOM 2741 C C . ALA A 1 365 ? 34.628 -22.366 25.337 1.00 30.11 365 ALA A C 1
ATOM 2743 O O . ALA A 1 365 ? 35.621 -22.644 24.667 1.00 30.11 365 ALA A O 1
ATOM 2744 N N . GLY A 1 366 ? 34.210 -21.114 25.546 1.00 27.83 366 GLY A N 1
ATOM 2745 C CA . GLY A 1 366 ? 34.900 -19.873 25.172 1.00 27.83 366 GLY A CA 1
ATOM 2746 C C . GLY A 1 366 ? 33.855 -18.805 24.829 1.00 27.83 366 GLY A C 1
ATOM 2747 O O . GLY A 1 366 ? 33.234 -18.884 23.783 1.00 27.83 366 GLY A O 1
ATOM 2748 N N . GLY A 1 367 ? 33.488 -17.836 25.669 1.00 27.14 367 GLY A N 1
ATOM 2749 C CA . GLY A 1 367 ? 34.291 -17.063 26.612 1.00 27.14 367 GLY A CA 1
ATOM 2750 C C . GLY A 1 367 ? 34.602 -15.709 25.969 1.00 27.14 367 GLY A C 1
ATOM 2751 O O . GLY A 1 367 ? 35.576 -15.596 25.236 1.00 27.14 367 GLY A O 1
ATOM 2752 N N . GLY A 1 368 ? 33.763 -14.694 26.202 1.00 27.52 368 GLY A N 1
ATOM 2753 C CA . GLY A 1 368 ? 33.970 -13.356 25.638 1.00 27.52 368 GLY A CA 1
ATOM 2754 C C . GLY A 1 368 ? 32.836 -12.382 25.942 1.00 27.52 368 GLY A C 1
ATOM 2755 O O . GLY A 1 368 ? 31.968 -12.150 25.110 1.00 27.52 368 GLY A O 1
ATOM 2756 N N . ALA A 1 369 ? 32.849 -11.824 27.152 1.00 30.39 369 ALA A N 1
ATOM 2757 C CA . ALA A 1 369 ? 32.006 -10.709 27.563 1.00 30.39 369 ALA A CA 1
ATOM 2758 C C . ALA A 1 369 ? 32.436 -9.413 26.854 1.00 30.39 369 ALA A C 1
ATOM 2760 O O . ALA A 1 369 ? 33.619 -9.077 26.866 1.00 30.39 369 ALA A O 1
ATOM 2761 N N . TYR A 1 370 ? 31.482 -8.652 26.312 1.00 32.31 370 TYR A N 1
ATOM 2762 C CA . TYR A 1 370 ? 31.696 -7.256 25.929 1.00 32.31 370 TYR A CA 1
ATOM 2763 C C . TYR A 1 370 ? 30.743 -6.348 26.705 1.00 32.31 370 TYR A C 1
ATOM 2765 O O . TYR A 1 370 ? 29.527 -6.374 26.528 1.00 32.31 370 TYR A O 1
ATOM 2773 N N . ASN A 1 371 ? 31.359 -5.565 27.592 1.00 32.19 371 ASN A N 1
ATOM 2774 C CA . ASN A 1 371 ? 30.791 -4.426 28.298 1.00 32.19 371 ASN A CA 1
ATOM 2775 C C . ASN A 1 371 ? 30.415 -3.315 27.309 1.00 32.19 371 ASN A C 1
ATOM 2777 O O . ASN A 1 371 ? 31.191 -2.987 26.410 1.00 32.19 371 ASN A O 1
ATOM 2781 N N . GLY A 1 372 ? 29.248 -2.706 27.520 1.00 30.22 372 GLY A N 1
ATOM 2782 C CA . GLY A 1 372 ? 28.854 -1.471 26.845 1.00 30.22 372 GLY A CA 1
ATOM 2783 C C . GLY A 1 372 ? 29.647 -0.256 27.350 1.00 30.22 372 GLY A C 1
ATOM 2784 O O . GLY A 1 372 ? 30.155 -0.286 28.473 1.00 30.22 372 GLY A O 1
ATOM 2785 N N . PRO A 1 373 ? 29.735 0.840 26.577 1.00 35.88 373 PRO A N 1
ATOM 2786 C CA . PRO A 1 373 ? 30.248 2.097 27.090 1.00 35.88 373 PRO A CA 1
ATOM 2787 C C . PRO A 1 373 ? 29.128 2.967 27.667 1.00 35.88 373 PRO A C 1
ATOM 2789 O O . PRO A 1 373 ? 28.082 3.194 27.056 1.00 35.88 373 PRO A O 1
ATOM 2792 N N . GLN A 1 374 ? 29.417 3.459 28.867 1.00 31.89 374 GLN A N 1
ATOM 2793 C CA . GLN A 1 374 ? 28.688 4.458 29.632 1.00 31.89 374 GLN A CA 1
ATOM 2794 C C . GLN A 1 374 ? 28.533 5.794 28.897 1.00 31.89 374 GLN A C 1
ATOM 2796 O O . GLN A 1 374 ? 29.405 6.242 28.152 1.00 31.89 374 GLN A O 1
ATOM 2801 N N . GLN A 1 375 ? 27.435 6.465 29.247 1.00 32.44 375 GLN A N 1
ATOM 2802 C CA . GLN A 1 375 ? 27.212 7.898 29.099 1.00 32.44 375 GLN A CA 1
ATOM 2803 C C . GLN A 1 375 ? 28.395 8.705 29.654 1.00 32.44 375 GLN A C 1
ATOM 2805 O O . GLN A 1 375 ? 28.754 8.559 30.823 1.00 32.44 375 GLN A O 1
ATOM 2810 N N . GLN A 1 376 ? 28.929 9.620 28.845 1.00 36.41 376 GLN A N 1
ATOM 2811 C CA . GLN A 1 376 ? 29.691 10.762 29.337 1.00 36.41 376 GLN A CA 1
ATOM 2812 C C . GLN A 1 376 ? 28.936 12.048 29.022 1.00 36.41 376 GLN A C 1
ATOM 2814 O O . GLN A 1 376 ? 28.713 12.428 27.876 1.00 36.41 376 GLN A O 1
ATOM 2819 N N . ASN A 1 377 ? 28.517 12.666 30.117 1.00 32.19 377 ASN A N 1
ATOM 2820 C CA . ASN A 1 377 ? 27.986 14.003 30.250 1.00 32.19 377 ASN A CA 1
ATOM 2821 C C . ASN A 1 377 ? 29.148 15.004 30.108 1.00 32.19 377 ASN A C 1
ATOM 2823 O O . ASN A 1 377 ? 30.090 14.950 30.896 1.00 32.19 377 ASN A O 1
ATOM 2827 N N . MET A 1 378 ? 29.085 15.899 29.123 1.00 30.81 378 MET A N 1
ATOM 2828 C CA . MET A 1 378 ? 29.950 17.076 29.014 1.00 30.81 378 MET A CA 1
ATOM 2829 C C . MET A 1 378 ? 29.065 18.263 28.639 1.00 30.81 378 MET A C 1
ATOM 2831 O O . MET A 1 378 ? 28.601 18.381 27.507 1.00 30.81 378 MET A O 1
ATOM 2835 N N . GLY A 1 379 ? 28.800 19.122 29.620 1.00 27.84 379 GLY A N 1
ATOM 2836 C CA . GLY A 1 379 ? 28.265 20.456 29.389 1.00 27.84 379 GLY A CA 1
ATOM 2837 C C . GLY A 1 379 ? 29.379 21.429 29.002 1.00 27.84 379 GLY A C 1
ATOM 2838 O O . GLY A 1 379 ? 30.508 21.298 29.470 1.00 27.84 379 GLY A O 1
ATOM 2839 N N . GLY A 1 380 ? 29.035 22.438 28.197 1.00 29.30 380 GLY A N 1
ATOM 2840 C CA . GLY A 1 380 ? 29.823 23.664 28.075 1.00 29.30 380 GLY A CA 1
ATOM 2841 C C . GLY A 1 380 ? 29.877 24.289 26.678 1.00 29.30 380 GLY A C 1
ATOM 2842 O O . GLY A 1 380 ? 30.509 23.746 25.782 1.00 29.30 380 GLY A O 1
ATOM 2843 N N . ALA A 1 381 ? 29.316 25.502 26.603 1.00 31.75 381 ALA A N 1
ATOM 2844 C CA . ALA A 1 381 ? 29.679 26.654 25.761 1.00 31.75 381 ALA A CA 1
ATOM 2845 C C . ALA A 1 381 ? 28.739 27.026 24.579 1.00 31.75 381 ALA A C 1
ATOM 2847 O O . ALA A 1 381 ? 28.498 26.211 23.690 1.00 31.75 381 ALA A O 1
ATOM 2848 N N . PRO A 1 382 ? 28.220 28.277 24.550 1.00 41.72 382 PRO A N 1
ATOM 2849 C CA . PRO A 1 382 ? 27.398 28.821 23.464 1.00 41.72 382 PRO A CA 1
ATOM 2850 C C . PRO A 1 382 ? 28.243 29.267 22.248 1.00 41.72 382 PRO A C 1
ATOM 2852 O O . PRO A 1 382 ? 29.429 29.566 22.406 1.00 41.72 382 PRO A O 1
ATOM 2855 N N . PRO A 1 383 ? 27.654 29.359 21.039 1.00 45.72 383 PRO A N 1
ATOM 2856 C CA . PRO A 1 383 ? 28.377 29.768 19.837 1.00 45.72 383 PRO A CA 1
ATOM 2857 C C . PRO A 1 383 ? 28.634 31.288 19.796 1.00 45.72 383 PRO A C 1
ATOM 2859 O O . PRO A 1 383 ? 27.786 32.067 20.243 1.00 45.72 383 PRO A O 1
ATOM 2862 N N . PRO A 1 384 ? 29.769 31.741 19.229 1.00 38.50 384 PRO A N 1
ATOM 2863 C CA . PRO A 1 384 ? 30.033 33.156 19.022 1.00 38.50 384 PRO A CA 1
ATOM 2864 C C . PRO A 1 384 ? 29.222 33.707 17.843 1.00 38.50 384 PRO A C 1
ATOM 2866 O O . PRO A 1 384 ? 29.033 33.060 16.812 1.00 38.50 384 PRO A O 1
ATOM 2869 N N . ALA A 1 385 ? 28.760 34.940 18.019 1.00 36.72 385 ALA A N 1
ATOM 2870 C CA . ALA A 1 385 ? 28.064 35.728 17.021 1.00 36.72 385 ALA A CA 1
ATOM 2871 C C . ALA A 1 385 ? 29.018 36.286 15.950 1.00 36.72 385 ALA A C 1
ATOM 2873 O O . ALA A 1 385 ? 30.123 36.728 16.254 1.00 36.72 385 ALA A O 1
ATOM 2874 N N . GLY A 1 386 ? 28.503 36.378 14.721 1.00 35.62 386 GLY A N 1
ATOM 2875 C CA . GLY A 1 386 ? 28.807 37.478 13.807 1.00 35.62 386 GLY A CA 1
ATOM 2876 C C . GLY A 1 386 ? 30.003 37.300 12.879 1.00 35.62 386 GLY A C 1
ATOM 2877 O O . GLY A 1 386 ? 31.049 37.887 13.123 1.00 35.62 386 GLY A O 1
ATOM 2878 N N . HIS A 1 387 ? 29.799 36.642 11.734 1.00 35.03 387 HIS A N 1
ATOM 2879 C CA . HIS A 1 387 ? 30.558 36.926 10.511 1.00 35.03 387 HIS A CA 1
ATOM 2880 C C . HIS A 1 387 ? 29.580 37.245 9.374 1.00 35.03 387 HIS A C 1
ATOM 2882 O O . HIS A 1 387 ? 28.731 36.434 9.011 1.00 35.03 387 HIS A O 1
ATOM 2888 N N . ALA A 1 388 ? 29.676 38.477 8.872 1.00 37.78 388 ALA A N 1
ATOM 2889 C CA . ALA A 1 388 ? 28.917 38.978 7.736 1.00 37.78 388 ALA A CA 1
ATOM 2890 C C . ALA A 1 388 ? 29.400 38.321 6.427 1.00 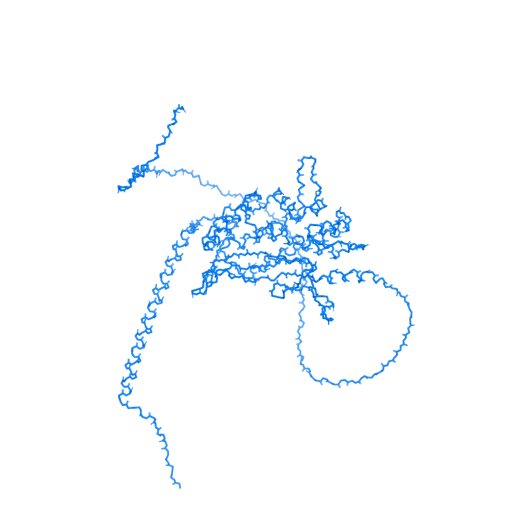37.78 388 ALA A C 1
ATOM 2892 O O . ALA A 1 388 ? 30.604 38.095 6.276 1.00 37.78 388 ALA A O 1
ATOM 2893 N N . PRO A 1 389 ? 28.503 38.029 5.471 1.00 44.34 389 PRO A N 1
ATOM 2894 C CA . PRO A 1 389 ? 28.900 37.533 4.159 1.00 44.34 389 PRO A CA 1
ATOM 2895 C C . PRO A 1 389 ? 29.564 38.643 3.313 1.00 44.34 389 PRO A C 1
ATOM 2897 O O . PRO A 1 389 ? 29.182 39.811 3.426 1.00 44.34 389 PRO A O 1
ATOM 2900 N N . PRO A 1 390 ? 30.541 38.302 2.451 1.00 44.12 390 PRO A N 1
ATOM 2901 C CA . PRO A 1 390 ? 31.175 39.251 1.536 1.00 44.12 390 PRO A CA 1
ATOM 2902 C C . PRO A 1 390 ? 30.202 39.732 0.437 1.00 44.12 390 PRO A C 1
ATOM 2904 O O . PRO A 1 390 ? 29.244 39.026 0.109 1.00 44.12 390 PRO A O 1
ATOM 2907 N N . PRO A 1 391 ? 30.429 40.925 -0.149 1.00 38.78 391 PRO A N 1
ATOM 2908 C CA . PRO A 1 391 ? 29.514 41.526 -1.115 1.00 38.78 391 PRO A CA 1
ATOM 2909 C C . PRO A 1 391 ? 29.442 40.730 -2.425 1.00 38.78 391 PRO A C 1
ATOM 2911 O O . PRO A 1 391 ? 30.454 40.330 -2.998 1.00 38.78 391 PRO A O 1
ATOM 2914 N N . GLN A 1 392 ? 28.212 40.533 -2.899 1.00 39.59 392 GLN A N 1
ATOM 2915 C CA . GLN A 1 392 ? 27.878 39.914 -4.181 1.00 39.59 392 GLN A CA 1
ATOM 2916 C C . GLN A 1 392 ? 28.363 40.790 -5.355 1.00 39.59 392 GLN A C 1
ATOM 2918 O O . GLN A 1 392 ? 28.033 41.979 -5.391 1.00 39.59 392 GLN A O 1
ATOM 2923 N N . PRO A 1 393 ? 29.089 40.240 -6.346 1.00 39.78 393 PRO A N 1
ATOM 2924 C CA . PRO A 1 393 ? 29.327 40.920 -7.614 1.00 39.78 393 PRO A CA 1
ATOM 2925 C C . PRO A 1 393 ? 28.018 41.024 -8.407 1.00 39.78 393 PRO A C 1
ATOM 2927 O O . PRO A 1 393 ? 27.347 40.022 -8.652 1.00 39.78 39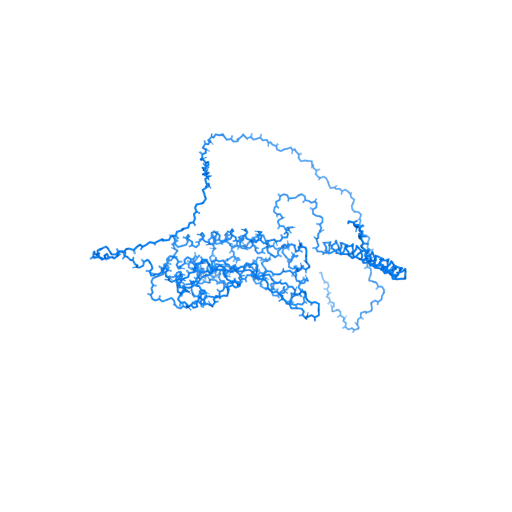3 PRO A O 1
ATOM 2930 N N . GLY A 1 394 ? 27.655 42.247 -8.795 1.00 31.92 394 GLY A N 1
ATOM 2931 C CA . GLY A 1 394 ? 26.461 42.535 -9.582 1.00 31.92 394 GLY A CA 1
ATOM 2932 C C . GLY A 1 394 ? 26.481 41.840 -10.943 1.00 31.92 394 GLY A C 1
ATOM 2933 O O . GLY A 1 394 ? 27.415 42.004 -11.727 1.00 31.92 394 GLY A O 1
ATOM 2934 N N . TYR A 1 395 ? 25.419 41.092 -11.230 1.00 36.88 395 TYR A N 1
ATOM 2935 C CA . TYR A 1 395 ? 25.141 40.557 -12.556 1.00 36.88 395 TYR A CA 1
ATOM 2936 C C . TYR A 1 395 ? 24.609 41.676 -13.458 1.00 36.88 395 TYR A C 1
ATOM 2938 O O . TYR A 1 395 ? 23.452 42.082 -13.356 1.00 36.88 395 TYR A O 1
ATOM 2946 N N . GLY A 1 396 ? 25.465 42.171 -14.350 1.00 38.19 396 GLY A N 1
ATOM 2947 C CA . GLY A 1 396 ? 25.026 42.831 -15.576 1.00 38.19 396 GLY A CA 1
ATOM 2948 C C . GLY A 1 396 ? 24.607 41.780 -16.617 1.00 38.19 396 GLY A C 1
ATOM 2949 O O . GLY A 1 396 ? 25.197 40.697 -16.652 1.00 38.19 396 GLY A O 1
ATOM 2950 N N . PRO A 1 397 ? 23.598 42.054 -17.460 1.00 42.62 397 PRO A N 1
ATOM 2951 C CA . PRO A 1 397 ? 23.170 41.120 -18.496 1.00 42.62 397 PRO A CA 1
ATOM 2952 C C . PRO A 1 397 ? 24.243 40.993 -19.597 1.00 42.62 397 PRO A C 1
ATOM 2954 O O . PRO A 1 397 ? 24.796 42.012 -20.022 1.00 42.62 397 PRO A O 1
ATOM 2957 N N . PRO A 1 398 ? 24.533 39.782 -20.108 1.00 38.84 398 PRO A N 1
ATOM 2958 C CA . PRO A 1 398 ? 25.374 39.629 -21.284 1.00 38.84 398 PRO A CA 1
ATOM 2959 C C . PRO A 1 398 ? 24.663 40.182 -22.523 1.00 38.84 398 PRO A C 1
ATOM 2961 O O . PRO A 1 398 ? 23.516 39.843 -22.818 1.00 38.84 398 PRO A O 1
ATOM 2964 N N . ALA A 1 399 ? 25.374 41.029 -23.260 1.00 40.53 399 ALA A N 1
ATOM 2965 C CA . ALA A 1 399 ? 24.993 41.474 -24.588 1.00 40.53 399 ALA A CA 1
ATOM 2966 C C . ALA A 1 399 ? 25.120 40.321 -25.598 1.00 40.53 399 ALA A C 1
ATOM 2968 O O . ALA A 1 399 ? 26.128 39.617 -25.611 1.00 40.53 399 ALA A O 1
ATOM 2969 N N . GLY A 1 400 ? 24.132 40.192 -26.487 1.00 39.19 400 GLY A N 1
ATOM 2970 C CA . GLY A 1 400 ? 24.272 39.435 -27.732 1.00 39.19 400 GLY A CA 1
ATOM 2971 C C . GLY A 1 400 ? 23.481 38.132 -27.805 1.00 39.19 400 GLY A C 1
ATOM 2972 O O . GLY A 1 400 ? 24.065 37.056 -27.822 1.00 39.19 400 GLY A O 1
ATOM 2973 N N . TYR A 1 401 ? 22.162 38.233 -27.977 1.00 36.06 401 TYR A N 1
ATOM 2974 C CA . TYR A 1 401 ? 21.415 37.232 -28.741 1.00 36.06 401 TYR A CA 1
ATOM 2975 C C . TYR A 1 401 ? 20.922 37.892 -30.025 1.00 36.06 401 TYR A C 1
ATOM 2977 O O . TYR A 1 401 ? 20.030 38.739 -30.014 1.00 36.06 401 TYR A O 1
ATOM 2985 N N . GLY A 1 402 ? 21.571 37.531 -31.132 1.00 36.72 402 GLY A N 1
ATOM 2986 C CA . GLY A 1 402 ? 21.050 37.774 -32.468 1.00 36.72 402 GLY A CA 1
ATOM 2987 C C . GLY A 1 402 ? 19.742 37.008 -32.666 1.00 36.72 402 GLY A C 1
ATOM 2988 O O . GLY A 1 402 ? 19.548 35.928 -32.107 1.00 36.72 402 GLY A O 1
ATOM 2989 N N . ALA A 1 403 ? 18.839 37.601 -33.440 1.00 43.56 403 ALA A N 1
ATOM 2990 C CA . ALA A 1 403 ? 17.544 37.032 -33.781 1.00 43.56 403 ALA A CA 1
ATOM 2991 C C . ALA A 1 403 ? 17.678 35.637 -34.434 1.00 43.56 403 ALA A C 1
ATOM 2993 O O . ALA A 1 403 ? 18.601 35.424 -35.226 1.00 43.56 403 ALA A O 1
ATOM 2994 N N . PRO A 1 404 ? 16.756 34.695 -34.164 1.00 43.09 404 PRO A N 1
ATOM 2995 C CA . PRO A 1 404 ? 16.711 33.436 -34.892 1.00 43.09 404 PRO A CA 1
ATOM 2996 C C . PRO A 1 404 ? 16.319 33.688 -36.361 1.00 43.09 404 PRO A C 1
ATOM 2998 O O . PRO A 1 404 ? 15.424 34.497 -36.626 1.00 43.09 404 PRO A O 1
ATOM 3001 N N . PRO A 1 405 ? 16.951 33.007 -37.333 1.00 42.56 405 PRO A N 1
ATOM 3002 C CA . PRO A 1 405 ? 16.534 33.089 -38.722 1.00 42.56 405 PRO A CA 1
ATOM 3003 C C . PRO A 1 405 ? 15.159 32.435 -38.886 1.00 42.56 405 PRO A C 1
ATOM 3005 O O . PRO A 1 405 ? 14.930 31.298 -38.473 1.00 42.56 405 PRO A O 1
ATOM 3008 N N . GLY A 1 406 ? 14.235 33.186 -39.483 1.00 38.97 406 GLY A N 1
ATOM 3009 C CA . GLY A 1 406 ? 12.927 32.688 -39.879 1.00 38.97 406 GLY A CA 1
ATOM 3010 C C . GLY A 1 406 ? 13.024 31.658 -41.004 1.00 38.97 406 GLY A C 1
ATOM 3011 O O . GLY A 1 406 ? 13.893 31.744 -41.868 1.00 38.97 406 GLY A O 1
ATOM 3012 N N . GLY A 1 407 ? 12.073 30.723 -41.009 1.00 38.81 407 GLY A N 1
ATOM 3013 C CA . GLY A 1 407 ? 11.773 29.888 -42.170 1.00 38.81 407 GLY A CA 1
ATOM 3014 C C . GLY A 1 407 ? 11.984 28.394 -41.953 1.00 38.81 407 GLY A C 1
ATOM 3015 O O . GLY A 1 407 ? 12.948 27.828 -42.451 1.00 38.81 407 GLY A O 1
ATOM 3016 N N . TYR A 1 408 ? 11.017 27.734 -41.316 1.00 40.44 408 TYR A N 1
ATOM 3017 C CA . TYR A 1 408 ? 10.733 26.327 -41.600 1.00 40.44 408 TYR A CA 1
ATOM 3018 C C . TYR A 1 408 ? 9.381 26.259 -42.307 1.00 40.44 408 TYR A C 1
ATOM 3020 O O . TYR A 1 408 ? 8.326 26.229 -41.679 1.00 40.44 408 TYR A O 1
ATOM 3028 N N . GLY A 1 409 ? 9.426 26.309 -43.638 1.00 44.75 409 GLY A N 1
ATOM 3029 C CA . GLY A 1 409 ? 8.324 25.834 -44.467 1.00 44.75 409 GLY A CA 1
ATOM 3030 C C . GLY A 1 409 ? 8.277 24.300 -44.440 1.00 44.75 409 GLY A C 1
ATOM 3031 O O . GLY A 1 409 ? 9.314 23.665 -44.228 1.00 44.75 409 GLY A O 1
ATOM 3032 N N . PRO A 1 410 ? 7.098 23.688 -44.631 1.00 52.03 410 PRO A N 1
ATOM 3033 C CA . PRO A 1 410 ? 6.970 22.238 -44.661 1.00 52.03 410 PRO A CA 1
ATOM 3034 C C . PRO A 1 410 ? 7.726 21.636 -45.863 1.00 52.03 410 PRO A C 1
ATOM 3036 O O . PRO A 1 410 ? 7.840 22.281 -46.909 1.00 52.03 410 PRO A O 1
ATOM 3039 N N . PRO A 1 411 ? 8.237 20.398 -45.742 1.00 46.03 411 PRO A N 1
ATOM 3040 C CA . PRO A 1 411 ? 8.934 19.718 -46.826 1.00 46.03 411 PRO A CA 1
ATOM 3041 C C . PRO A 1 411 ? 8.008 19.496 -48.030 1.00 46.03 411 PRO A C 1
ATOM 3043 O O . PRO A 1 411 ? 6.842 19.120 -47.887 1.00 46.03 411 PRO A O 1
ATOM 3046 N N . ALA A 1 412 ? 8.543 19.717 -49.231 1.00 44.22 412 ALA A N 1
ATOM 3047 C CA . ALA A 1 412 ? 7.850 19.452 -50.484 1.00 44.22 412 ALA A CA 1
ATOM 3048 C C . ALA A 1 412 ? 7.485 17.959 -50.580 1.00 44.22 412 ALA A C 1
ATOM 3050 O O . ALA A 1 412 ? 8.371 17.107 -50.599 1.00 44.22 412 ALA A O 1
ATOM 3051 N N . GLY A 1 413 ? 6.185 17.648 -50.633 1.00 50.31 413 GLY A N 1
ATOM 3052 C CA . GLY A 1 413 ? 5.699 16.285 -50.883 1.00 50.31 413 GLY A CA 1
ATOM 3053 C C . GLY A 1 413 ? 4.477 15.824 -50.085 1.00 50.31 413 GLY A C 1
ATOM 3054 O O . GLY A 1 413 ? 3.976 14.740 -50.363 1.00 50.31 413 GLY A O 1
ATOM 3055 N N . TYR A 1 414 ? 3.955 16.611 -49.138 1.00 42.59 414 TYR A N 1
ATOM 3056 C CA . TYR A 1 414 ? 2.724 16.258 -48.419 1.00 42.59 414 TYR A CA 1
ATOM 3057 C C . TYR A 1 414 ? 1.512 16.996 -49.004 1.00 42.59 414 TYR A C 1
ATOM 3059 O O . TYR A 1 414 ? 1.304 18.179 -48.745 1.00 42.59 414 TYR A O 1
ATOM 3067 N N . ALA A 1 415 ? 0.705 16.295 -49.802 1.00 48.69 415 ALA A N 1
ATOM 3068 C CA . ALA A 1 415 ? -0.640 16.742 -50.147 1.00 48.69 415 ALA A CA 1
ATOM 3069 C C . ALA A 1 415 ? -1.603 16.316 -49.020 1.00 48.69 415 ALA A C 1
ATOM 3071 O O . ALA A 1 415 ? -1.646 15.128 -48.693 1.00 48.69 415 ALA A O 1
ATOM 3072 N N . PRO A 1 416 ? -2.362 17.235 -48.399 1.00 52.69 416 PRO A N 1
ATOM 3073 C CA . PRO A 1 416 ? -3.382 16.855 -47.430 1.00 52.69 416 PRO A CA 1
ATOM 3074 C C . PRO A 1 416 ? -4.565 16.153 -48.129 1.00 52.69 416 PRO A C 1
ATOM 3076 O O . PRO A 1 416 ? -4.864 16.462 -49.287 1.00 52.69 416 PRO A O 1
ATOM 3079 N N . PRO A 1 417 ? -5.272 15.231 -47.449 1.00 49.38 417 PRO A N 1
ATOM 3080 C CA . PRO A 1 417 ? -6.481 14.611 -47.982 1.00 49.38 417 PRO A CA 1
ATOM 3081 C C . PRO A 1 417 ? -7.554 15.670 -48.260 1.00 49.38 417 PRO A C 1
ATOM 3083 O O . PRO A 1 417 ? -7.769 16.576 -47.452 1.00 49.38 417 PRO A O 1
ATOM 3086 N N . ALA A 1 418 ? -8.254 15.552 -49.388 1.00 43.53 418 ALA A N 1
ATOM 3087 C CA . ALA A 1 418 ? -9.389 16.410 -49.704 1.00 43.53 418 ALA A CA 1
ATOM 3088 C C . ALA A 1 418 ? -10.496 16.217 -48.651 1.00 43.53 418 ALA A C 1
ATOM 3090 O O . ALA A 1 418 ? -11.062 15.129 -48.560 1.00 43.53 418 ALA A O 1
ATOM 3091 N N . GLY A 1 419 ? -10.808 17.252 -47.861 1.00 51.53 419 GLY A N 1
ATOM 3092 C CA . GLY A 1 419 ? -11.992 17.198 -46.993 1.00 51.53 419 GLY A CA 1
ATOM 3093 C C . GLY A 1 419 ? -12.063 18.064 -45.735 1.00 51.53 419 GLY A C 1
ATOM 3094 O O . GLY A 1 419 ? -13.068 17.957 -45.046 1.00 51.53 419 GLY A O 1
ATOM 3095 N N . TYR A 1 420 ? -11.093 18.924 -45.408 1.00 40.19 420 TYR A N 1
ATOM 3096 C CA . TYR A 1 420 ? -11.215 19.803 -44.232 1.00 40.19 420 TYR A CA 1
ATOM 3097 C C . TYR A 1 420 ? -11.006 21.276 -44.591 1.00 40.19 420 TYR A C 1
ATOM 3099 O O . TYR A 1 420 ? -9.883 21.748 -44.745 1.00 40.19 420 TYR A O 1
ATOM 3107 N N . ALA A 1 421 ? -12.115 22.005 -44.712 1.00 43.34 421 ALA A N 1
ATOM 3108 C CA . ALA A 1 421 ? -12.131 23.462 -44.699 1.00 43.34 421 ALA A CA 1
ATOM 3109 C C . ALA A 1 421 ? -12.239 23.946 -43.240 1.00 43.34 421 ALA A C 1
ATOM 3111 O O . ALA A 1 421 ? -13.187 23.555 -42.556 1.00 43.34 421 ALA A O 1
ATOM 3112 N N . PRO A 1 422 ? -11.324 24.791 -42.734 1.00 42.69 422 PRO A N 1
ATOM 3113 C CA . PRO A 1 422 ? -11.531 25.459 -41.459 1.00 42.69 422 PRO A CA 1
ATOM 3114 C C . PRO A 1 422 ? -12.487 26.648 -41.633 1.00 42.69 422 PRO A C 1
ATOM 3116 O O . PRO A 1 422 ? -12.255 27.548 -42.442 1.00 42.69 422 PRO A O 1
ATOM 3119 N N . GLN A 1 423 ? -13.575 26.636 -40.858 1.00 42.00 423 GLN A N 1
ATOM 3120 C CA . GLN A 1 423 ? -14.454 27.785 -40.648 1.00 42.00 423 GLN A CA 1
ATOM 3121 C C . GLN A 1 423 ? -13.651 28.949 -40.060 1.00 42.00 423 GLN A C 1
ATOM 3123 O O . GLN A 1 423 ? -12.923 28.790 -39.080 1.00 42.00 423 GLN A O 1
ATOM 3128 N N . GLY A 1 424 ? -13.791 30.119 -40.681 1.00 36.44 424 GLY A N 1
ATOM 3129 C CA . GLY A 1 424 ? -13.161 31.351 -40.236 1.00 36.44 424 GLY A CA 1
ATOM 3130 C C . GLY A 1 424 ? -13.731 31.855 -38.913 1.00 36.44 424 GLY A C 1
ATOM 3131 O O . GLY A 1 424 ? -14.924 31.733 -38.646 1.00 36.44 424 GLY A O 1
ATOM 3132 N N . TYR A 1 425 ? -12.867 32.491 -38.127 1.00 37.03 425 TYR A N 1
ATOM 3133 C CA . TYR A 1 425 ? -13.271 33.428 -37.088 1.00 37.03 425 TYR A CA 1
ATOM 3134 C C . TYR A 1 425 ? -12.928 34.853 -37.550 1.00 37.03 425 TYR A C 1
ATOM 3136 O O . TYR A 1 425 ? -11.799 35.086 -37.991 1.00 37.03 425 TYR A O 1
ATOM 3144 N N . PRO A 1 426 ? -13.877 35.804 -37.485 1.00 49.53 426 PRO A N 1
ATOM 3145 C CA . PRO A 1 426 ? -13.619 37.210 -37.753 1.00 49.53 426 PRO A CA 1
ATOM 3146 C C . PRO A 1 426 ? -12.946 37.868 -36.544 1.00 49.53 426 PRO A C 1
ATOM 3148 O O . PRO A 1 426 ? -13.190 37.502 -35.395 1.00 49.53 426 PRO A O 1
ATOM 3151 N N . GLY A 1 427 ? -12.083 38.839 -36.829 1.00 43.66 427 GLY A N 1
ATOM 3152 C CA . GLY A 1 427 ? -11.254 39.499 -35.832 1.00 43.66 427 GLY A CA 1
ATOM 3153 C C . GLY A 1 427 ? -12.001 40.399 -34.849 1.00 43.66 427 GLY A C 1
ATOM 3154 O O . GLY A 1 427 ? -13.052 40.965 -35.153 1.00 43.66 427 GLY A O 1
ATOM 3155 N N . ARG A 1 428 ? -11.359 40.592 -33.698 1.00 38.19 428 ARG A N 1
ATOM 3156 C CA . ARG A 1 428 ? -11.089 41.895 -33.088 1.00 38.19 428 ARG A CA 1
ATOM 3157 C C . ARG A 1 428 ? -9.933 41.779 -32.112 1.00 38.19 428 ARG A C 1
ATOM 3159 O O . ARG A 1 428 ? -9.876 40.739 -31.422 1.00 38.19 428 ARG A O 1
#

Sequence (428 aa):
MAYNGQGMGDYVSAEQYRYALTNFRIAHDKVESQRVQLEEQERQVAILRERIAKLEGDSDSSVVNTAQKQGGQSVDDFSIKNAASKLERLINRWAAEVVRAPPAHLNDIRDAALSDLGGDDPGDGDAQSAQVQNLLRHAMSETISEGIVNCLIVANSVETNVHLTRIHENIFQRDPTVACVWRRQTFTAAIESCSPEMTSQILAEHIPSLFAILCGAPDQQGKLPAPTQSISAIIDSAYAFSRMLHGSRSTSGGNVDAFYRAFVPELNSVLYPRQIELVKRCMKSEVGDVDTVGACVFPGLVKVSKGGAAGVPNELTQTVVRRAQVICACALSAGAAAAAGGYTPGSGQSMYTTSTPSPGPQDYAGGGAYNGPQQQNMGGAPPPAGHAPPPQPGYGPPAGYGAPPGGYGPPAGYAPPAGYAPQGYPGR

Foldseek 3Di:
DDDDDDDPDPDDDPVNVVVVVVVVVVVVVVVVVVVVVVVVVVVVVVVVVVVVCVVLPPPPPPDDDPDDDPQEDADDLVNLVVLQVVLLVLLLVVLLVCLVPPLDALVLLLQLLCVLQVHDDPPPDGHDSLLSSQSSLQLLQQLLQVVAQLFLQADLDSVVRNVLSVVLVVVCVVPLVVSLSVLLVSLVNGDLFHDQQSLQVSCCVRRVSNQCSQFNDQDPVRRGGGHDPSSRVSRRSSNVSSCSQRNYDHDDDDPWSKGKGWDRDRFFAFDDPQQADEPADDCVVVVVDTWGFQGFSHIWMWIWTFDDDPPDPGDTDIHTSGHTYTHTNNNSCVVVVVVVPDDDDDDDDDDDDDDDDDDDDDDDDDDDDDDDDDDDDDDDDDDDDDDDDDDDDDDDDDDDDDDDDDDDDPDPDDDDDPDDDDDDDDDD

Radius of gyration: 34.14 Å; chains: 1; bounding box: 88×103×98 Å

Secondary structure (DSSP, 8-state):
-------------HHHHHHHHHHHHHHHHHHHHHHHHHHHHHHHHHHHHHHHHHHTT---------S----SS---HHHHHHHHHHHHHHHHHHHHHHHHS-SS-HHHHHHHHHHHTTPPP--SSPPPHHHHHHHHHHHHHHHHIIIIISS---SS-HHHHHHHHHHHHHHHHH-HHHHHHHHHHHHHSS-SS--HHHHHHHHHHH-HHHHHHHH----TT-PPPPPPHHHHHHHHHHHHHHHHHHHS---SSS---EEEEEE-PPTTPBP-TTTEEEEE--GGGGGTPPPBEEEEEE-EEEEEEE---TTS---EEEEEEEPEEEEEHHHHHHHHHHHH------------------------------PPPPP------PPPP--PPPPPPP-PPPP--PPPPP--PPPTT-PPPS--PPPP----

Organism: Botryobasidium botryosum (strain FD-172 SS1) (NCBI:txid930990)